Protein AF-A0A5S3N084-F1 (afdb_monomer)

Solvent-accessible surface area (backbone atoms only — not comparable to full-atom values): 26899 Å² total; per-residue (Å²): 137,87,82,81,82,81,85,57,80,75,61,81,76,74,64,83,55,68,45,71,65,98,74,73,58,49,73,82,74,13,58,49,31,60,80,38,70,62,13,49,53,48,50,75,57,49,60,71,77,64,44,56,86,71,76,65,62,89,98,52,56,66,43,29,40,36,32,34,33,33,88,82,68,43,72,25,82,67,44,56,78,62,89,66,60,66,66,52,50,53,44,54,48,50,44,56,72,74,44,70,68,79,77,56,73,68,74,78,86,49,27,46,29,42,37,37,35,38,41,32,34,52,49,94,87,71,44,58,41,56,34,11,32,70,42,65,43,39,34,39,66,58,40,37,82,95,36,66,89,51,64,35,35,72,47,34,53,52,41,53,52,49,53,54,50,52,50,48,62,71,60,36,64,46,66,59,50,43,55,54,31,72,76,58,78,68,64,60,49,48,34,32,32,34,64,80,12,42,54,41,77,50,90,56,82,74,44,72,78,47,45,63,46,36,70,71,48,76,65,27,81,36,36,18,24,50,73,86,42,70,34,72,40,40,38,61,48,66,78,59,74,57,97,65,75,91,63,85,80,77,82,67,55,78,66,63,42,71,30,65,76,42,72,68,23,46,55,46,61,76,70,53,60,66,68,53,54,75,54,50,77,58,39,98,77,51,33,66,32,39,43,35,29,34,33,43,96,87,67,51,77,40,81,69,45,58,70,53,63,33,64,67,56,38,52,50,54,53,52,53,49,55,54,49,49,75,74,75,64,74,77,93,75,85,50,33,51,29,43,35,31,34,44,48,35,36,44,53,95,94,39,69,42,60,26,18,36,80,43,74,38,40,31,31,65,55,37,35,83,91,29,85,81,40,77,29,52,70,46,26,53,52,44,28,53,51,49,54,48,52,52,44,70,75,61,49,69,80,60,50,53,64,76,66,65,53,73,66,43,80,44,63,33,42,38,32,32,28,35,32,55,87,10,42,73,42,81,71,46,61,48,49,93,44,70,70,57,25,53,51,51,47,56,43,57,63,65,56,76,72,27,49,42,16,28,49,73,80,37,62,34,45,42,67,49,75,51,79,48,73,50,77,38,123

Secondary structure (DSSP, 8-state):
-------------------S-TT--HHHHS-B-TTSHHHHHHHHHS-HHHHTT--PPTT--EEEEEEEE-TTS-EEEEEESS---HHHHHHHHHHHHTS-GGGG--SS--TTEEEEEEEEEE-TTS-EEE--BSS-EEEE--B-GGGTT--SHHHHHHHHHHHHHHHHHHHS-HHHHHHHHHHHS---EEEEE-TTS-EEEPP-TT-HHHHHHHHTSPPPSB--EETTEE--EEEEE---SS-----------GGG-EETTSHHHHHHHHHS-HHHHHTS---SSS-EEEEEEEE-TTS-EEEEEE--S-HHHHHHHHHHHHHHHHHH---SS--TTEEEEEEEEEEETTEEEE-EESS-EEEE--B-TT-TT-SSHHHHHHHHHHHHHHHHHHHS-TTHHHHTTPPSEEEEEEEEEEE-TTS-EEEEEEE-SSHHHHHHHHHHHHTPPP-BPEEETTEEE-EEEEEEEEEEE-

Structure (mmCIF, N/CA/C/O backbone):
data_AF-A0A5S3N084-F1
#
_entry.id   AF-A0A5S3N084-F1
#
loop_
_atom_site.group_PDB
_atom_site.id
_atom_site.type_symbol
_atom_site.label_atom_id
_atom_site.label_alt_id
_atom_site.label_comp_id
_atom_site.label_asym_id
_atom_site.label_entity_id
_atom_site.label_seq_id
_atom_site.pdbx_PDB_ins_code
_atom_site.Cartn_x
_atom_site.Cartn_y
_atom_site.Cartn_z
_atom_site.occupancy
_atom_site.B_iso_or_equiv
_atom_site.auth_seq_id
_atom_site.auth_comp_id
_atom_site.auth_asym_id
_atom_site.auth_atom_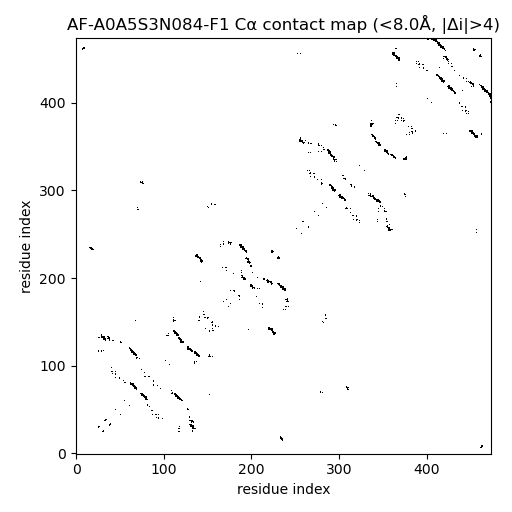id
_atom_site.pdbx_PDB_model_num
ATOM 1 N N . MET A 1 1 ? 7.892 -33.621 -16.762 1.00 26.55 1 MET A N 1
ATOM 2 C CA . MET A 1 1 ? 8.256 -32.997 -15.467 1.00 26.55 1 MET A CA 1
ATOM 3 C C . MET A 1 1 ? 7.622 -31.601 -15.382 1.00 26.55 1 MET A C 1
ATOM 5 O O . MET A 1 1 ? 8.052 -30.694 -16.082 1.00 26.55 1 MET A O 1
ATOM 9 N N . LYS A 1 2 ? 6.502 -31.441 -14.658 1.00 20.69 2 LYS A N 1
ATOM 10 C CA . LYS A 1 2 ? 5.675 -30.211 -14.664 1.00 20.69 2 LYS A CA 1
ATOM 11 C C . LYS A 1 2 ? 6.274 -29.135 -13.741 1.00 20.69 2 LYS A C 1
ATOM 13 O O . LYS A 1 2 ? 6.197 -29.252 -12.522 1.00 20.69 2 LYS A O 1
ATOM 18 N N . ILE A 1 3 ? 6.830 -28.070 -14.322 1.00 22.95 3 ILE A N 1
ATOM 19 C CA . ILE A 1 3 ? 7.352 -26.892 -13.609 1.00 22.95 3 ILE A CA 1
ATOM 20 C C . ILE A 1 3 ? 6.168 -26.046 -13.104 1.00 22.95 3 ILE A C 1
ATOM 22 O O . ILE A 1 3 ? 5.481 -25.378 -13.877 1.00 22.95 3 ILE A O 1
ATOM 26 N N . LYS A 1 4 ? 5.902 -26.077 -11.792 1.00 20.42 4 LYS A N 1
ATOM 27 C CA . LYS A 1 4 ? 4.916 -25.202 -11.132 1.00 20.42 4 LYS A CA 1
ATOM 28 C C . LYS A 1 4 ? 5.516 -23.804 -10.925 1.00 20.42 4 LYS A C 1
ATOM 30 O O . LYS A 1 4 ? 6.321 -23.575 -10.026 1.00 20.42 4 LYS A O 1
ATOM 35 N N . LEU A 1 5 ? 5.090 -22.855 -11.759 1.00 24.23 5 LEU A N 1
ATOM 36 C CA . LEU A 1 5 ? 5.462 -21.438 -11.717 1.00 24.23 5 LEU A CA 1
ATOM 37 C C . LEU A 1 5 ? 4.800 -20.721 -10.516 1.00 24.23 5 LEU A C 1
ATOM 39 O O . LEU A 1 5 ? 3.652 -20.260 -10.585 1.00 24.23 5 LEU A O 1
ATOM 43 N N . THR A 1 6 ? 5.522 -20.613 -9.398 1.00 23.45 6 THR A N 1
ATOM 44 C CA . THR A 1 6 ? 5.120 -19.785 -8.248 1.00 23.45 6 THR A CA 1
ATOM 45 C C . THR A 1 6 ? 5.476 -18.321 -8.527 1.00 23.45 6 THR A C 1
ATOM 47 O O . THR A 1 6 ? 6.638 -17.922 -8.490 1.00 23.45 6 THR A O 1
ATOM 50 N N . LEU A 1 7 ? 4.458 -17.527 -8.856 1.00 24.06 7 LEU A N 1
ATOM 51 C CA . LEU A 1 7 ? 4.530 -16.078 -9.024 1.00 24.06 7 LEU A CA 1
ATOM 52 C C . LEU A 1 7 ? 4.307 -15.454 -7.640 1.00 24.06 7 LEU A C 1
ATOM 54 O O . LEU A 1 7 ? 3.180 -15.461 -7.156 1.00 24.06 7 LEU A O 1
ATOM 58 N N . ILE A 1 8 ? 5.363 -14.969 -6.993 1.00 26.31 8 ILE A N 1
ATOM 59 C CA . ILE A 1 8 ? 5.258 -14.213 -5.740 1.00 26.31 8 ILE A CA 1
ATOM 60 C C . ILE A 1 8 ? 5.637 -12.780 -6.074 1.00 26.31 8 ILE A C 1
ATOM 62 O O . ILE A 1 8 ? 6.727 -12.498 -6.570 1.00 26.31 8 ILE A O 1
ATOM 66 N N . VAL A 1 9 ? 4.672 -11.886 -5.901 1.00 23.47 9 VAL A N 1
ATOM 67 C CA . VAL A 1 9 ? 4.812 -10.491 -6.273 1.00 23.47 9 VAL A CA 1
ATOM 68 C C . VAL A 1 9 ? 5.295 -9.721 -5.052 1.00 23.47 9 VAL A C 1
ATOM 70 O O . VAL A 1 9 ? 4.529 -9.489 -4.125 1.00 23.47 9 VAL A O 1
ATOM 73 N N . LEU A 1 10 ? 6.548 -9.266 -5.067 1.00 23.06 10 LEU A N 1
ATOM 74 C CA . LEU A 1 10 ? 6.981 -8.136 -4.241 1.00 23.06 10 LEU A CA 1
ATOM 75 C C . LEU A 1 10 ? 6.426 -6.860 -4.897 1.00 23.06 10 LEU A C 1
ATOM 77 O O . LEU A 1 10 ? 7.124 -6.099 -5.565 1.00 23.06 10 LEU A O 1
ATOM 81 N N . LEU A 1 11 ? 5.104 -6.703 -4.800 1.00 22.95 11 LEU A N 1
ATOM 82 C CA . LEU A 1 11 ? 4.388 -5.495 -5.180 1.00 22.95 11 LEU A CA 1
ATOM 83 C C . LEU A 1 11 ? 4.732 -4.469 -4.098 1.00 22.95 11 LEU A C 1
ATOM 85 O O . LEU A 1 11 ? 4.333 -4.607 -2.945 1.00 22.95 11 LEU A O 1
ATOM 89 N N . ILE A 1 12 ? 5.377 -3.370 -4.487 1.00 23.78 12 ILE A N 1
ATOM 90 C CA . ILE A 1 12 ? 4.838 -2.090 -4.026 1.00 23.78 12 ILE A CA 1
ATOM 91 C C . ILE A 1 12 ? 3.395 -2.139 -4.516 1.00 23.78 12 ILE A C 1
ATOM 93 O O . ILE A 1 12 ? 3.193 -2.058 -5.725 1.00 23.78 12 ILE A O 1
ATOM 97 N N . LEU A 1 13 ? 2.436 -2.415 -3.628 1.00 22.25 13 LEU A N 1
ATOM 98 C CA . LEU A 1 13 ? 1.012 -2.410 -3.944 1.00 22.25 13 LEU A CA 1
ATOM 99 C C . LEU A 1 13 ? 0.642 -1.008 -4.437 1.00 22.25 13 LEU A C 1
ATOM 101 O O . LEU A 1 13 ? 0.135 -0.174 -3.697 1.00 22.25 13 LEU A O 1
ATOM 105 N N . SER A 1 14 ? 0.873 -0.737 -5.719 1.00 24.27 14 SER A N 1
ATOM 106 C CA . SER A 1 14 ? -0.041 0.085 -6.482 1.00 24.27 14 SER A CA 1
ATOM 107 C C . SER A 1 14 ? -1.313 -0.745 -6.585 1.00 24.27 14 SER A C 1
ATOM 109 O O . SER A 1 14 ? -1.441 -1.607 -7.453 1.00 24.27 14 SER A O 1
ATOM 111 N N . ILE A 1 15 ? -2.156 -0.540 -5.576 1.00 28.38 15 ILE A N 1
ATOM 112 C CA . ILE A 1 15 ? -3.583 -0.828 -5.500 1.00 28.38 15 ILE A CA 1
ATOM 113 C C . ILE A 1 15 ? -4.147 -1.059 -6.906 1.00 28.38 15 ILE A C 1
ATOM 115 O O . ILE A 1 15 ? -4.083 -0.165 -7.754 1.00 28.38 15 ILE A O 1
ATOM 119 N N . GLU A 1 16 ? -4.697 -2.250 -7.153 1.00 28.50 16 GLU A N 1
ATOM 120 C CA . GLU A 1 16 ? -5.600 -2.456 -8.281 1.00 28.50 16 GLU A CA 1
ATOM 121 C C . GLU A 1 16 ? -6.688 -1.383 -8.204 1.00 28.50 16 GLU A C 1
ATOM 123 O O . GLU A 1 16 ? -7.376 -1.212 -7.192 1.00 28.50 16 GLU A O 1
ATOM 128 N N . GLY A 1 17 ? -6.701 -0.548 -9.241 1.00 31.70 17 GLY A N 1
ATOM 129 C CA . GLY A 1 17 ? -7.277 0.783 -9.200 1.00 31.70 17 GLY A CA 1
ATOM 130 C C . GLY A 1 17 ? -8.790 0.755 -9.274 1.00 31.70 17 GLY A C 1
ATOM 131 O O . GLY A 1 17 ? -9.370 0.999 -10.330 1.00 31.70 17 GLY A O 1
ATOM 132 N N . PHE A 1 18 ? -9.433 0.584 -8.127 1.00 38.19 18 PHE A N 1
ATOM 133 C CA . PHE A 1 18 ? -10.614 1.385 -7.864 1.00 38.19 18 PHE A CA 1
ATOM 134 C C . PHE A 1 18 ? -10.202 2.854 -7.930 1.00 38.19 18 PHE A C 1
ATOM 136 O O . PHE A 1 18 ? -9.455 3.346 -7.082 1.00 38.19 18 PHE A O 1
ATOM 143 N N . SER A 1 19 ? -10.653 3.535 -8.974 1.00 38.22 19 SER A N 1
ATOM 144 C CA . SER A 1 19 ? -10.520 4.978 -9.114 1.00 38.22 19 SER A CA 1
ATOM 145 C C . SER A 1 19 ? -11.930 5.545 -9.038 1.00 38.22 19 SER A C 1
ATOM 147 O O . SER A 1 19 ? -12.664 5.597 -10.028 1.00 38.22 19 SER A O 1
ATOM 149 N N . GLN A 1 20 ? -12.320 5.989 -7.840 1.00 45.34 20 GLN A N 1
ATOM 150 C CA . GLN A 1 20 ? -13.214 7.140 -7.802 1.00 45.34 20 GLN A CA 1
ATOM 151 C C . GLN A 1 20 ? -12.491 8.244 -8.585 1.00 45.34 20 GLN A C 1
ATOM 153 O O . GLN A 1 20 ? -11.280 8.396 -8.418 1.00 45.34 20 GLN A O 1
ATOM 158 N N . LYS A 1 21 ? -13.200 8.872 -9.534 1.00 44.12 21 LYS A N 1
ATOM 159 C CA . LYS A 1 21 ? -12.695 9.860 -10.507 1.00 44.12 21 LYS A CA 1
ATOM 160 C C . LYS A 1 21 ? -11.407 10.547 -10.024 1.00 44.12 21 LYS A C 1
ATOM 162 O O . LYS A 1 21 ? -11.428 11.202 -8.990 1.00 44.12 21 LYS A O 1
ATOM 167 N N . ASN A 1 22 ? -10.347 10.515 -10.834 1.00 48.12 22 ASN A N 1
ATOM 168 C CA . ASN A 1 22 ? -9.111 11.283 -10.600 1.00 48.12 22 ASN A CA 1
ATOM 169 C C . ASN A 1 22 ? -9.321 12.811 -10.438 1.00 48.12 22 ASN A C 1
ATOM 171 O O . ASN A 1 22 ? -8.363 13.509 -10.134 1.00 48.12 22 ASN A O 1
ATOM 175 N N . ASN A 1 23 ? -10.548 13.320 -10.604 1.00 59.06 23 ASN A N 1
ATOM 176 C CA . ASN A 1 23 ? -10.903 14.735 -10.542 1.00 59.06 23 ASN A CA 1
ATOM 177 C C . ASN A 1 23 ? -12.092 14.967 -9.583 1.00 59.06 23 ASN A C 1
ATOM 179 O O . ASN A 1 23 ? -13.120 15.502 -10.002 1.00 59.06 23 ASN A O 1
ATOM 183 N N . PHE A 1 24 ? -12.023 14.505 -8.328 1.00 78.81 24 PHE A N 1
ATOM 184 C CA . PHE A 1 24 ? -12.914 15.066 -7.304 1.00 78.81 24 PHE A CA 1
ATOM 185 C C . PHE A 1 24 ? -12.463 16.503 -7.028 1.00 78.81 24 PHE A C 1
ATOM 187 O O . PHE A 1 24 ? -11.322 16.733 -6.629 1.00 78.81 24 PHE A O 1
ATOM 194 N N . ASP A 1 25 ? -13.342 17.462 -7.296 1.00 86.56 25 ASP A N 1
ATOM 195 C CA . ASP A 1 25 ? -13.044 18.883 -7.153 1.00 86.56 25 ASP A CA 1
ATOM 196 C C . ASP A 1 25 ? -13.282 19.319 -5.703 1.00 86.56 25 ASP A C 1
ATOM 198 O O . ASP A 1 25 ? -14.412 19.605 -5.298 1.00 86.56 25 ASP A O 1
ATOM 202 N N . TYR A 1 26 ? -12.219 19.324 -4.900 1.00 89.44 26 TYR A N 1
ATOM 203 C CA . TYR A 1 26 ? -12.303 19.734 -3.500 1.00 89.44 26 TYR A CA 1
ATOM 204 C C . TYR A 1 26 ? -12.657 21.215 -3.352 1.00 89.44 26 TYR A C 1
ATOM 206 O O . TYR A 1 26 ? -13.395 21.556 -2.429 1.00 89.44 26 TYR A O 1
ATOM 214 N N . LEU A 1 27 ? -12.223 22.091 -4.257 1.00 86.75 27 LEU A N 1
ATOM 215 C CA . LEU A 1 27 ? -12.541 23.518 -4.169 1.00 86.75 27 LEU A CA 1
ATOM 216 C C . LEU A 1 27 ? -14.047 23.740 -4.262 1.00 86.75 27 LEU A C 1
ATOM 218 O O . LEU A 1 27 ? -14.619 24.454 -3.443 1.00 86.75 27 LEU A O 1
ATOM 222 N N . LYS A 1 28 ? -14.704 23.039 -5.189 1.00 88.38 28 LYS A N 1
ATOM 223 C CA . LYS A 1 28 ? -16.155 23.129 -5.361 1.00 88.38 28 LYS A CA 1
ATOM 224 C C . LYS A 1 28 ? -16.954 22.393 -4.282 1.00 88.38 28 LYS A C 1
ATOM 226 O O . LYS A 1 28 ? -18.038 22.838 -3.921 1.00 88.38 28 LYS A O 1
ATOM 231 N N . ASN A 1 29 ? -16.468 21.246 -3.802 1.00 89.19 29 ASN A N 1
ATOM 232 C CA . ASN A 1 29 ? -17.284 20.323 -2.998 1.00 89.19 29 ASN A CA 1
ATOM 233 C C . ASN A 1 29 ? -16.938 20.290 -1.503 1.00 89.19 29 ASN A C 1
ATOM 235 O O . ASN A 1 29 ? -17.617 19.592 -0.755 1.00 89.19 29 ASN A O 1
ATOM 239 N N . SER A 1 30 ? -15.892 20.999 -1.064 1.00 92.19 30 SER A N 1
ATOM 240 C CA . SER A 1 30 ? -15.414 20.939 0.327 1.00 92.19 30 SER A CA 1
ATOM 241 C C . SER A 1 30 ? -15.308 22.298 1.032 1.00 92.19 30 SER A C 1
ATOM 243 O O . SER A 1 30 ? -14.869 22.356 2.181 1.00 92.19 30 SER A O 1
ATOM 245 N N . ASN A 1 31 ? -15.718 23.380 0.355 1.00 94.50 31 ASN A N 1
ATOM 246 C CA . ASN A 1 31 ? -15.723 24.760 0.857 1.00 94.50 31 ASN A CA 1
ATOM 247 C C . ASN A 1 31 ? -14.435 25.145 1.622 1.00 94.50 31 ASN A C 1
ATOM 249 O O . ASN A 1 31 ? -14.492 25.416 2.825 1.00 94.50 31 ASN A O 1
ATOM 253 N N . PRO A 1 32 ? -13.247 25.074 0.998 1.00 95.12 32 PRO A N 1
ATOM 254 C CA . PRO A 1 32 ? -12.005 25.346 1.704 1.00 95.12 32 PRO A CA 1
ATOM 255 C C . PRO A 1 32 ? -11.899 26.805 2.149 1.00 95.12 32 PRO A C 1
ATOM 257 O O . PRO A 1 32 ? -12.333 27.726 1.458 1.00 95.12 32 PRO A O 1
ATOM 260 N N . ASN A 1 33 ? -11.321 27.018 3.329 1.00 95.44 33 ASN A N 1
ATOM 261 C CA . ASN A 1 33 ? -11.204 28.339 3.936 1.00 95.44 33 ASN A CA 1
ATOM 262 C C . ASN A 1 33 ? -9.914 28.444 4.756 1.00 95.44 33 ASN A C 1
ATOM 264 O O . ASN A 1 33 ? -9.674 27.629 5.639 1.00 95.44 33 ASN A O 1
ATOM 268 N N . GLN A 1 34 ? -9.107 29.484 4.522 1.00 96.00 34 GLN A N 1
ATOM 269 C CA . GLN A 1 34 ? -7.859 29.728 5.257 1.00 96.00 34 GLN A CA 1
ATOM 270 C C . GLN A 1 34 ? -8.068 30.011 6.757 1.00 96.00 34 GLN A C 1
ATOM 272 O O . GLN A 1 34 ? -7.119 29.929 7.537 1.00 96.00 34 GLN A O 1
ATOM 277 N N . LYS A 1 35 ? -9.280 30.381 7.169 1.00 96.88 35 LYS A N 1
ATOM 278 C CA . LYS A 1 35 ? -9.620 30.770 8.541 1.00 96.88 35 LYS A CA 1
ATOM 279 C C . LYS A 1 35 ? -10.368 29.686 9.318 1.00 96.88 35 LYS A C 1
ATOM 281 O O . LYS A 1 35 ? -10.628 29.888 10.497 1.00 96.88 35 LYS A O 1
ATOM 286 N N . ASN A 1 36 ? -10.729 28.562 8.688 1.00 95.94 36 ASN A N 1
ATOM 287 C CA . ASN A 1 36 ? -11.352 27.465 9.429 1.00 95.94 36 ASN A CA 1
ATOM 288 C C . ASN A 1 36 ? -10.347 26.812 10.393 1.00 95.94 36 ASN A C 1
ATOM 290 O O . ASN A 1 36 ? -9.132 26.927 10.219 1.00 95.94 36 ASN A O 1
ATOM 294 N N . GLU A 1 37 ? -10.862 26.121 11.408 1.00 95.94 37 GLU A N 1
ATOM 295 C CA . GLU A 1 37 ? -10.050 25.535 12.479 1.00 95.94 37 GLU A CA 1
ATOM 296 C C . GLU A 1 37 ? -8.963 24.590 11.944 1.00 95.94 37 GLU A C 1
ATOM 298 O O . GLU A 1 37 ? -7.817 24.636 12.391 1.00 95.94 37 GLU A O 1
ATOM 303 N N . LEU A 1 38 ? -9.287 23.804 10.913 1.00 96.44 38 LEU A N 1
ATOM 304 C CA . LEU A 1 38 ? -8.345 22.891 10.273 1.00 96.44 38 LEU A CA 1
ATOM 305 C C . LEU A 1 38 ? -7.194 23.650 9.594 1.00 96.44 38 LEU A C 1
ATOM 307 O O . LEU A 1 38 ? -6.033 23.280 9.738 1.00 96.44 38 LEU A O 1
ATOM 311 N N . SER A 1 39 ? -7.478 24.745 8.888 1.00 97.62 39 SER A N 1
ATOM 312 C CA . SER A 1 39 ? -6.450 25.601 8.290 1.00 97.62 39 SER A CA 1
ATOM 313 C C . SER A 1 39 ? -5.576 26.267 9.343 1.00 97.62 39 SER A C 1
ATOM 315 O O . SER A 1 39 ? -4.365 26.338 9.151 1.00 97.62 39 SER A O 1
ATOM 317 N N . LEU A 1 40 ? -6.158 26.740 10.449 1.00 97.88 40 LEU A N 1
ATOM 318 C CA . LEU A 1 40 ? -5.397 27.333 11.552 1.00 97.88 40 LEU A CA 1
ATOM 319 C C . LEU A 1 40 ? -4.440 26.306 12.169 1.00 97.88 40 LEU A C 1
ATOM 321 O O . LEU A 1 40 ? -3.247 26.576 12.304 1.00 97.88 40 LEU A O 1
ATOM 325 N N . HIS A 1 41 ? -4.938 25.101 12.451 1.00 97.94 41 HIS A N 1
ATOM 326 C CA . HIS A 1 41 ? -4.142 24.001 12.991 1.00 97.94 41 HIS A CA 1
ATOM 327 C C . HIS A 1 41 ? -2.980 23.611 12.071 1.00 97.94 41 HIS A C 1
ATOM 329 O O . HIS A 1 41 ? -1.819 23.604 12.482 1.00 97.94 41 HIS A O 1
ATOM 335 N N . PHE A 1 42 ? -3.267 23.347 10.792 1.00 97.94 42 PHE A N 1
ATOM 336 C CA . PHE A 1 42 ? -2.240 22.950 9.828 1.00 97.94 42 PHE A CA 1
ATOM 337 C C . PHE A 1 42 ? -1.250 24.080 9.513 1.00 97.94 42 PHE A C 1
ATOM 339 O O . PHE A 1 42 ? -0.084 23.793 9.247 1.00 97.94 42 PHE A O 1
ATOM 346 N N . ARG A 1 43 ? -1.666 25.351 9.582 1.00 97.88 43 ARG A N 1
ATOM 347 C CA . ARG A 1 43 ? -0.761 26.504 9.446 1.00 97.88 43 ARG A CA 1
ATOM 348 C C . ARG A 1 43 ? 0.241 26.578 10.590 1.00 97.88 43 ARG A C 1
ATOM 350 O O . ARG A 1 43 ? 1.410 26.842 10.335 1.00 97.88 43 ARG A O 1
ATOM 357 N N . ASN A 1 44 ? -0.196 26.304 11.814 1.00 97.56 44 ASN A N 1
ATOM 358 C CA . ASN A 1 44 ? 0.698 26.267 12.968 1.00 97.56 44 ASN A CA 1
ATOM 359 C C . ASN A 1 44 ? 1.655 25.066 12.903 1.00 97.56 44 ASN A C 1
ATOM 361 O O . ASN A 1 44 ? 2.809 25.169 13.311 1.00 97.56 44 ASN A O 1
ATOM 365 N N . ALA A 1 45 ? 1.194 23.934 12.362 1.00 97.69 45 ALA A N 1
ATOM 366 C CA . ALA A 1 45 ? 1.976 22.704 12.308 1.00 97.69 45 ALA A CA 1
ATOM 367 C C . ALA A 1 45 ? 2.960 22.619 11.125 1.00 97.69 45 ALA A C 1
ATOM 369 O O . ALA A 1 45 ? 3.983 21.946 11.248 1.00 97.69 45 ALA A O 1
ATOM 370 N N . ILE A 1 46 ? 2.666 23.248 9.978 1.00 97.38 46 ILE A N 1
ATOM 371 C CA . ILE A 1 46 ? 3.481 23.158 8.754 1.00 97.38 46 ILE A CA 1
ATOM 372 C C . ILE A 1 46 ? 4.309 24.438 8.564 1.00 97.38 46 ILE A C 1
ATOM 374 O O . ILE A 1 46 ? 3.769 25.467 8.159 1.00 97.38 46 ILE A O 1
ATOM 378 N N . PRO A 1 47 ? 5.644 24.380 8.742 1.00 96.38 47 PRO A N 1
ATOM 379 C CA . PRO A 1 47 ? 6.516 25.516 8.474 1.00 96.38 47 PRO A CA 1
ATOM 380 C C . PRO A 1 47 ? 6.451 25.978 7.014 1.00 96.38 47 PRO A C 1
ATOM 382 O O . PRO A 1 47 ? 6.497 25.158 6.094 1.00 96.38 47 PRO A O 1
ATOM 385 N N . PHE A 1 48 ? 6.497 27.296 6.790 1.00 94.94 48 PHE A N 1
ATOM 386 C CA . PHE A 1 48 ? 6.455 27.901 5.449 1.00 94.94 48 PHE A CA 1
ATOM 387 C C . PHE A 1 48 ? 7.501 27.323 4.478 1.00 94.94 48 PHE A C 1
ATOM 389 O O . PHE A 1 48 ? 7.224 27.119 3.298 1.00 94.94 48 PHE A O 1
ATOM 396 N N . ARG A 1 49 ? 8.699 26.967 4.966 1.00 95.88 49 ARG A N 1
ATOM 397 C CA . ARG A 1 49 ? 9.745 26.337 4.137 1.00 95.88 49 ARG A CA 1
ATOM 398 C C . ARG A 1 49 ? 9.301 25.027 3.475 1.00 95.88 49 ARG A C 1
ATOM 400 O O . ARG A 1 49 ? 9.796 24.718 2.397 1.00 95.88 49 ARG A O 1
ATOM 407 N N . LEU A 1 50 ? 8.386 24.273 4.094 1.00 96.00 50 LEU A N 1
ATOM 408 C CA . LEU A 1 50 ? 7.869 23.013 3.548 1.00 96.00 50 LEU A CA 1
ATOM 409 C C . LEU A 1 50 ? 6.815 23.232 2.459 1.00 96.00 50 LEU A C 1
ATOM 411 O O . LEU A 1 50 ? 6.535 22.312 1.695 1.00 96.00 50 LEU A O 1
ATOM 415 N N . LEU A 1 51 ? 6.265 24.444 2.361 1.00 95.00 51 LEU A N 1
ATOM 416 C CA . LEU A 1 51 ? 5.343 24.843 1.298 1.00 95.00 51 LEU A CA 1
ATOM 417 C C . LEU A 1 51 ? 6.085 25.254 0.017 1.00 95.00 51 LEU A C 1
ATOM 419 O O . LEU A 1 51 ? 5.491 25.325 -1.058 1.00 95.00 51 LEU A O 1
ATOM 423 N N . LYS A 1 52 ? 7.401 25.486 0.088 1.00 92.31 52 LYS A N 1
ATOM 424 C CA . LYS A 1 52 ? 8.208 25.826 -1.087 1.00 92.31 52 LYS A CA 1
ATOM 425 C C . LYS A 1 52 ? 8.393 24.605 -1.992 1.00 92.31 52 LYS A C 1
ATOM 427 O O . LYS A 1 52 ? 8.682 23.503 -1.530 1.00 92.31 52 LYS A O 1
ATOM 432 N N . ASN A 1 53 ? 8.317 24.819 -3.307 1.00 86.12 53 ASN A N 1
ATOM 433 C CA . ASN A 1 53 ? 8.679 23.832 -4.335 1.00 86.12 53 ASN A CA 1
ATOM 434 C C . ASN A 1 53 ? 7.878 22.513 -4.310 1.00 86.12 53 ASN A C 1
ATOM 436 O O . ASN A 1 53 ? 8.407 21.456 -4.681 1.00 86.12 53 ASN A O 1
ATOM 440 N N . ILE A 1 54 ? 6.602 22.547 -3.907 1.00 92.06 54 ILE A N 1
ATOM 441 C CA . ILE A 1 54 ? 5.713 21.387 -4.046 1.00 92.06 54 ILE A CA 1
ATOM 442 C C . ILE A 1 54 ? 5.545 21.071 -5.538 1.00 92.06 54 ILE A C 1
ATOM 444 O O . ILE A 1 54 ? 5.075 21.887 -6.326 1.00 92.06 54 ILE A O 1
ATOM 448 N N . LYS A 1 55 ? 5.951 19.862 -5.940 1.00 89.44 55 LYS A N 1
ATOM 449 C CA . LYS A 1 55 ? 5.854 19.403 -7.331 1.00 89.44 55 LYS A CA 1
ATOM 450 C C . LYS A 1 55 ? 4.508 18.737 -7.572 1.00 89.44 55 LYS A C 1
ATOM 452 O O . LYS A 1 55 ? 4.345 17.552 -7.282 1.00 89.44 55 LYS A O 1
ATOM 457 N N . TYR A 1 56 ? 3.577 19.489 -8.139 1.00 88.69 56 TYR A N 1
ATOM 458 C CA . TYR A 1 56 ? 2.271 18.963 -8.506 1.00 88.69 56 TYR A CA 1
ATOM 459 C C . TYR A 1 56 ? 2.347 18.042 -9.736 1.00 88.69 56 TYR A C 1
ATOM 461 O O . TYR A 1 56 ? 3.063 18.331 -10.703 1.00 88.69 56 TYR A O 1
ATOM 469 N N . PRO A 1 57 ? 1.613 16.915 -9.735 1.00 86.44 57 PRO A N 1
ATOM 470 C CA . PRO A 1 57 ? 1.314 16.181 -10.959 1.00 86.44 57 PRO A CA 1
ATOM 471 C C . PRO A 1 57 ? 0.606 17.072 -11.997 1.00 86.44 57 PRO A C 1
ATOM 473 O O . PRO A 1 57 ? 0.015 18.095 -11.664 1.00 86.44 57 PRO A O 1
ATOM 476 N N . ARG A 1 58 ? 0.633 16.677 -13.277 1.00 78.31 58 ARG A N 1
ATOM 477 C CA . ARG A 1 58 ? -0.056 17.433 -14.341 1.00 78.31 58 ARG A CA 1
ATOM 478 C C . ARG A 1 58 ? -1.550 17.573 -14.026 1.00 78.31 58 ARG A C 1
ATOM 480 O O . ARG A 1 58 ? -2.176 16.580 -13.663 1.00 78.31 58 ARG A O 1
ATOM 487 N N . ALA A 1 59 ? -2.098 18.767 -14.258 1.00 78.69 59 ALA A N 1
ATOM 488 C CA . ALA A 1 59 ? -3.519 19.090 -14.094 1.00 78.69 59 ALA A CA 1
ATOM 489 C C . ALA A 1 59 ? -4.065 18.952 -12.656 1.00 78.69 59 ALA A C 1
ATOM 491 O O . ALA A 1 59 ? -5.258 18.732 -12.467 1.00 78.69 59 ALA A O 1
ATOM 492 N N . THR A 1 60 ? -3.211 19.099 -11.642 1.00 83.69 60 THR A N 1
ATOM 493 C CA . THR A 1 60 ? -3.639 19.334 -10.259 1.00 83.69 60 THR A CA 1
ATOM 494 C C . THR A 1 60 ? -2.831 20.476 -9.661 1.00 83.69 60 THR A C 1
ATOM 496 O O . THR A 1 60 ? -1.686 20.703 -10.040 1.00 83.69 60 THR A O 1
ATOM 499 N N . TYR A 1 61 ? -3.454 21.196 -8.743 1.00 88.88 61 TYR A N 1
ATOM 500 C CA . TYR A 1 61 ? -2.895 22.337 -8.025 1.00 88.88 61 TYR A CA 1
ATOM 501 C C . TYR A 1 61 ? -3.297 22.292 -6.545 1.00 88.88 61 TYR A C 1
ATOM 503 O O . TYR A 1 61 ? -3.153 23.274 -5.826 1.00 88.88 61 TYR A O 1
ATOM 511 N N . THR A 1 62 ? -3.808 21.146 -6.083 1.00 92.38 62 THR A N 1
ATOM 512 C CA . THR A 1 62 ? -4.243 20.938 -4.703 1.00 92.38 62 THR A CA 1
ATOM 513 C C .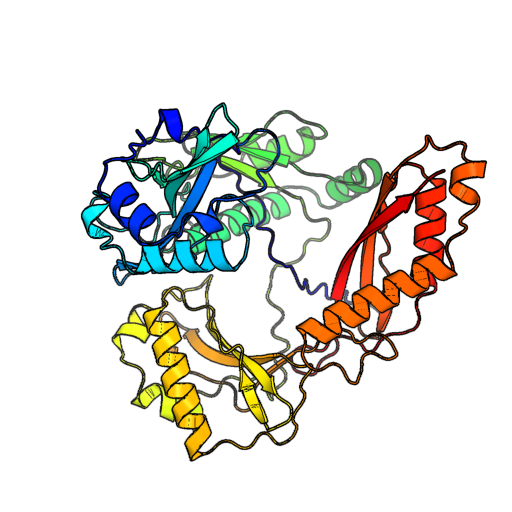 THR A 1 62 ? -3.643 19.657 -4.136 1.00 92.38 62 THR A C 1
ATOM 515 O O . THR A 1 62 ? -3.514 18.632 -4.817 1.00 92.38 62 THR A O 1
ATOM 518 N N . LEU A 1 63 ? -3.237 19.717 -2.870 1.00 94.62 63 LEU A N 1
ATOM 519 C CA . LEU A 1 63 ? -2.801 18.569 -2.088 1.00 94.62 63 LEU A CA 1
ATOM 520 C C . LEU A 1 63 ? -3.929 18.184 -1.138 1.00 94.62 63 LEU A C 1
ATOM 522 O O . LEU A 1 63 ? -4.397 19.012 -0.356 1.00 94.62 63 LEU A O 1
ATOM 526 N N . ASN A 1 64 ? -4.324 16.916 -1.187 1.00 95.19 64 ASN A N 1
ATOM 527 C CA . ASN A 1 64 ? -5.398 16.377 -0.360 1.00 95.19 64 ASN A CA 1
ATOM 528 C C . ASN A 1 64 ? -4.834 15.296 0.555 1.00 95.19 64 ASN A C 1
ATOM 530 O O . ASN A 1 64 ? -3.915 14.575 0.156 1.00 95.19 64 ASN A O 1
ATOM 534 N N . VAL A 1 65 ? -5.404 15.169 1.745 1.00 96.81 65 VAL A N 1
ATOM 535 C CA . VAL A 1 65 ? -5.117 14.110 2.712 1.00 96.81 65 VAL A CA 1
ATOM 536 C C . VAL A 1 65 ? -6.234 13.080 2.659 1.00 96.81 65 VAL A C 1
ATOM 538 O O . VAL A 1 65 ? -7.402 13.435 2.523 1.00 96.81 65 VAL A O 1
ATOM 541 N N . PHE A 1 66 ? -5.866 11.808 2.763 1.00 97.44 66 PHE A N 1
ATOM 542 C CA . PHE A 1 66 ? -6.766 10.670 2.888 1.00 97.44 66 PHE A CA 1
ATOM 543 C C . PHE A 1 66 ? -6.397 9.895 4.144 1.00 97.44 66 PHE A C 1
ATOM 545 O O . PHE A 1 66 ? -5.211 9.695 4.411 1.00 97.44 66 PHE A O 1
ATOM 552 N N . PHE A 1 67 ? -7.395 9.430 4.883 1.00 97.19 67 PHE A N 1
ATOM 553 C CA . PHE A 1 67 ? -7.200 8.604 6.067 1.00 97.19 67 PHE A CA 1
ATOM 554 C C . PHE A 1 67 ? -8.415 7.706 6.308 1.00 97.19 67 PHE A C 1
ATOM 556 O O . PHE A 1 67 ? -9.460 7.835 5.663 1.00 97.19 67 PHE A O 1
ATOM 563 N N . TYR A 1 68 ? -8.259 6.779 7.240 1.00 97.19 68 TYR A N 1
ATOM 564 C CA . TYR A 1 68 ? -9.308 5.886 7.717 1.00 97.19 68 TYR A CA 1
ATOM 565 C C . TYR A 1 68 ? -9.374 5.978 9.230 1.00 97.19 68 TYR A C 1
ATOM 567 O O . TYR A 1 68 ? -8.421 6.441 9.852 1.00 97.19 68 TYR A O 1
ATOM 575 N N . VAL A 1 69 ? -10.468 5.505 9.811 1.00 95.88 69 VAL A N 1
ATOM 576 C CA . VAL A 1 69 ? -10.636 5.457 11.262 1.00 95.88 69 VAL A CA 1
ATOM 577 C C . VAL A 1 69 ? -10.847 4.015 11.701 1.00 95.88 69 VAL A C 1
ATOM 579 O O . VAL A 1 69 ? -11.489 3.238 10.997 1.00 95.88 69 VAL A O 1
ATOM 582 N N . ASN A 1 70 ? -10.240 3.610 12.812 1.00 94.69 70 ASN A N 1
ATOM 583 C CA . ASN A 1 70 ? -10.440 2.276 13.378 1.00 94.69 70 ASN A CA 1
ATOM 584 C C . ASN A 1 70 ? -11.589 2.264 14.404 1.00 94.69 70 ASN A C 1
ATOM 586 O O . ASN A 1 70 ? -12.202 3.288 14.686 1.00 94.69 70 ASN A O 1
ATOM 590 N N . LYS A 1 71 ? -11.884 1.100 14.992 1.00 92.06 71 LYS A N 1
ATOM 591 C CA . LYS A 1 71 ? -12.952 0.949 15.997 1.00 92.06 71 LYS A CA 1
ATOM 592 C C . LYS A 1 71 ? -12.700 1.696 17.315 1.00 92.06 71 LYS A C 1
ATOM 594 O O . LYS A 1 71 ? -13.626 1.848 18.097 1.00 92.06 71 LYS A O 1
ATOM 599 N N . LEU A 1 72 ? -11.475 2.170 17.550 1.00 91.81 72 LEU A N 1
ATOM 600 C CA . LEU A 1 72 ? -11.124 3.027 18.686 1.00 91.81 72 LEU A CA 1
ATOM 601 C C . LEU A 1 72 ? -11.254 4.524 18.357 1.00 91.81 72 LEU A C 1
ATOM 603 O O . LEU A 1 72 ? -10.885 5.352 19.181 1.00 91.81 72 LEU A O 1
ATOM 607 N N . GLY A 1 73 ? -11.732 4.886 17.162 1.00 91.81 73 GLY A N 1
ATOM 608 C CA . GLY A 1 73 ? -11.827 6.282 16.735 1.00 91.81 73 GLY A CA 1
ATOM 609 C C . GLY A 1 73 ? -10.501 6.883 16.260 1.00 91.81 73 GLY A C 1
ATOM 610 O O . GLY A 1 73 ? -10.437 8.073 15.982 1.00 91.81 73 GLY A O 1
ATOM 611 N N . GLU A 1 74 ? -9.437 6.090 16.107 1.00 94.00 74 GLU A N 1
ATOM 612 C CA . GLU A 1 74 ? -8.116 6.614 15.745 1.00 94.00 74 GLU A CA 1
ATOM 613 C C . GLU A 1 74 ? -7.919 6.675 14.228 1.00 94.00 74 GLU A C 1
ATOM 615 O O . GLU A 1 74 ? -8.198 5.704 13.511 1.00 94.00 74 GLU A O 1
ATOM 620 N N . ALA A 1 75 ? -7.342 7.777 13.739 1.00 96.19 75 ALA A N 1
ATOM 621 C CA . ALA A 1 75 ? -6.926 7.891 12.347 1.00 96.19 75 ALA A CA 1
ATOM 622 C C . ALA A 1 75 ? -5.727 6.977 12.029 1.00 96.19 75 ALA A C 1
ATOM 624 O O . ALA A 1 75 ? -4.726 6.951 12.748 1.00 96.19 75 ALA A O 1
ATOM 625 N N . TYR A 1 76 ? -5.784 6.274 10.898 1.00 96.19 76 TYR A N 1
ATOM 626 C CA . TYR A 1 76 ? -4.687 5.453 10.384 1.00 96.19 76 TYR A CA 1
ATOM 627 C C . TYR A 1 76 ? -4.592 5.498 8.853 1.00 96.19 76 TYR A C 1
ATOM 629 O O . TYR A 1 76 ? -5.484 6.000 8.166 1.00 96.19 76 TYR A O 1
ATOM 637 N N . ASP A 1 77 ? -3.476 4.972 8.325 1.00 95.56 77 ASP A N 1
ATOM 638 C CA . ASP A 1 77 ? -3.174 4.924 6.882 1.00 95.56 77 ASP A CA 1
ATOM 639 C C . ASP A 1 77 ? -3.322 6.310 6.216 1.00 95.56 77 ASP A C 1
ATOM 641 O O . ASP A 1 77 ? -3.937 6.491 5.163 1.00 95.56 77 ASP A O 1
ATOM 645 N N . ILE A 1 78 ? -2.755 7.314 6.900 1.00 96.81 78 ILE A N 1
ATOM 646 C CA . ILE A 1 78 ? -2.753 8.712 6.472 1.00 96.81 78 ILE A CA 1
ATOM 647 C C . ILE A 1 78 ? -1.824 8.857 5.270 1.00 96.81 78 ILE A C 1
ATOM 649 O O . ILE A 1 78 ? -0.632 8.542 5.333 1.00 96.81 78 ILE A O 1
ATOM 653 N N . SER A 1 79 ? -2.371 9.360 4.173 1.00 95.56 79 SER A N 1
ATOM 654 C CA . SER A 1 79 ? -1.666 9.516 2.906 1.00 95.56 79 SER A CA 1
ATOM 655 C C . SER A 1 79 ? -2.074 10.802 2.198 1.00 95.56 79 SER A C 1
ATOM 657 O O . SER A 1 79 ? -3.095 11.411 2.506 1.00 95.56 79 SER A O 1
ATOM 659 N N . THR A 1 80 ? -1.262 11.228 1.234 1.00 95.50 80 THR A N 1
ATOM 660 C CA . THR A 1 80 ? -1.540 12.398 0.401 1.00 95.50 80 THR A CA 1
ATOM 661 C C . THR A 1 80 ? -1.935 12.000 -1.020 1.00 95.50 80 THR A C 1
ATOM 663 O O . THR A 1 80 ? -1.566 10.927 -1.502 1.00 95.50 80 THR A O 1
ATOM 666 N N . SER A 1 81 ? -2.645 12.886 -1.731 1.00 92.75 81 SER A N 1
ATOM 667 C CA . SER A 1 81 ? -3.074 12.682 -3.129 1.00 92.75 81 SER A CA 1
ATOM 668 C C . SER A 1 81 ? -1.923 12.381 -4.093 1.00 92.75 81 SER A C 1
ATOM 670 O O . SER A 1 81 ? -2.124 11.738 -5.123 1.00 92.75 81 SER A O 1
ATOM 672 N N . PHE A 1 82 ? -0.710 12.817 -3.761 1.00 91.50 82 PHE A N 1
ATOM 673 C CA . PHE A 1 82 ? 0.519 12.463 -4.457 1.00 91.50 82 PHE A CA 1
ATOM 674 C C . PHE A 1 82 ? 1.713 12.494 -3.505 1.00 91.50 82 PHE A C 1
ATOM 676 O O . PHE A 1 82 ? 1.672 13.103 -2.436 1.00 91.50 82 PHE A O 1
ATOM 683 N N . LYS A 1 83 ? 2.803 11.830 -3.904 1.00 90.81 83 LYS A N 1
ATOM 684 C CA . LYS A 1 83 ? 4.028 11.767 -3.107 1.00 90.81 83 LYS A CA 1
ATOM 685 C C . LYS A 1 83 ? 4.650 13.156 -2.959 1.00 90.81 83 LYS A C 1
ATOM 687 O O . LYS A 1 83 ? 5.094 13.743 -3.944 1.00 90.81 83 LYS A O 1
ATOM 692 N N . VAL A 1 84 ? 4.753 13.611 -1.718 1.00 93.00 84 VAL A N 1
ATOM 693 C CA . VAL A 1 84 ? 5.448 14.841 -1.329 1.00 93.00 84 VAL A CA 1
ATOM 694 C C . VAL A 1 84 ? 6.849 14.540 -0.786 1.00 93.00 84 VAL A C 1
ATOM 696 O O . VAL A 1 84 ? 7.264 13.378 -0.692 1.00 93.00 84 VAL A O 1
ATOM 699 N N . ASN A 1 85 ? 7.607 15.591 -0.461 1.00 94.12 85 ASN A N 1
ATOM 700 C CA . ASN A 1 85 ? 8.824 15.447 0.336 1.00 94.12 85 ASN A CA 1
ATOM 701 C C . ASN A 1 85 ? 8.494 14.696 1.643 1.00 94.12 85 ASN A C 1
ATOM 703 O O . ASN A 1 85 ? 7.436 14.922 2.225 1.00 94.12 85 ASN A O 1
ATOM 707 N N . LYS A 1 86 ? 9.393 13.805 2.085 1.00 94.44 86 LYS A N 1
ATOM 708 C CA . LYS A 1 86 ? 9.188 12.992 3.291 1.00 94.44 86 LYS A CA 1
ATOM 709 C C . LYS A 1 86 ? 8.879 13.858 4.517 1.00 94.44 86 LYS A C 1
ATOM 711 O O . LYS A 1 86 ? 7.935 13.550 5.222 1.00 94.44 86 LYS A O 1
ATOM 716 N N . GLU A 1 87 ? 9.624 14.940 4.718 1.00 96.88 87 GLU A N 1
ATOM 717 C CA . GLU A 1 87 ? 9.442 15.845 5.853 1.00 96.88 87 GLU A CA 1
ATOM 718 C C . GLU A 1 87 ? 8.042 16.470 5.853 1.00 96.88 87 GLU A C 1
ATOM 720 O O . GLU A 1 87 ? 7.330 16.348 6.840 1.00 96.88 87 GLU A O 1
ATOM 725 N N . LEU A 1 88 ? 7.593 17.028 4.721 1.00 96.94 88 LEU A N 1
ATOM 726 C CA . LEU A 1 88 ? 6.230 17.560 4.590 1.00 96.94 88 LEU A CA 1
ATOM 727 C C . LEU A 1 88 ? 5.167 16.479 4.847 1.00 96.94 88 LEU A C 1
ATOM 729 O O . LEU A 1 88 ? 4.193 16.732 5.548 1.00 96.94 88 LEU A O 1
ATOM 733 N N . GLY A 1 89 ? 5.352 15.276 4.296 1.00 96.88 89 GLY A N 1
ATOM 734 C CA . GLY A 1 89 ? 4.432 14.157 4.509 1.00 96.88 89 GLY A CA 1
ATOM 735 C C . GLY A 1 89 ? 4.340 13.731 5.977 1.00 96.88 89 GLY A C 1
ATOM 736 O O . GLY A 1 89 ? 3.237 13.542 6.489 1.00 96.88 89 GLY A O 1
ATOM 737 N N . ASP A 1 90 ? 5.481 13.630 6.661 1.00 96.94 90 ASP A N 1
ATOM 738 C CA . ASP A 1 90 ? 5.560 13.280 8.080 1.00 96.94 90 ASP A CA 1
ATOM 739 C C . ASP A 1 90 ? 4.933 14.384 8.956 1.00 96.94 90 ASP A C 1
ATOM 741 O O . ASP A 1 90 ? 4.181 14.074 9.882 1.00 96.94 90 ASP A O 1
ATOM 745 N N . THR A 1 91 ? 5.152 15.665 8.627 1.00 98.12 91 THR A N 1
ATOM 746 C CA . THR A 1 91 ? 4.521 16.806 9.314 1.00 98.12 91 THR A CA 1
ATOM 747 C C . THR A 1 91 ? 3.003 16.819 9.136 1.00 98.12 91 THR A C 1
ATOM 749 O O . THR A 1 91 ? 2.291 16.961 10.124 1.00 98.12 91 THR A O 1
ATOM 752 N N . ILE A 1 92 ? 2.489 16.620 7.914 1.00 98.06 92 ILE A N 1
ATOM 753 C CA . ILE A 1 92 ? 1.039 16.530 7.645 1.00 98.06 92 ILE A CA 1
ATOM 754 C C . ILE A 1 92 ? 0.412 15.399 8.459 1.00 98.06 92 ILE A C 1
ATOM 756 O O . ILE A 1 92 ? -0.636 15.575 9.076 1.00 98.06 92 ILE A O 1
ATOM 760 N N . LYS A 1 93 ? 1.060 14.229 8.459 1.00 97.44 93 LYS A N 1
ATOM 761 C CA . LYS A 1 93 ? 0.594 13.068 9.210 1.00 97.44 93 LYS A CA 1
ATOM 762 C C . LYS A 1 93 ? 0.530 13.369 10.705 1.00 97.44 93 LYS A C 1
ATOM 764 O O . LYS A 1 93 ? -0.491 13.089 11.321 1.00 97.44 93 LYS A O 1
ATOM 769 N N . LYS A 1 94 ? 1.600 13.930 11.274 1.00 97.25 94 LYS A N 1
ATOM 770 C CA . LYS A 1 94 ? 1.642 14.301 12.691 1.00 97.25 94 LYS A CA 1
ATOM 771 C C . LYS A 1 94 ? 0.555 15.326 13.024 1.00 97.25 94 LYS A C 1
ATOM 773 O O . LYS A 1 94 ? -0.202 15.105 13.955 1.00 97.25 94 LYS A O 1
ATOM 778 N N . ALA A 1 95 ? 0.417 16.373 12.210 1.00 97.94 95 ALA A N 1
ATOM 779 C CA . ALA A 1 95 ? -0.609 17.393 12.395 1.00 97.94 95 ALA A CA 1
ATOM 780 C C . ALA A 1 95 ? -2.023 16.793 12.424 1.00 97.94 95 ALA A C 1
ATOM 782 O O . ALA A 1 95 ? -2.809 17.159 13.287 1.00 97.94 95 ALA A O 1
ATOM 783 N N . LEU A 1 96 ? -2.349 15.842 11.540 1.00 97.19 96 LEU A N 1
ATOM 784 C CA . LEU A 1 96 ? -3.653 15.172 11.589 1.00 97.19 96 LEU A CA 1
ATOM 785 C C . LEU A 1 96 ? -3.830 14.318 12.854 1.00 97.19 96 LEU A C 1
ATOM 787 O O . LEU A 1 96 ? -4.915 14.309 13.418 1.00 97.19 96 LEU A O 1
ATOM 791 N N . LEU A 1 97 ? -2.790 13.606 13.296 1.00 95.75 97 LEU A N 1
ATOM 792 C CA . LEU A 1 97 ? -2.854 12.797 14.522 1.00 95.75 97 LEU A CA 1
ATOM 793 C C . LEU A 1 97 ? -3.009 13.647 15.788 1.00 95.75 97 LEU A C 1
ATOM 795 O O . LEU A 1 97 ? -3.627 13.190 16.743 1.00 95.75 97 LEU A O 1
ATOM 799 N N . ASP A 1 98 ? -2.479 14.868 15.774 1.00 96.38 98 ASP A N 1
ATOM 800 C CA . ASP A 1 98 ? -2.599 15.832 16.868 1.00 96.38 98 ASP A CA 1
ATOM 801 C C . ASP A 1 98 ? -3.930 16.624 16.809 1.00 96.38 98 ASP A C 1
ATOM 803 O O . ASP A 1 98 ? -4.202 17.435 17.694 1.00 96.38 98 ASP A O 1
ATOM 807 N N . PHE A 1 99 ? -4.762 16.429 15.773 1.00 95.62 99 PHE A N 1
ATOM 808 C CA . PHE A 1 99 ? -6.051 17.110 15.623 1.00 95.62 99 PHE A CA 1
ATOM 809 C C . PHE A 1 99 ? -7.206 16.263 16.197 1.00 95.62 99 PHE A C 1
ATOM 811 O O . PHE A 1 99 ? -7.349 15.102 15.807 1.00 95.62 99 PHE A O 1
ATOM 818 N N . PRO A 1 100 ? -8.080 16.823 17.055 1.00 93.00 100 PRO A N 1
ATOM 819 C CA . PRO A 1 100 ? -9.245 16.108 17.583 1.00 93.00 100 PRO A CA 1
ATOM 820 C C . PRO A 1 100 ? -10.266 15.827 16.469 1.00 93.00 100 PRO A C 1
ATOM 822 O O . PRO A 1 100 ? -10.887 16.745 15.927 1.00 93.00 100 PRO A O 1
ATOM 825 N N . LEU A 1 101 ? -10.438 14.553 16.101 1.00 92.06 101 LEU A N 1
ATOM 826 C CA . LEU A 1 101 ? -11.259 14.157 14.949 1.00 92.06 101 LEU A CA 1
ATOM 827 C C . LEU A 1 101 ? -12.748 14.473 15.133 1.00 92.06 101 LEU A C 1
ATOM 829 O O . LEU A 1 101 ? -13.454 14.650 14.141 1.00 92.06 101 LEU A O 1
ATOM 833 N N . GLU A 1 102 ? -13.221 14.604 16.371 1.00 87.69 102 GLU A N 1
ATOM 834 C CA . GLU A 1 102 ? -14.596 14.991 16.700 1.00 87.69 102 GLU A CA 1
ATOM 835 C C . GLU A 1 102 ? -14.931 16.378 16.131 1.00 87.69 102 GLU A C 1
ATOM 837 O O . GLU A 1 102 ? -16.058 16.625 15.701 1.00 87.69 102 GLU A O 1
ATOM 842 N N . LYS A 1 103 ? -13.931 17.265 16.025 1.00 89.88 103 LYS A N 1
ATOM 843 C CA . LYS A 1 103 ? -14.084 18.610 15.450 1.00 89.88 103 LYS A CA 1
ATOM 844 C C . LYS A 1 103 ? -14.196 18.630 13.926 1.00 89.88 103 LYS A C 1
ATOM 846 O O . LYS A 1 103 ? -14.457 19.676 13.338 1.00 89.88 103 LYS A O 1
ATOM 851 N N . LEU A 1 104 ? -14.022 17.489 13.257 1.00 87.88 104 LEU A N 1
ATOM 852 C CA . LEU A 1 104 ? -14.219 17.388 11.809 1.00 87.88 104 LEU A CA 1
ATOM 853 C C . LEU A 1 104 ? -15.704 17.351 11.406 1.00 87.88 104 LEU A C 1
ATOM 855 O O . LEU A 1 104 ? -15.993 17.294 10.210 1.00 87.88 104 LEU A O 1
ATOM 859 N N . ASN A 1 105 ? -16.638 17.384 12.369 1.00 82.56 105 ASN A N 1
ATOM 860 C CA . ASN A 1 105 ? -18.089 17.373 12.142 1.00 82.56 105 ASN A CA 1
ATOM 861 C C . ASN A 1 105 ? -18.548 16.209 11.241 1.00 82.56 105 ASN A C 1
ATOM 863 O O . ASN A 1 105 ? -19.430 16.351 10.396 1.00 82.56 105 ASN A O 1
ATOM 867 N N . LEU A 1 106 ? -17.925 15.039 11.408 1.00 81.12 106 LEU A N 1
ATOM 868 C CA . LEU A 1 106 ? -18.151 13.847 10.583 1.00 81.12 106 LEU A CA 1
ATOM 869 C C . LEU A 1 106 ? -19.372 13.012 11.010 1.00 81.12 106 LEU A C 1
ATOM 871 O O . LEU A 1 106 ? -19.651 11.982 10.388 1.00 81.12 106 LEU A O 1
ATOM 875 N N . GLY A 1 107 ? -20.093 13.445 12.050 1.00 82.00 107 GLY A N 1
ATOM 876 C CA . GLY A 1 107 ? -21.014 12.588 12.793 1.00 82.00 107 GLY A CA 1
ATOM 877 C C . GLY A 1 107 ? -20.243 11.465 13.489 1.00 82.00 107 GLY A C 1
ATOM 878 O O . GLY A 1 107 ? -19.114 11.667 13.935 1.00 82.00 107 GLY A O 1
ATOM 879 N N . GLU A 1 108 ? -20.828 10.272 13.543 1.00 86.88 108 GLU A N 1
ATOM 880 C CA . GLU A 1 108 ? -20.142 9.091 14.065 1.00 86.88 108 GLU A CA 1
ATOM 881 C C . GLU A 1 108 ? -19.036 8.621 13.101 1.00 86.88 108 GLU A C 1
ATOM 883 O O . GLU A 1 108 ? -19.258 8.412 11.895 1.00 86.88 108 GLU A O 1
ATOM 888 N N . LEU A 1 109 ? -17.822 8.468 13.640 1.00 91.81 109 LEU A N 1
ATOM 889 C CA . LEU A 1 109 ? -16.691 7.905 12.909 1.00 91.81 109 LEU A CA 1
ATOM 890 C C . LEU A 1 109 ? -16.959 6.428 12.602 1.00 91.81 109 LEU A C 1
ATOM 892 O O . LEU A 1 109 ? -17.376 5.663 13.463 1.00 91.81 109 LEU A O 1
ATOM 896 N N . ASP A 1 110 ? -16.695 6.017 11.366 1.00 94.25 110 ASP A N 1
ATOM 897 C CA . ASP A 1 110 ? -17.059 4.696 10.862 1.00 94.25 110 ASP A CA 1
ATOM 898 C C . ASP A 1 110 ? -15.881 4.085 10.101 1.00 94.25 110 ASP A C 1
ATOM 900 O O . ASP A 1 110 ? -15.406 4.624 9.096 1.00 94.25 110 ASP A O 1
ATOM 904 N N . SER A 1 111 ? -15.424 2.920 10.560 1.00 95.94 111 SER A N 1
ATOM 905 C CA . SER A 1 111 ? -14.307 2.190 9.960 1.00 95.94 111 SER A CA 1
ATOM 906 C C . SER A 1 111 ? -14.595 1.665 8.551 1.00 95.94 111 SER A C 1
ATOM 908 O O . SER A 1 111 ? -13.665 1.353 7.799 1.00 95.94 111 SER A O 1
ATOM 910 N N . LYS A 1 112 ? -15.868 1.621 8.140 1.00 96.06 112 LYS A N 1
ATOM 911 C CA . LYS A 1 112 ? -16.290 1.295 6.771 1.00 96.06 112 LYS A CA 1
ATOM 912 C C . LYS A 1 112 ? -16.120 2.470 5.801 1.00 96.06 112 LYS A C 1
ATOM 914 O O . LYS A 1 112 ? -16.342 2.283 4.601 1.00 96.06 112 LYS A O 1
ATOM 919 N N . LYS A 1 113 ? -15.714 3.658 6.271 1.00 96.06 113 LYS A N 1
ATOM 920 C CA . LYS A 1 113 ? -15.516 4.867 5.454 1.00 96.06 113 LYS A CA 1
ATOM 921 C C . LYS A 1 113 ? -14.039 5.175 5.200 1.00 96.06 113 LYS A C 1
ATOM 923 O O . LYS A 1 113 ? -13.156 4.861 5.995 1.00 96.06 113 LYS A O 1
ATOM 928 N N . ARG A 1 114 ? -13.783 5.841 4.073 1.00 96.75 114 ARG A N 1
ATOM 929 C CA . ARG A 1 114 ? -12.543 6.581 3.811 1.00 96.75 114 ARG A CA 1
ATOM 930 C C . ARG A 1 114 ? -12.837 8.066 3.938 1.00 96.75 114 ARG A C 1
ATOM 932 O O . ARG A 1 114 ? -13.829 8.532 3.380 1.00 96.75 114 ARG A O 1
ATOM 939 N N . TYR A 1 115 ? -11.969 8.794 4.622 1.00 96.56 115 TYR A N 1
ATOM 940 C CA . TYR A 1 115 ? -12.107 10.228 4.825 1.00 96.56 115 TYR A CA 1
ATOM 941 C C . TYR A 1 115 ? -11.046 10.988 4.045 1.00 96.56 115 TYR A C 1
ATOM 943 O O . TYR A 1 115 ? -9.920 10.505 3.881 1.00 96.56 115 TYR A O 1
ATOM 951 N N . SER A 1 116 ? -11.393 12.176 3.561 1.00 96.12 116 SER A N 1
ATOM 952 C CA . SER A 1 116 ? -10.443 13.034 2.867 1.00 96.12 116 SER A CA 1
ATOM 953 C C . SER A 1 116 ? -10.801 14.511 2.899 1.00 96.12 116 SER A C 1
ATOM 955 O O . SER A 1 116 ? -11.963 14.902 2.975 1.00 96.12 116 SER A O 1
ATOM 957 N N . PHE A 1 117 ? -9.776 15.352 2.808 1.00 95.94 117 PHE A N 1
ATOM 958 C CA . PHE A 1 117 ? -9.919 16.802 2.724 1.00 95.94 117 PHE A CA 1
ATOM 959 C C . PHE A 1 117 ? -8.722 17.423 2.001 1.00 95.94 117 PHE A C 1
ATOM 961 O O . PHE A 1 117 ? -7.630 16.854 1.966 1.00 95.94 117 PHE A O 1
ATOM 968 N N . GLN A 1 118 ? -8.928 18.591 1.402 1.00 96.06 118 GLN A N 1
ATOM 969 C CA . GLN A 1 118 ? -7.853 19.415 0.858 1.00 96.06 118 GLN A CA 1
ATOM 970 C C . GLN A 1 118 ? -7.075 20.057 2.005 1.00 96.06 118 GLN A C 1
ATOM 972 O O . GLN A 1 118 ? -7.689 20.425 3.000 1.00 96.06 118 GLN A O 1
ATOM 977 N N . ILE A 1 119 ? -5.759 20.221 1.852 1.00 97.19 119 ILE A N 1
ATOM 978 C CA . ILE A 1 119 ? -4.898 20.917 2.825 1.00 97.19 119 ILE A CA 1
ATOM 979 C C . ILE A 1 119 ? -4.124 22.092 2.235 1.00 97.19 119 ILE A C 1
ATOM 981 O O . ILE A 1 119 ? -3.968 23.117 2.891 1.00 97.19 119 ILE A O 1
ATOM 985 N N . ILE A 1 120 ? -3.621 21.952 1.009 1.00 96.25 120 ILE A N 1
ATOM 986 C CA . ILE A 1 120 ? -2.782 22.958 0.353 1.00 96.25 120 ILE A CA 1
ATOM 987 C C . ILE A 1 120 ? -3.338 23.206 -1.039 1.00 96.25 120 ILE A C 1
ATOM 989 O O . ILE A 1 120 ? -3.743 22.262 -1.723 1.00 96.25 120 ILE A O 1
ATOM 993 N N . ALA A 1 121 ? -3.321 24.465 -1.458 1.00 94.19 121 ALA A N 1
ATOM 994 C CA . ALA A 1 121 ? -3.597 24.870 -2.827 1.00 94.19 121 ALA A CA 1
ATOM 995 C C . ALA A 1 121 ? -2.469 25.766 -3.348 1.00 94.19 121 ALA A C 1
ATOM 997 O O . ALA A 1 121 ? -1.906 26.560 -2.591 1.00 94.19 121 ALA A O 1
ATOM 998 N N . SER A 1 122 ? -2.160 25.632 -4.636 1.00 92.00 122 SER A N 1
ATOM 999 C CA . SER A 1 122 ? -1.333 26.586 -5.371 1.00 92.00 122 SER A CA 1
ATOM 1000 C C . SER A 1 122 ? -2.192 27.765 -5.823 1.00 92.00 122 SER A C 1
ATOM 1002 O O . SER A 1 122 ? -3.260 27.560 -6.404 1.00 92.00 122 SER A O 1
ATOM 1004 N N . THR A 1 123 ? -1.716 28.983 -5.587 1.00 87.56 123 THR A N 1
ATOM 1005 C CA . THR A 1 123 ? -2.305 30.228 -6.092 1.00 87.56 123 THR A CA 1
ATOM 1006 C C . THR A 1 123 ? -1.959 30.439 -7.569 1.00 87.56 123 THR A C 1
ATOM 1008 O O . THR A 1 123 ? -1.185 29.674 -8.158 1.00 87.56 123 THR A O 1
ATOM 1011 N N . VAL A 1 124 ? -2.545 31.484 -8.167 1.00 83.06 124 VAL A N 1
ATOM 1012 C CA . VAL A 1 124 ? -2.257 31.921 -9.545 1.00 83.06 124 VAL A CA 1
ATOM 1013 C C . VAL A 1 124 ? -0.783 32.312 -9.703 1.00 83.06 124 VAL A C 1
ATOM 1015 O O . VAL A 1 124 ? -0.178 31.989 -10.719 1.00 83.06 124 VAL A O 1
ATOM 1018 N N . ASP A 1 125 ? -0.185 32.881 -8.656 1.00 84.19 125 ASP A N 1
ATOM 1019 C CA . ASP A 1 125 ? 1.230 33.274 -8.602 1.00 84.19 125 ASP A CA 1
ATOM 1020 C C . ASP A 1 125 ? 2.171 32.108 -8.243 1.00 84.19 125 ASP A C 1
ATOM 1022 O O . ASP A 1 125 ? 3.333 32.304 -7.893 1.00 84.19 125 ASP A O 1
ATOM 1026 N N . PHE A 1 126 ? 1.677 30.866 -8.327 1.00 82.06 126 PHE A N 1
ATOM 1027 C CA . PHE A 1 126 ? 2.400 29.632 -7.996 1.00 82.06 126 PHE A CA 1
ATOM 1028 C C . PHE A 1 126 ? 2.882 29.533 -6.538 1.00 82.06 126 PHE A C 1
ATOM 1030 O O . PHE A 1 126 ? 3.767 28.730 -6.217 1.00 82.06 126 PHE A O 1
ATOM 1037 N N . GLU A 1 127 ? 2.273 30.297 -5.631 1.00 90.69 127 GLU A N 1
ATOM 1038 C CA . GLU A 1 127 ? 2.524 30.190 -4.197 1.00 90.69 127 GLU A CA 1
ATOM 1039 C C . GLU A 1 127 ? 1.670 29.088 -3.573 1.00 90.69 127 GLU A C 1
ATOM 1041 O O . GLU A 1 127 ? 0.532 28.861 -3.970 1.00 90.69 127 GLU A O 1
ATOM 1046 N N . ASN A 1 128 ? 2.194 28.396 -2.563 1.00 95.25 128 ASN A N 1
ATOM 1047 C CA . ASN A 1 128 ? 1.443 27.362 -1.855 1.00 95.25 128 ASN A CA 1
ATOM 1048 C C . ASN A 1 128 ? 0.919 27.901 -0.531 1.00 95.25 128 ASN A C 1
ATOM 1050 O O . ASN A 1 128 ? 1.700 28.324 0.321 1.00 95.25 128 ASN A O 1
ATOM 1054 N N . ILE A 1 129 ? -0.392 27.799 -0.335 1.00 95.31 129 ILE A N 1
ATOM 1055 C CA . ILE A 1 129 ? -1.070 28.249 0.880 1.00 95.31 129 ILE A CA 1
ATOM 1056 C C . ILE A 1 129 ? -1.751 27.085 1.598 1.00 95.31 129 ILE A C 1
ATOM 1058 O O . ILE A 1 129 ? -2.249 26.152 0.964 1.00 95.31 129 ILE A O 1
ATOM 1062 N N . ILE A 1 130 ? -1.811 27.159 2.931 1.00 97.81 130 ILE A N 1
ATOM 1063 C CA . ILE A 1 130 ? -2.676 26.283 3.729 1.00 97.81 130 ILE A CA 1
ATOM 1064 C C . ILE A 1 130 ? -4.122 26.718 3.501 1.00 97.81 130 ILE A C 1
ATOM 1066 O O . ILE A 1 130 ? -4.512 27.827 3.874 1.00 97.81 130 ILE A O 1
ATOM 1070 N N . TYR A 1 131 ? -4.898 25.845 2.868 1.00 96.62 131 TYR A N 1
ATOM 1071 C CA . TYR A 1 131 ? -6.262 26.118 2.435 1.00 96.62 131 TYR A CA 1
ATOM 1072 C C . TYR A 1 131 ? -7.122 24.868 2.601 1.00 96.62 131 TYR A C 1
ATOM 1074 O O . TYR A 1 131 ? -7.500 24.198 1.632 1.00 96.62 131 TYR A O 1
ATOM 1082 N N . CYS A 1 132 ? -7.365 24.527 3.866 1.00 97.44 132 CYS A N 1
ATOM 1083 C CA . CYS A 1 132 ? -8.041 23.302 4.246 1.00 97.44 132 CYS A CA 1
ATOM 1084 C C . CYS A 1 132 ? -9.538 23.353 3.936 1.00 97.44 132 CYS A C 1
ATOM 1086 O O . CYS A 1 132 ? -10.177 24.395 4.102 1.00 97.44 132 CYS A O 1
ATOM 1088 N N . SER A 1 133 ? -10.111 22.215 3.536 1.00 96.56 133 SER A N 1
ATOM 1089 C CA . SER A 1 133 ? -11.565 22.034 3.422 1.00 96.56 133 SER A CA 1
ATOM 1090 C C . SER A 1 133 ? -12.282 22.394 4.724 1.00 96.56 133 SER A C 1
ATOM 1092 O O . SER A 1 133 ? -11.814 22.021 5.796 1.00 96.56 133 SER A O 1
ATOM 1094 N N . SER A 1 134 ? -13.439 23.055 4.638 1.00 94.94 134 SER A N 1
ATOM 1095 C CA . SER A 1 134 ? -14.339 23.214 5.796 1.00 94.94 134 SER A CA 1
ATOM 1096 C C . SER A 1 134 ? -15.305 22.035 5.940 1.00 94.94 134 SER A C 1
ATOM 1098 O O . SER A 1 134 ? -15.894 21.848 6.996 1.00 94.94 134 SER A O 1
ATOM 1100 N N . ILE A 1 135 ? -15.478 21.242 4.877 1.00 93.25 135 ILE A N 1
ATOM 1101 C CA . ILE A 1 135 ? -16.294 20.027 4.867 1.00 93.25 135 ILE A CA 1
ATOM 1102 C C . ILE A 1 135 ? -15.378 18.851 4.548 1.00 93.25 135 ILE A C 1
ATOM 1104 O O . ILE A 1 135 ? -14.819 18.774 3.451 1.00 93.25 135 ILE A O 1
ATOM 1108 N N . VAL A 1 136 ? -15.239 17.919 5.489 1.00 94.94 136 VAL A N 1
ATOM 1109 C CA . VAL A 1 136 ? -14.510 16.673 5.243 1.00 94.94 136 VAL A CA 1
ATOM 1110 C C . VAL A 1 136 ? -15.368 15.741 4.394 1.00 94.94 136 VAL A C 1
ATOM 1112 O O . VAL A 1 136 ? -16.572 15.588 4.600 1.00 94.94 136 VAL A O 1
ATOM 1115 N N . ILE A 1 137 ? -14.737 15.123 3.404 1.00 94.19 137 ILE A N 1
ATOM 1116 C CA . ILE A 1 137 ? -15.377 14.177 2.503 1.00 94.19 137 ILE A CA 1
ATOM 1117 C C . ILE A 1 137 ? -15.318 12.789 3.129 1.00 94.19 137 ILE A C 1
ATOM 1119 O O . ILE A 1 137 ? -14.264 12.342 3.573 1.00 94.19 137 ILE A O 1
ATOM 1123 N N . SER A 1 138 ? -16.453 12.100 3.148 1.00 94.62 138 SER A N 1
ATOM 1124 C CA . SER A 1 138 ? -16.586 10.717 3.594 1.00 94.62 138 SER A CA 1
ATOM 1125 C C . SER A 1 138 ? -17.071 9.846 2.442 1.00 94.62 138 SER A C 1
ATOM 1127 O O . SER A 1 138 ? -18.041 10.168 1.757 1.00 94.62 138 SER A O 1
ATOM 1129 N N . GLU A 1 139 ? -16.393 8.730 2.213 1.00 94.75 139 GLU A N 1
ATOM 1130 C CA . GLU A 1 139 ? -16.677 7.824 1.108 1.00 94.75 139 GLU A CA 1
ATOM 1131 C C . GLU A 1 139 ? -16.978 6.418 1.628 1.00 94.75 139 GLU A C 1
ATOM 1133 O O . GLU A 1 139 ? -16.203 5.866 2.410 1.00 94.75 139 GLU A O 1
ATOM 1138 N N . THR A 1 140 ? -18.045 5.796 1.125 1.00 94.94 140 THR A N 1
ATOM 1139 C CA . THR A 1 140 ? -18.311 4.361 1.307 1.00 94.94 140 THR A CA 1
ATOM 1140 C C . THR A 1 140 ? -18.217 3.624 -0.020 1.00 94.94 140 THR A C 1
ATOM 1142 O O . THR A 1 140 ? -18.451 4.178 -1.099 1.00 94.94 140 THR A O 1
ATOM 1145 N N . LEU A 1 141 ? -17.872 2.345 0.064 1.00 95.19 141 LEU A N 1
ATOM 1146 C CA . LEU A 1 141 ? -17.842 1.433 -1.072 1.00 95.19 141 LEU A CA 1
ATOM 1147 C C . LEU A 1 141 ? -19.235 0.872 -1.368 1.00 95.19 141 LEU A C 1
ATOM 1149 O O . LEU A 1 141 ? -20.092 0.906 -0.485 1.00 95.19 141 LEU A O 1
ATOM 1153 N N . PRO A 1 142 ? -19.477 0.375 -2.595 1.00 94.25 142 PRO A N 1
ATOM 1154 C CA . PRO A 1 142 ? -20.653 -0.448 -2.821 1.00 94.25 142 PRO A CA 1
ATOM 1155 C C . PRO A 1 142 ? -20.482 -1.753 -2.043 1.00 94.25 142 PRO A C 1
ATOM 1157 O O . PRO A 1 142 ? -19.377 -2.281 -1.995 1.00 94.25 142 PRO A O 1
ATOM 1160 N N . VAL A 1 143 ? -21.541 -2.276 -1.438 1.00 89.38 143 VAL A N 1
ATOM 1161 C CA . VAL A 1 143 ? -21.469 -3.523 -0.660 1.00 89.38 143 VAL A CA 1
ATOM 1162 C C . VAL A 1 143 ? -22.283 -4.589 -1.374 1.00 89.38 143 VAL A C 1
ATOM 1164 O O . VAL A 1 143 ? -23.381 -4.303 -1.844 1.00 89.38 143 VAL A O 1
ATOM 1167 N N . CYS A 1 144 ? -21.714 -5.785 -1.495 1.00 91.62 144 CYS A N 1
ATOM 1168 C CA . CYS A 1 144 ? -22.428 -6.994 -1.884 1.00 91.62 144 CYS A CA 1
ATOM 1169 C C . CYS A 1 144 ? -22.517 -7.940 -0.683 1.00 91.62 144 CYS A C 1
ATOM 1171 O O . CYS A 1 144 ? -21.657 -7.900 0.201 1.00 91.62 144 CYS A O 1
ATOM 1173 N N . LYS A 1 145 ? -23.509 -8.829 -0.705 1.00 91.44 145 LYS A N 1
ATOM 1174 C CA . LYS A 1 145 ? -23.855 -9.772 0.362 1.00 91.44 145 LYS A CA 1
ATOM 1175 C C . LYS A 1 145 ? -22.661 -10.518 0.955 1.00 91.44 145 LYS A C 1
ATOM 1177 O O . LYS A 1 145 ? -22.531 -10.645 2.166 1.00 91.44 145 LYS A O 1
ATOM 1182 N N . ALA A 1 146 ? -21.734 -10.962 0.107 1.00 93.25 146 ALA A N 1
ATOM 1183 C CA . ALA A 1 146 ? -20.539 -11.694 0.526 1.00 93.25 146 ALA A CA 1
ATOM 1184 C C . ALA A 1 146 ? -19.523 -10.855 1.326 1.00 93.25 146 ALA A C 1
ATOM 1186 O O . ALA A 1 146 ? -18.549 -11.415 1.823 1.00 93.25 146 ALA A O 1
ATOM 1187 N N . CYS A 1 147 ? -19.701 -9.536 1.420 1.00 94.81 147 CYS A N 1
ATOM 1188 C CA . CYS A 1 147 ? -18.794 -8.605 2.091 1.00 94.81 147 CYS A CA 1
ATOM 1189 C C . CYS A 1 147 ? -19.464 -7.820 3.234 1.00 94.81 147 CYS A C 1
ATOM 1191 O O . CYS A 1 147 ? -18.824 -6.934 3.801 1.00 94.81 147 CYS A O 1
ATOM 1193 N N . GLU A 1 148 ? -20.729 -8.105 3.562 1.00 93.69 148 GLU A N 1
ATOM 1194 C CA . GLU A 1 148 ? -21.495 -7.387 4.596 1.00 93.69 148 GLU A CA 1
ATOM 1195 C C . GLU A 1 148 ? -20.922 -7.568 6.007 1.00 93.69 148 GLU A C 1
ATOM 1197 O O . GLU A 1 148 ? -21.011 -6.657 6.834 1.00 93.69 148 GLU A O 1
ATOM 1202 N N . ASP A 1 149 ? -20.279 -8.712 6.255 1.00 93.44 149 ASP A N 1
ATOM 1203 C CA . ASP A 1 149 ? -19.612 -9.057 7.513 1.00 93.44 149 ASP A CA 1
ATOM 1204 C C . ASP A 1 149 ? -18.380 -8.186 7.806 1.00 93.44 149 ASP A C 1
ATOM 1206 O O . ASP A 1 149 ? -17.896 -8.140 8.937 1.00 93.44 149 ASP A O 1
ATOM 1210 N N . LEU A 1 150 ? -17.837 -7.505 6.795 1.00 95.25 150 LEU A N 1
ATOM 1211 C CA . LEU A 1 150 ? -16.587 -6.768 6.918 1.00 95.25 150 LEU A CA 1
ATOM 1212 C C . LEU A 1 150 ? -16.819 -5.351 7.441 1.00 95.25 150 LEU A C 1
ATOM 1214 O O . LEU A 1 150 ? -17.660 -4.594 6.959 1.00 95.25 150 LEU A O 1
ATOM 1218 N N . GLU A 1 151 ? -15.995 -4.962 8.411 1.00 94.25 151 GLU A N 1
ATOM 1219 C CA . GLU A 1 151 ? -16.154 -3.699 9.137 1.00 94.25 151 GLU A CA 1
ATOM 1220 C C . GLU A 1 151 ? -15.172 -2.598 8.741 1.00 94.25 151 GLU A C 1
ATOM 1222 O O . GLU A 1 151 ? -15.260 -1.485 9.251 1.00 94.25 151 GLU A O 1
ATOM 1227 N N . TYR A 1 152 ? -14.243 -2.882 7.833 1.00 95.94 152 TYR A N 1
ATOM 1228 C CA . TYR A 1 152 ? -13.200 -1.942 7.436 1.00 95.94 152 TYR A CA 1
ATOM 1229 C C . TYR A 1 152 ? -13.251 -1.673 5.940 1.00 95.94 152 TYR A C 1
ATOM 1231 O O . TYR A 1 152 ? -13.308 -2.609 5.138 1.00 95.94 152 TYR A O 1
ATOM 1239 N N . TYR A 1 153 ? -13.139 -0.400 5.553 1.00 95.88 153 TYR A N 1
ATOM 1240 C CA . TYR A 1 153 ? -13.165 0.026 4.152 1.00 95.88 153 TYR A CA 1
ATOM 1241 C C . TYR A 1 153 ? -12.187 -0.781 3.286 1.00 95.88 153 TYR A C 1
ATOM 1243 O O . TYR A 1 153 ? -12.551 -1.247 2.207 1.00 95.88 153 TYR A O 1
ATOM 1251 N N . GLN A 1 154 ? -10.941 -0.974 3.739 1.00 94.12 154 GLN A N 1
ATOM 1252 C CA . GLN A 1 154 ? -9.932 -1.710 2.967 1.00 94.12 154 GLN A CA 1
ATOM 1253 C C . GLN A 1 154 ? -10.271 -3.198 2.797 1.00 94.12 154 GLN A C 1
ATOM 1255 O O . GLN A 1 154 ? -9.924 -3.784 1.766 1.00 94.12 154 GLN A O 1
ATOM 1260 N N . ASP A 1 155 ? -10.950 -3.808 3.769 1.00 95.38 155 ASP A N 1
ATOM 1261 C CA . ASP A 1 155 ? -11.345 -5.216 3.685 1.00 95.38 155 ASP A CA 1
ATOM 1262 C C . ASP A 1 155 ? -12.540 -5.385 2.763 1.00 95.38 155 ASP A C 1
ATOM 1264 O O . ASP A 1 155 ? -12.499 -6.243 1.886 1.00 95.38 155 ASP A O 1
ATOM 1268 N N . ILE A 1 156 ? -13.539 -4.506 2.880 1.00 95.44 156 ILE A N 1
ATOM 1269 C CA . ILE A 1 156 ? -14.675 -4.433 1.956 1.00 95.44 156 ILE A CA 1
ATOM 1270 C C . ILE A 1 156 ? -14.156 -4.265 0.522 1.00 95.44 156 ILE A C 1
ATOM 1272 O O . ILE A 1 156 ? -14.522 -5.028 -0.368 1.00 95.44 156 ILE A O 1
ATOM 1276 N N . LYS A 1 157 ? -13.215 -3.338 0.301 1.00 93.75 157 LYS A N 1
ATOM 1277 C CA . LYS A 1 157 ? -12.550 -3.129 -0.996 1.00 93.75 157 LYS A CA 1
ATOM 1278 C C . LYS A 1 157 ? -11.918 -4.407 -1.539 1.00 93.75 157 LYS A C 1
ATOM 1280 O O . LYS A 1 157 ? -12.075 -4.734 -2.713 1.00 93.75 157 LYS A O 1
ATOM 1285 N N . SER A 1 158 ? -11.173 -5.108 -0.689 1.00 92.44 158 SER A N 1
ATOM 1286 C CA . SER A 1 158 ? -10.475 -6.338 -1.063 1.00 92.44 158 SER A CA 1
ATOM 1287 C C . SER A 1 158 ? -11.457 -7.473 -1.348 1.00 92.44 158 SER A C 1
ATOM 1289 O O . SER A 1 158 ? -11.267 -8.206 -2.312 1.00 92.44 158 SER A O 1
ATOM 1291 N N . CYS A 1 159 ? -12.530 -7.575 -0.568 1.00 93.50 159 CYS A N 1
ATOM 1292 C CA . CYS A 1 159 ? -13.602 -8.537 -0.771 1.00 93.50 159 CYS A CA 1
ATOM 1293 C C . CYS A 1 159 ? -14.333 -8.294 -2.096 1.00 93.50 159 CYS A C 1
ATOM 1295 O O . CYS A 1 159 ? -14.377 -9.200 -2.915 1.00 93.50 159 CYS A O 1
ATOM 1297 N N . ILE A 1 160 ? -14.762 -7.062 -2.397 1.00 92.00 160 ILE A N 1
ATOM 1298 C CA . ILE A 1 160 ? -15.393 -6.725 -3.689 1.00 92.00 160 ILE A CA 1
ATOM 1299 C C . ILE A 1 160 ? -14.479 -7.095 -4.862 1.00 92.00 160 ILE A C 1
ATOM 1301 O O . ILE A 1 160 ? -14.935 -7.667 -5.849 1.00 92.00 160 ILE A O 1
ATOM 1305 N N . ASN A 1 161 ? -13.181 -6.787 -4.756 1.00 89.75 161 ASN A N 1
ATOM 1306 C CA . ASN A 1 161 ? -12.200 -7.190 -5.762 1.00 89.75 161 ASN A CA 1
ATOM 1307 C C . ASN A 1 161 ? -12.176 -8.704 -5.962 1.00 89.75 161 ASN A C 1
ATOM 1309 O O . ASN A 1 161 ? -12.154 -9.162 -7.101 1.00 89.75 161 ASN A O 1
ATOM 1313 N N . LEU A 1 162 ? -12.145 -9.475 -4.874 1.00 89.12 162 LEU A N 1
ATOM 1314 C CA . LEU A 1 162 ? -12.142 -10.933 -4.930 1.00 89.12 162 LEU A CA 1
ATOM 1315 C C . LEU A 1 162 ? -13.437 -11.471 -5.538 1.00 89.12 162 LEU A C 1
ATOM 1317 O O . LEU A 1 162 ? -13.353 -12.303 -6.432 1.00 89.12 162 LEU A O 1
ATOM 1321 N N . GLU A 1 163 ? -14.597 -10.961 -5.130 1.00 90.69 163 GLU A N 1
ATOM 1322 C CA . GLU A 1 163 ? -15.900 -11.395 -5.642 1.00 90.69 163 GLU A CA 1
ATOM 1323 C C . GLU A 1 163 ? -16.041 -11.128 -7.143 1.00 90.69 163 GLU A C 1
ATOM 1325 O O . GLU A 1 163 ? -16.346 -12.044 -7.909 1.00 90.69 163 GLU A O 1
ATOM 1330 N N . ILE A 1 164 ? -15.727 -9.909 -7.601 1.00 89.81 164 ILE A N 1
ATOM 1331 C CA . ILE A 1 164 ? -15.772 -9.591 -9.035 1.00 89.81 164 ILE A CA 1
ATOM 1332 C C . ILE A 1 164 ? -14.758 -10.449 -9.801 1.00 89.81 164 ILE A C 1
ATOM 1334 O O . ILE A 1 164 ? -15.098 -11.037 -10.827 1.00 89.81 164 ILE A O 1
ATOM 1338 N N . ASN A 1 165 ? -13.520 -10.562 -9.309 1.00 87.31 165 ASN A N 1
ATOM 1339 C CA . ASN A 1 165 ? -12.495 -11.360 -9.977 1.00 87.31 165 ASN A CA 1
ATOM 1340 C C . ASN A 1 165 ? -12.889 -12.841 -10.069 1.00 87.31 165 ASN A C 1
ATOM 1342 O O . ASN A 1 165 ? -12.727 -13.446 -11.127 1.00 87.31 165 ASN A O 1
ATOM 1346 N N . ASN A 1 166 ? -13.388 -13.432 -8.984 1.00 87.69 166 ASN A N 1
ATOM 1347 C CA . ASN A 1 166 ? -13.802 -14.832 -8.942 1.00 87.69 166 ASN A CA 1
ATOM 1348 C C . ASN A 1 166 ? -14.960 -15.081 -9.903 1.00 87.69 166 ASN A C 1
ATOM 1350 O O . ASN A 1 166 ? -14.864 -15.986 -10.730 1.00 87.69 166 ASN A O 1
ATOM 1354 N N . TYR A 1 167 ? -15.985 -14.227 -9.864 1.00 90.62 167 TYR A N 1
ATOM 1355 C CA . TYR A 1 167 ? -17.127 -14.329 -10.760 1.00 90.62 167 TYR A CA 1
ATOM 1356 C C . TYR A 1 167 ? -16.695 -14.260 -12.229 1.00 90.62 167 TYR A C 1
ATOM 1358 O O . TYR A 1 167 ? -17.014 -15.148 -13.015 1.00 90.62 167 TYR A O 1
ATOM 1366 N N . PHE A 1 168 ? -15.918 -13.247 -12.618 1.00 88.81 168 PHE A N 1
ATOM 1367 C CA . PHE A 1 168 ? -15.497 -13.096 -14.014 1.00 88.81 168 PHE A CA 1
ATOM 1368 C C . PHE A 1 168 ? -14.569 -14.232 -14.461 1.00 88.81 168 PHE A C 1
ATOM 1370 O O . PHE A 1 168 ? -14.658 -14.682 -15.595 1.00 88.81 168 PHE A O 1
ATOM 1377 N N . ASN A 1 169 ? -13.692 -14.734 -13.587 1.00 84.12 169 ASN A N 1
ATOM 1378 C CA . ASN A 1 169 ? -12.822 -15.866 -13.923 1.00 84.12 169 ASN A CA 1
ATOM 1379 C C . ASN A 1 169 ? -13.584 -17.201 -14.046 1.00 84.12 169 ASN A C 1
ATOM 1381 O O . ASN A 1 169 ? -13.072 -18.123 -14.682 1.00 84.12 169 ASN A O 1
ATOM 1385 N N . GLN A 1 170 ? -14.756 -17.325 -13.419 1.00 87.62 170 GLN A N 1
ATOM 1386 C CA . GLN A 1 170 ? -15.638 -18.489 -13.549 1.00 87.62 170 GLN A CA 1
ATOM 1387 C C . GLN A 1 170 ? -16.523 -18.408 -14.798 1.00 87.62 170 GLN A C 1
ATOM 1389 O O . GLN A 1 170 ? -16.764 -19.437 -15.420 1.00 87.62 170 GLN A O 1
ATOM 1394 N N . ASN A 1 171 ? -16.954 -17.200 -15.176 1.00 89.19 171 ASN A N 1
ATOM 1395 C CA . ASN A 1 171 ? -17.952 -16.965 -16.226 1.00 89.19 171 ASN A CA 1
ATOM 1396 C C . ASN A 1 171 ? -17.368 -16.469 -17.564 1.00 89.19 171 ASN A C 1
ATOM 1398 O O . ASN A 1 171 ? -18.122 -16.080 -18.447 1.00 89.19 171 ASN A O 1
ATOM 1402 N N . ILE A 1 172 ? -16.041 -16.437 -17.728 1.00 87.44 172 ILE A N 1
ATOM 1403 C CA . ILE A 1 172 ? -15.380 -16.073 -18.994 1.00 87.44 172 ILE A CA 1
ATOM 1404 C C . ILE A 1 172 ? -14.416 -17.186 -19.393 1.00 87.44 172 ILE A C 1
ATOM 1406 O O . ILE A 1 172 ? -13.594 -17.621 -18.576 1.00 87.44 172 ILE A O 1
ATOM 1410 N N . ASP A 1 173 ? -14.462 -17.621 -20.656 1.00 85.06 173 ASP A N 1
ATOM 1411 C CA . ASP A 1 173 ? -13.557 -18.662 -21.133 1.00 85.06 173 ASP A CA 1
ATOM 1412 C C . ASP A 1 173 ? -12.094 -18.183 -21.134 1.00 85.06 173 ASP A C 1
ATOM 1414 O O . ASP A 1 173 ? -11.663 -17.254 -21.823 1.00 85.06 173 ASP A O 1
ATOM 1418 N N . SER A 1 174 ? -11.279 -18.891 -20.354 1.00 82.69 174 SER A N 1
ATOM 1419 C CA . SER A 1 174 ? -9.838 -18.687 -20.281 1.00 82.69 174 SER A CA 1
ATOM 1420 C C . SER A 1 174 ? -9.115 -18.874 -21.624 1.00 82.69 174 SER A C 1
ATOM 1422 O O . SER A 1 174 ? -8.013 -18.344 -21.788 1.00 82.69 174 SER A O 1
ATOM 1424 N N . SER A 1 175 ? -9.685 -19.634 -22.563 1.00 83.94 175 SER A N 1
ATOM 1425 C CA . SER A 1 175 ? -9.128 -19.872 -23.899 1.00 83.94 175 SER A CA 1
ATOM 1426 C C . SER A 1 175 ? -9.271 -18.627 -24.769 1.00 83.94 175 SER A C 1
ATOM 1428 O O . SER A 1 175 ? -8.269 -18.140 -25.299 1.00 83.94 175 SER A O 1
ATOM 1430 N N . GLU A 1 176 ? -10.459 -18.028 -24.794 1.00 83.62 176 GLU A N 1
ATOM 1431 C CA . GLU A 1 176 ? -10.720 -16.743 -25.451 1.00 83.62 176 GLU A CA 1
ATOM 1432 C C . GLU A 1 176 ? -9.853 -15.629 -24.858 1.00 83.62 176 GLU A C 1
ATOM 1434 O O . GLU A 1 176 ? -9.167 -14.902 -25.580 1.00 83.62 176 GLU A O 1
ATOM 1439 N N . VAL A 1 177 ? -9.753 -15.562 -23.524 1.00 84.31 177 VAL A N 1
ATOM 1440 C CA . VAL A 1 177 ? -8.868 -14.607 -22.836 1.00 84.31 177 VAL A CA 1
ATOM 1441 C C . VAL A 1 177 ? -7.414 -14.748 -23.296 1.00 84.31 177 VAL A C 1
ATOM 1443 O O . VAL A 1 177 ? -6.709 -13.741 -23.425 1.00 84.31 177 VAL A O 1
ATOM 1446 N N . LYS A 1 178 ? -6.927 -15.975 -23.530 1.00 83.56 178 LYS A N 1
ATOM 1447 C CA . LYS A 1 178 ? -5.561 -16.213 -24.028 1.00 83.56 178 LYS A CA 1
ATOM 1448 C C . LYS A 1 178 ? -5.399 -15.758 -25.473 1.00 83.56 178 LYS A C 1
ATOM 1450 O O . LYS A 1 178 ? -4.371 -15.147 -25.764 1.00 83.56 178 LYS A O 1
ATOM 1455 N N . ILE A 1 179 ? -6.368 -16.043 -26.342 1.00 83.56 179 ILE A N 1
ATOM 1456 C CA . ILE A 1 179 ? -6.358 -15.628 -27.754 1.00 83.56 179 ILE A CA 1
ATOM 1457 C C . ILE A 1 179 ? -6.283 -14.099 -27.826 1.00 83.56 179 ILE A C 1
ATOM 1459 O O . ILE A 1 179 ? -5.287 -13.541 -28.288 1.00 83.56 179 ILE A O 1
ATOM 1463 N N . VAL A 1 180 ? -7.235 -13.417 -27.189 1.00 82.00 180 VAL A N 1
ATOM 1464 C CA . VAL A 1 180 ? -7.330 -11.952 -27.202 1.00 82.00 180 VAL A CA 1
ATOM 1465 C C . VAL A 1 180 ? -6.098 -11.288 -26.571 1.00 82.00 180 VAL A C 1
ATOM 1467 O O . VAL A 1 180 ? -5.644 -10.224 -27.007 1.00 82.00 180 VAL A O 1
ATOM 1470 N N . LYS A 1 181 ? -5.501 -11.891 -25.534 1.00 78.56 181 LYS A N 1
ATOM 1471 C CA . LYS A 1 181 ? -4.264 -11.363 -24.932 1.00 78.56 181 LYS A CA 1
ATOM 1472 C C . LYS A 1 181 ? -3.036 -11.517 -25.821 1.00 78.56 181 LYS A C 1
ATOM 1474 O O . LYS A 1 181 ? -2.161 -10.650 -25.733 1.00 78.56 181 LYS A O 1
ATOM 1479 N N . LYS A 1 182 ? -2.945 -12.577 -26.634 1.00 78.38 182 LYS A N 1
ATOM 1480 C CA . LYS A 1 182 ? -1.856 -12.733 -27.614 1.00 78.38 182 LYS A CA 1
ATOM 1481 C C . LYS A 1 182 ? -1.903 -11.609 -28.648 1.00 78.38 182 LYS A C 1
ATOM 1483 O O . LYS A 1 182 ? -0.861 -11.038 -28.953 1.00 78.38 182 LYS A O 1
ATOM 1488 N N . GLU A 1 183 ? -3.099 -11.234 -29.087 1.00 76.38 183 GLU A N 1
ATOM 1489 C CA . GLU A 1 183 ? -3.309 -10.170 -30.076 1.00 76.38 183 GLU A CA 1
ATOM 1490 C C . GLU A 1 183 ? -3.072 -8.766 -29.500 1.00 76.38 183 GLU A C 1
ATOM 1492 O O . GLU A 1 183 ? -2.405 -7.929 -30.105 1.00 76.38 183 GLU A O 1
ATOM 1497 N N . THR A 1 184 ? -3.587 -8.485 -28.298 1.00 68.69 184 THR A N 1
ATOM 1498 C CA . THR A 1 184 ? -3.672 -7.103 -27.788 1.00 68.69 184 THR A CA 1
ATOM 1499 C C . THR A 1 184 ? -2.571 -6.690 -26.813 1.00 68.69 184 THR A C 1
ATOM 1501 O O . THR A 1 184 ? -2.500 -5.516 -2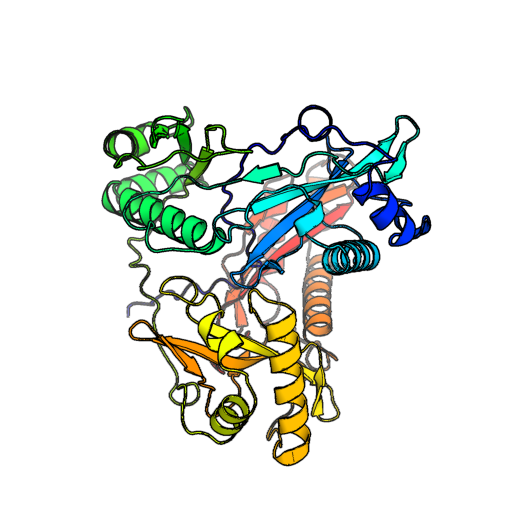6.440 1.00 68.69 184 THR A O 1
ATOM 1504 N N . LYS A 1 185 ? -1.711 -7.618 -26.362 1.00 64.94 185 LYS A N 1
ATOM 1505 C CA . LYS A 1 185 ? -0.674 -7.445 -25.312 1.00 64.94 185 LYS A CA 1
ATOM 1506 C C . LYS A 1 185 ? -1.194 -6.995 -23.927 1.00 64.94 185 LYS A C 1
ATOM 1508 O O . LYS A 1 185 ? -0.522 -7.246 -22.926 1.00 64.94 185 LYS A O 1
ATOM 1513 N N . SER A 1 186 ? -2.374 -6.372 -23.821 1.00 67.62 186 SER A N 1
ATOM 1514 C CA . SER A 1 186 ? -3.050 -6.016 -22.568 1.00 67.62 186 SER A CA 1
ATOM 1515 C C . SER A 1 186 ? -4.576 -6.058 -22.717 1.00 67.62 186 SER A C 1
ATOM 1517 O O . SER A 1 186 ? -5.162 -5.187 -23.359 1.00 67.62 186 SER A O 1
ATOM 1519 N N . LEU A 1 187 ? -5.217 -7.024 -22.057 1.00 80.31 187 LEU A N 1
ATOM 1520 C CA . LEU A 1 187 ? -6.673 -7.136 -21.961 1.00 80.31 187 LEU A CA 1
ATOM 1521 C C . LEU A 1 187 ? -7.146 -6.613 -20.599 1.00 80.31 187 LEU A C 1
ATOM 1523 O O . LEU A 1 187 ? -6.608 -7.018 -19.566 1.00 80.31 187 LEU A O 1
ATOM 1527 N N . LYS A 1 188 ? -8.132 -5.712 -20.606 1.00 84.56 188 LYS A N 1
ATOM 1528 C CA . LYS A 1 188 ? -8.775 -5.154 -19.409 1.00 84.56 188 LYS A CA 1
ATOM 1529 C C . LYS A 1 188 ? -10.219 -4.771 -19.714 1.00 84.56 188 LYS A C 1
ATOM 1531 O O . LYS A 1 188 ? -10.478 -4.248 -20.796 1.00 84.56 188 LYS A O 1
ATOM 1536 N N . ALA A 1 189 ? -11.113 -4.944 -18.748 1.00 85.62 189 ALA A N 1
ATOM 1537 C CA . ALA A 1 189 ? -12.480 -4.445 -18.820 1.00 85.62 189 ALA A CA 1
ATOM 1538 C C . ALA A 1 189 ? -12.632 -3.221 -17.915 1.00 85.62 189 ALA A C 1
ATOM 1540 O O . ALA A 1 189 ? -12.196 -3.218 -16.762 1.00 85.62 189 ALA A O 1
ATOM 1541 N N . LYS A 1 190 ? -13.238 -2.158 -18.445 1.00 89.00 190 LYS A N 1
ATOM 1542 C CA . LYS A 1 190 ? -13.619 -0.989 -17.651 1.00 89.00 190 LYS A CA 1
ATOM 1543 C C . LYS A 1 190 ? -15.081 -1.141 -17.261 1.00 89.00 190 LYS A C 1
ATOM 1545 O O . LYS A 1 190 ? -15.942 -1.181 -18.132 1.00 89.00 190 LYS A O 1
ATOM 1550 N N . LEU A 1 191 ? -15.346 -1.211 -15.969 1.00 90.94 191 LEU A N 1
ATOM 1551 C CA . LEU A 1 191 ? -16.664 -1.446 -15.399 1.00 90.94 191 LEU A CA 1
ATOM 1552 C C . LEU A 1 191 ? -17.072 -0.245 -14.539 1.00 90.94 191 LEU A C 1
ATOM 1554 O O . LEU A 1 191 ? -16.229 0.511 -14.046 1.00 90.94 191 LEU A O 1
ATOM 1558 N N . LYS A 1 192 ? -18.373 -0.070 -14.337 1.00 92.56 192 LYS A N 1
ATOM 1559 C CA . LYS A 1 192 ? -18.919 0.830 -13.321 1.00 92.56 192 LYS A CA 1
ATOM 1560 C C . LYS A 1 192 ? -20.058 0.154 -12.572 1.00 92.56 192 LYS A C 1
ATOM 1562 O O . LYS A 1 192 ? -20.852 -0.550 -13.180 1.00 92.56 192 LYS A O 1
ATOM 1567 N N . ILE A 1 193 ? -20.174 0.420 -11.281 1.00 93.62 193 ILE A N 1
ATOM 1568 C CA . ILE A 1 193 ? -21.348 0.085 -10.478 1.00 93.62 193 ILE A CA 1
ATOM 1569 C C . ILE A 1 193 ? -22.198 1.350 -10.416 1.00 93.62 193 ILE A C 1
ATOM 1571 O O . ILE A 1 193 ? -21.713 2.419 -10.029 1.00 93.62 193 ILE A O 1
ATOM 1575 N N . ASN A 1 194 ? -23.435 1.269 -10.898 1.00 93.12 194 ASN A N 1
ATOM 1576 C CA . ASN A 1 194 ? -24.340 2.413 -10.899 1.00 93.12 194 ASN A CA 1
ATOM 1577 C C . ASN A 1 194 ? -24.984 2.630 -9.514 1.00 93.12 194 ASN A C 1
ATOM 1579 O O . ASN A 1 194 ? -24.800 1.850 -8.584 1.00 93.12 194 ASN A O 1
ATOM 1583 N N . LYS A 1 195 ? -25.791 3.688 -9.387 1.00 93.94 195 LYS A N 1
ATOM 1584 C CA . LYS A 1 195 ? -26.478 4.031 -8.129 1.00 93.94 195 LYS A CA 1
ATOM 1585 C C . LYS A 1 195 ? -27.538 3.008 -7.686 1.00 93.94 195 LYS A C 1
ATOM 1587 O O . LYS A 1 195 ? -27.982 3.082 -6.551 1.00 93.94 195 LYS A O 1
ATOM 1592 N N . LYS A 1 196 ? -27.939 2.086 -8.569 1.00 92.88 196 LYS A N 1
ATOM 1593 C CA . LYS A 1 196 ? -28.867 0.976 -8.294 1.00 92.88 196 LYS A CA 1
ATOM 1594 C C . LYS A 1 196 ? -28.128 -0.344 -8.010 1.00 92.88 196 LYS A C 1
ATOM 1596 O O . LYS A 1 196 ? -28.742 -1.397 -8.072 1.00 92.88 196 LYS A O 1
ATOM 1601 N N . GLY A 1 197 ? -26.806 -0.307 -7.822 1.00 91.38 197 GLY A N 1
ATOM 1602 C CA . GLY A 1 197 ? -26.004 -1.504 -7.565 1.00 91.38 197 GLY A CA 1
ATOM 1603 C C . GLY A 1 197 ? -25.757 -2.397 -8.786 1.00 91.38 197 GLY A C 1
ATOM 1604 O O . GLY A 1 197 ? -25.161 -3.457 -8.646 1.00 91.38 197 GLY A O 1
ATOM 1605 N N . LYS A 1 198 ? -26.155 -1.996 -10.002 1.00 94.00 198 LYS A N 1
ATOM 1606 C CA . LYS A 1 198 ? -25.912 -2.789 -11.219 1.00 94.00 198 LYS A CA 1
ATOM 1607 C C . LYS A 1 198 ? -24.498 -2.565 -11.749 1.00 94.00 198 LYS A C 1
ATOM 1609 O O . LYS A 1 198 ? -24.086 -1.414 -11.943 1.00 94.00 198 LYS A O 1
ATOM 1614 N N . LEU A 1 199 ? -23.794 -3.659 -12.041 1.00 93.62 199 LEU A N 1
ATOM 1615 C CA . LEU A 1 199 ? -22.517 -3.647 -12.750 1.00 93.62 199 LEU A CA 1
ATOM 1616 C C . LEU A 1 199 ? -22.753 -3.386 -14.246 1.00 93.62 199 LEU A C 1
ATOM 1618 O O . LEU A 1 199 ? -23.621 -3.982 -14.876 1.00 93.62 199 LEU A O 1
ATOM 1622 N N . ILE A 1 200 ? -22.014 -2.438 -14.813 1.00 92.81 200 ILE A N 1
ATOM 1623 C CA . ILE A 1 200 ? -22.167 -1.989 -16.197 1.00 92.81 200 ILE A CA 1
ATOM 1624 C C . ILE A 1 200 ? -20.801 -1.955 -16.862 1.00 92.81 200 ILE A C 1
ATOM 1626 O O . ILE A 1 200 ? -19.872 -1.303 -16.377 1.00 92.81 200 ILE A O 1
ATOM 1630 N N . LEU A 1 201 ? -20.713 -2.589 -18.026 1.00 91.81 201 LEU A N 1
ATOM 1631 C CA . LEU A 1 201 ? -19.543 -2.535 -18.884 1.00 91.81 201 LEU A CA 1
ATOM 1632 C C . LEU A 1 201 ? -19.472 -1.188 -19.609 1.00 91.81 201 LEU A C 1
ATOM 1634 O O . LEU A 1 201 ? -20.438 -0.730 -20.219 1.00 91.81 201 LEU A O 1
ATOM 1638 N N . LEU A 1 202 ? -18.316 -0.533 -19.544 1.00 88.50 202 LEU A N 1
ATOM 1639 C CA . LEU A 1 202 ? -18.033 0.651 -20.348 1.00 88.50 202 LEU A CA 1
ATOM 1640 C C . LEU A 1 202 ? -17.533 0.207 -21.725 1.00 88.50 202 LEU A C 1
ATOM 1642 O O . LEU A 1 202 ? -16.633 -0.630 -21.812 1.00 88.50 202 LEU A O 1
ATOM 1646 N N . LYS A 1 203 ? -18.090 0.798 -22.793 1.00 81.75 203 LYS A N 1
ATOM 1647 C CA . LYS A 1 203 ? -17.684 0.509 -24.177 1.00 81.75 203 LYS A CA 1
ATOM 1648 C C . LYS A 1 203 ? -16.166 0.661 -24.342 1.00 81.75 203 LYS A C 1
ATOM 1650 O O . LYS A 1 203 ? -15.563 1.626 -23.863 1.00 81.75 203 LYS A O 1
ATOM 1655 N N . GLY A 1 204 ? -15.555 -0.298 -25.027 1.00 73.81 204 GLY A N 1
ATOM 1656 C CA . GLY A 1 204 ? -14.117 -0.357 -25.258 1.00 73.81 204 GLY A CA 1
ATOM 1657 C C . GLY A 1 204 ? -13.743 -1.570 -26.106 1.00 73.81 204 GLY A C 1
ATOM 1658 O O . GLY A 1 204 ? -14.597 -2.383 -26.436 1.00 73.81 204 GLY A O 1
ATOM 1659 N N . LYS A 1 205 ? -12.460 -1.698 -26.461 1.00 71.69 205 LYS A N 1
ATOM 1660 C CA . LYS A 1 205 ? -11.970 -2.852 -27.233 1.00 71.69 205 LYS A CA 1
ATOM 1661 C C . LYS A 1 205 ? -12.279 -4.164 -26.502 1.00 71.69 205 LYS A C 1
ATOM 1663 O O . LYS A 1 205 ? -12.002 -4.258 -25.306 1.00 71.69 205 LYS A O 1
ATOM 1668 N N . ASN A 1 206 ? -12.781 -5.157 -27.237 1.00 76.25 206 ASN A N 1
ATOM 1669 C CA . ASN A 1 206 ? -13.102 -6.504 -26.747 1.00 76.25 206 ASN A CA 1
ATOM 1670 C C . ASN A 1 206 ? -14.156 -6.517 -25.630 1.00 76.25 206 ASN A C 1
ATOM 1672 O O . ASN A 1 206 ? -14.118 -7.376 -24.754 1.00 76.25 206 ASN A O 1
ATOM 1676 N N . SER A 1 207 ? -15.072 -5.542 -25.623 1.00 77.81 207 SER A N 1
ATOM 1677 C CA . SER A 1 207 ? -16.166 -5.499 -24.650 1.00 77.81 207 SER A CA 1
ATOM 1678 C C . SER A 1 207 ? -17.099 -6.707 -24.755 1.00 77.81 207 SER A C 1
ATOM 1680 O O . SER A 1 207 ? -17.643 -7.127 -23.742 1.00 77.81 207 SER A O 1
ATOM 1682 N N . GLU A 1 208 ? -17.251 -7.286 -25.946 1.00 84.69 208 GLU A N 1
ATOM 1683 C CA . GLU A 1 208 ? -18.107 -8.458 -26.187 1.00 84.69 208 GLU A CA 1
ATOM 1684 C C . GLU A 1 208 ? -17.751 -9.636 -25.271 1.00 84.69 208 GLU A C 1
ATOM 1686 O O . GLU A 1 208 ? -18.639 -10.180 -24.625 1.00 84.69 208 GLU A O 1
ATOM 1691 N N . LEU A 1 209 ? -16.453 -9.901 -25.070 1.00 86.50 209 LEU A N 1
ATOM 1692 C CA . LEU A 1 209 ? -15.938 -10.942 -24.165 1.00 86.50 209 LEU A CA 1
ATOM 1693 C C . LEU A 1 209 ? -16.449 -10.820 -22.717 1.00 86.50 209 LEU A C 1
ATOM 1695 O O . LEU A 1 209 ? -16.466 -11.790 -21.968 1.00 86.50 209 LEU A O 1
ATOM 1699 N N . PHE A 1 210 ? -16.813 -9.612 -22.285 1.00 88.56 210 PHE A N 1
ATOM 1700 C CA . PHE A 1 210 ? -17.250 -9.343 -20.914 1.00 88.56 210 PHE A CA 1
ATOM 1701 C C . PHE A 1 210 ? -18.759 -9.108 -20.809 1.00 88.56 210 PHE A C 1
ATOM 1703 O O . PHE A 1 210 ? -19.243 -8.874 -19.700 1.00 88.56 210 PHE A O 1
ATOM 1710 N N . LEU A 1 211 ? -19.494 -9.092 -21.925 1.00 88.38 211 LEU A N 1
ATOM 1711 C CA . LEU A 1 211 ? -20.874 -8.607 -21.973 1.00 88.38 211 LEU A CA 1
ATOM 1712 C C . LEU A 1 211 ? -21.822 -9.505 -21.173 1.00 88.38 211 LEU A C 1
ATOM 1714 O O . LEU A 1 211 ? -22.568 -9.003 -20.329 1.00 88.38 211 LEU A O 1
ATOM 1718 N N . GLU A 1 212 ? -21.756 -10.814 -21.411 1.00 89.94 212 GLU A N 1
ATOM 1719 C CA . GLU A 1 212 ? -22.607 -11.812 -20.759 1.00 89.94 212 GLU A CA 1
ATOM 1720 C C . GLU A 1 212 ? -22.333 -11.859 -19.254 1.00 89.94 212 GLU A C 1
ATOM 1722 O O . GLU A 1 212 ? -23.220 -11.564 -18.453 1.00 89.94 212 GLU A O 1
ATOM 1727 N N . ALA A 1 213 ? -21.071 -12.080 -18.868 1.00 90.94 213 ALA A N 1
ATOM 1728 C CA . ALA A 1 213 ? -20.660 -12.101 -17.466 1.00 90.94 213 ALA A CA 1
ATOM 1729 C C . ALA A 1 213 ? -21.027 -10.798 -16.729 1.00 90.94 213 ALA A C 1
ATOM 1731 O O . ALA A 1 213 ? -21.463 -10.826 -15.583 1.00 90.94 213 ALA A O 1
ATOM 1732 N N . THR A 1 214 ? -20.903 -9.633 -17.374 1.00 92.00 214 THR A N 1
ATOM 1733 C CA . THR A 1 214 ? -21.302 -8.370 -16.731 1.00 92.00 214 THR A CA 1
ATOM 1734 C C . THR A 1 214 ? -22.817 -8.262 -16.560 1.00 92.00 214 THR A C 1
ATOM 1736 O O . THR A 1 214 ? -23.275 -7.732 -15.549 1.00 92.00 214 THR A O 1
ATOM 1739 N N . SER A 1 215 ? -23.595 -8.732 -17.537 1.00 90.62 215 SER A N 1
ATOM 1740 C CA . SER A 1 215 ? -25.061 -8.644 -17.517 1.00 90.62 215 SER A CA 1
ATOM 1741 C C . SER A 1 215 ? -25.687 -9.560 -16.468 1.00 90.62 215 SER A C 1
ATOM 1743 O O . SER A 1 215 ? -26.699 -9.184 -15.878 1.00 90.62 215 SER A O 1
ATOM 1745 N N . SER A 1 216 ? -25.048 -10.700 -16.206 1.00 93.12 216 SER A N 1
ATOM 1746 C CA . SER A 1 216 ? -25.485 -11.708 -15.235 1.00 93.12 216 SER A CA 1
ATOM 1747 C C . SER A 1 216 ? -24.902 -11.511 -13.827 1.00 93.12 216 SER A C 1
ATOM 1749 O O . SER A 1 216 ? -25.228 -12.276 -12.917 1.00 93.12 216 SER A O 1
ATOM 1751 N N . PHE A 1 217 ? -24.035 -10.511 -13.619 1.00 92.56 217 PHE A N 1
ATOM 1752 C CA . PHE A 1 217 ? -23.414 -10.260 -12.316 1.00 92.56 217 PHE A CA 1
ATOM 1753 C C . PHE A 1 217 ? -24.473 -9.855 -11.266 1.00 92.56 217 PHE A C 1
ATOM 1755 O O . PHE A 1 217 ? -25.280 -8.960 -11.547 1.00 92.56 217 PHE A O 1
ATOM 1762 N N . PRO A 1 218 ? -24.463 -10.445 -10.051 1.00 92.12 218 PRO A N 1
ATOM 1763 C CA . PRO A 1 218 ? -25.413 -10.103 -8.993 1.00 92.12 218 PRO A CA 1
ATOM 1764 C C . PRO A 1 218 ? -25.424 -8.610 -8.652 1.00 92.12 218 PRO A C 1
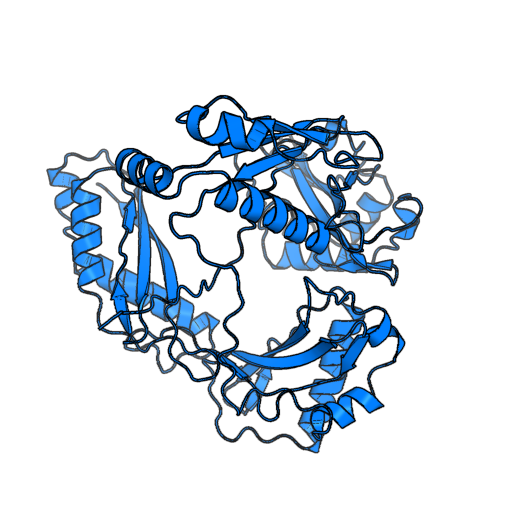ATOM 1766 O O . PRO A 1 218 ? -24.391 -7.940 -8.666 1.00 92.12 218 PRO A O 1
ATOM 1769 N N . LEU A 1 219 ? -26.594 -8.071 -8.310 1.00 92.38 219 LEU A N 1
ATOM 1770 C CA . LEU A 1 219 ? -26.681 -6.683 -7.862 1.00 92.38 219 LEU A CA 1
ATOM 1771 C C . LEU A 1 219 ? -25.911 -6.490 -6.549 1.00 92.38 219 LEU A C 1
ATOM 1773 O O . LEU A 1 219 ? -25.917 -7.349 -5.673 1.00 92.38 219 LEU A O 1
ATOM 1777 N N . PHE A 1 220 ? -25.265 -5.334 -6.419 1.00 93.50 220 PHE A N 1
ATOM 1778 C CA . PHE A 1 220 ? -24.757 -4.859 -5.138 1.00 93.50 220 PHE A CA 1
ATOM 1779 C C . PHE A 1 220 ? -25.930 -4.356 -4.291 1.00 93.50 220 PHE A C 1
ATOM 1781 O O . PHE A 1 220 ? -26.734 -3.558 -4.776 1.00 93.50 220 PHE A O 1
ATOM 1788 N N . ASP A 1 221 ? -25.985 -4.767 -3.027 1.00 91.69 221 ASP A N 1
ATOM 1789 C CA . ASP A 1 221 ? -27.049 -4.417 -2.079 1.00 91.69 221 ASP A CA 1
ATOM 1790 C C . ASP A 1 221 ? -27.069 -2.918 -1.763 1.00 91.69 221 ASP A C 1
ATOM 1792 O O . ASP A 1 221 ? -28.116 -2.330 -1.488 1.00 91.69 221 ASP A O 1
ATOM 1796 N N . SER A 1 222 ? -25.910 -2.256 -1.849 1.00 90.81 222 SER A N 1
ATOM 1797 C CA . SER A 1 222 ? -25.828 -0.803 -1.715 1.00 90.81 222 SER A CA 1
ATOM 1798 C C . SER A 1 222 ? -24.825 -0.165 -2.680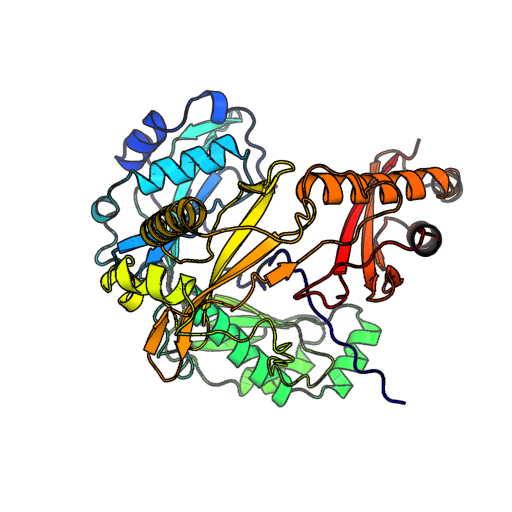 1.00 90.81 222 SER A C 1
ATOM 1800 O O . SER A 1 222 ? -23.785 -0.753 -2.994 1.00 90.81 222 SER A O 1
ATOM 1802 N N . PRO A 1 223 ? -25.100 1.062 -3.167 1.00 93.62 223 PRO A N 1
ATOM 1803 C CA . PRO A 1 223 ? -24.161 1.795 -4.001 1.00 93.62 223 PRO A CA 1
ATOM 1804 C C . PRO A 1 223 ? -23.045 2.422 -3.160 1.00 93.62 223 PRO A C 1
ATOM 1806 O O . PRO A 1 223 ? -23.207 2.696 -1.970 1.00 93.62 223 PRO A O 1
ATOM 1809 N N . ALA A 1 224 ? -21.939 2.763 -3.820 1.00 94.62 224 ALA A N 1
ATOM 1810 C CA . ALA A 1 224 ? -20.942 3.657 -3.242 1.00 94.62 224 ALA A CA 1
ATOM 1811 C C . ALA A 1 224 ? -21.566 5.024 -2.933 1.00 94.62 224 ALA A C 1
ATOM 1813 O O . ALA A 1 224 ? -22.420 5.504 -3.688 1.00 94.62 224 ALA A O 1
ATOM 1814 N N . LYS A 1 225 ? -21.114 5.680 -1.864 1.00 93.94 225 LYS A N 1
ATOM 1815 C CA . LYS A 1 225 ? -21.611 7.003 -1.465 1.00 93.94 225 LYS A CA 1
ATOM 1816 C C . LYS A 1 225 ? -20.460 7.970 -1.221 1.00 93.94 225 LYS A C 1
ATOM 1818 O O . LYS A 1 225 ? -19.389 7.558 -0.786 1.00 93.94 225 LYS A O 1
ATOM 1823 N N . ILE A 1 226 ? -20.713 9.252 -1.474 1.00 92.81 226 ILE A N 1
ATOM 1824 C CA . ILE A 1 226 ? -19.887 10.373 -1.010 1.00 92.81 226 ILE A CA 1
ATOM 1825 C C . ILE A 1 226 ? -20.780 11.285 -0.178 1.00 92.81 226 ILE A C 1
ATOM 1827 O O . ILE A 1 226 ? -21.817 11.729 -0.672 1.00 92.81 226 ILE A O 1
ATOM 1831 N N . ASN A 1 227 ? -20.402 11.545 1.074 1.00 91.50 227 ASN A N 1
ATOM 1832 C CA . ASN A 1 227 ? -21.189 12.321 2.038 1.00 91.50 227 ASN A CA 1
ATOM 1833 C C . ASN A 1 227 ? -22.652 11.847 2.087 1.00 91.50 227 ASN A C 1
ATOM 1835 O O . ASN A 1 227 ? -23.589 12.627 1.940 1.00 91.50 227 ASN A O 1
ATOM 1839 N N . GLY A 1 228 ? -22.839 10.525 2.165 1.00 91.25 228 GLY A N 1
ATOM 1840 C CA . GLY A 1 228 ? -24.152 9.870 2.173 1.00 91.25 228 GLY A CA 1
ATOM 1841 C C . GLY A 1 228 ? -24.876 9.811 0.819 1.00 91.25 228 GLY A C 1
ATOM 1842 O O . GLY A 1 228 ? -25.803 9.017 0.664 1.00 91.25 228 GLY A O 1
ATOM 1843 N N . LYS A 1 229 ? -24.443 10.568 -0.197 1.00 92.50 229 LYS A N 1
ATOM 1844 C CA . LYS A 1 229 ? -25.099 10.618 -1.512 1.00 92.50 229 LYS A CA 1
ATOM 1845 C C . LYS A 1 229 ? -24.596 9.499 -2.434 1.00 92.50 229 LYS A C 1
ATOM 1847 O O . LYS A 1 229 ? -23.385 9.404 -2.642 1.00 92.50 229 LYS A O 1
ATOM 1852 N N . PRO A 1 230 ? -25.481 8.687 -3.048 1.00 94.06 230 PRO A N 1
ATOM 1853 C CA . PRO A 1 230 ? -25.079 7.635 -3.980 1.00 94.06 230 PRO A CA 1
ATOM 1854 C C . PRO A 1 230 ? -24.322 8.159 -5.206 1.00 94.06 230 PRO A C 1
ATOM 1856 O O . PRO A 1 230 ? -24.772 9.086 -5.893 1.00 94.06 230 PRO A O 1
ATOM 1859 N N . ILE A 1 231 ? -23.210 7.504 -5.536 1.00 92.56 231 ILE A N 1
ATOM 1860 C CA . ILE A 1 231 ? -22.353 7.809 -6.685 1.00 92.56 231 ILE A CA 1
ATOM 1861 C C . ILE A 1 231 ? -22.167 6.591 -7.596 1.00 92.56 231 ILE A C 1
ATOM 1863 O O . ILE A 1 231 ? -22.448 5.453 -7.234 1.00 92.56 231 ILE A O 1
ATOM 1867 N N . VAL A 1 232 ? -21.679 6.848 -8.810 1.00 92.00 232 VAL A N 1
ATOM 1868 C CA . VAL A 1 232 ? -21.181 5.796 -9.703 1.00 92.00 232 VAL A CA 1
ATOM 1869 C C . VAL A 1 232 ? -19.767 5.425 -9.278 1.00 92.00 232 VAL A C 1
ATOM 1871 O O . VAL A 1 232 ? -18.924 6.306 -9.099 1.00 92.00 232 VAL A O 1
ATOM 1874 N N . TYR A 1 233 ? -19.492 4.130 -9.178 1.00 90.81 233 TYR A N 1
ATOM 1875 C CA . TYR A 1 233 ? -18.199 3.619 -8.746 1.00 90.81 233 TYR A CA 1
ATOM 1876 C C . TYR A 1 233 ? -17.482 2.904 -9.889 1.00 90.81 233 TYR A C 1
ATOM 1878 O O . TYR A 1 233 ? -17.997 1.927 -10.422 1.00 90.81 233 TYR A O 1
ATOM 1886 N N . ASN A 1 234 ? -16.309 3.393 -10.300 1.00 90.12 234 ASN A N 1
ATOM 1887 C CA . ASN A 1 234 ? -15.573 2.798 -11.417 1.00 90.12 234 ASN A CA 1
ATOM 1888 C C . ASN A 1 234 ? -14.634 1.692 -10.938 1.00 90.12 234 ASN A C 1
ATOM 1890 O O . ASN A 1 234 ? -13.932 1.837 -9.934 1.00 90.12 234 ASN A O 1
ATOM 1894 N N . TYR A 1 235 ? -14.554 0.634 -11.733 1.00 87.12 235 TYR A N 1
ATOM 1895 C CA . TYR A 1 235 ? -13.702 -0.516 -11.494 1.00 87.12 235 TYR A CA 1
ATOM 1896 C C . TYR A 1 235 ? -12.988 -0.924 -12.786 1.00 87.12 235 TYR A C 1
ATOM 1898 O O . TYR A 1 235 ? -13.529 -0.792 -13.882 1.00 87.12 235 TYR A O 1
ATOM 1906 N N . THR A 1 236 ? -11.744 -1.388 -12.680 1.00 86.19 236 THR A N 1
ATOM 1907 C CA . THR A 1 236 ? -11.016 -1.948 -13.826 1.00 86.19 236 THR A CA 1
ATOM 1908 C C . THR A 1 236 ? -10.654 -3.388 -13.520 1.00 86.19 236 THR A C 1
ATOM 1910 O O . THR A 1 236 ? -9.840 -3.641 -12.637 1.00 86.19 236 THR A O 1
ATOM 1913 N N . PHE A 1 237 ? -11.230 -4.302 -14.290 1.00 84.31 237 PHE A N 1
ATOM 1914 C CA . PHE A 1 237 ? -10.966 -5.729 -14.207 1.00 84.31 237 PHE A CA 1
ATOM 1915 C C . PHE A 1 237 ? -9.842 -6.125 -15.168 1.00 84.31 237 PHE A C 1
ATOM 1917 O O . PHE A 1 237 ? -9.809 -5.691 -16.326 1.00 84.31 237 PHE A O 1
ATOM 1924 N N . TYR A 1 238 ? -8.937 -6.981 -14.702 1.00 82.38 238 TYR A N 1
ATOM 1925 C CA . TYR A 1 238 ? -7.877 -7.570 -15.512 1.00 82.38 238 TYR A CA 1
ATOM 1926 C C . TYR A 1 238 ? -8.063 -9.090 -15.531 1.00 82.38 238 TYR A C 1
ATOM 1928 O O . TYR A 1 238 ? -7.687 -9.750 -14.563 1.00 82.38 238 TYR A O 1
ATOM 1936 N N . PRO A 1 239 ? -8.609 -9.673 -16.613 1.00 77.19 239 PRO A N 1
ATOM 1937 C CA . PRO A 1 239 ? -8.878 -11.107 -16.661 1.00 77.19 239 PRO A CA 1
ATOM 1938 C C . PRO A 1 239 ? -7.606 -11.923 -16.474 1.00 77.19 239 PRO A C 1
ATOM 1940 O O . PRO A 1 239 ? -6.542 -11.554 -16.979 1.00 77.19 239 PRO A O 1
ATOM 1943 N N . SER A 1 240 ? -7.699 -13.055 -15.783 1.00 71.06 240 SER A N 1
ATOM 1944 C CA . SER A 1 240 ? -6.571 -13.969 -15.609 1.00 71.06 240 SER A CA 1
ATOM 1945 C C . SER A 1 2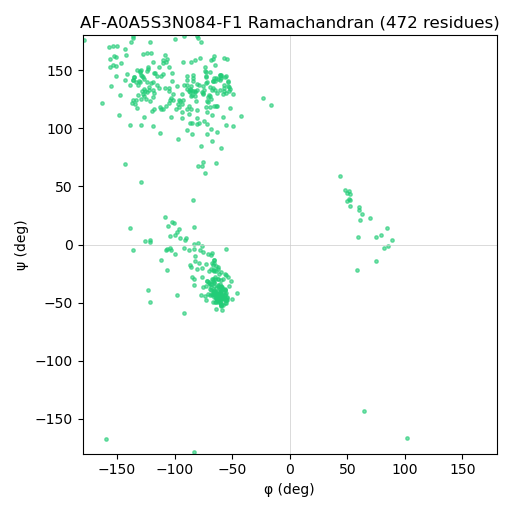40 ? -6.430 -14.914 -16.809 1.00 71.06 240 SER A C 1
ATOM 1947 O O . SER A 1 240 ? -7.412 -15.415 -17.337 1.00 71.06 240 SER A O 1
ATOM 1949 N N . THR A 1 241 ? -5.197 -15.202 -17.248 1.00 66.44 241 THR A N 1
ATOM 1950 C CA . THR A 1 241 ? -4.924 -16.247 -18.271 1.00 66.44 241 THR A CA 1
ATOM 1951 C C . THR A 1 241 ? -4.870 -17.658 -17.697 1.00 66.44 241 THR A C 1
ATOM 1953 O O . THR A 1 241 ? -4.757 -18.632 -18.439 1.00 66.44 241 THR A O 1
ATOM 1956 N N . SER A 1 242 ? -4.865 -17.778 -16.373 1.00 59.72 242 SER A N 1
ATOM 1957 C CA . SER A 1 242 ? -4.843 -19.051 -15.666 1.00 59.72 242 SER A CA 1
ATOM 1958 C C . SER A 1 242 ? -6.033 -19.102 -14.725 1.00 59.72 242 SER A C 1
ATOM 1960 O O . SER A 1 242 ? -6.194 -18.174 -13.929 1.00 59.72 242 SER A O 1
ATOM 1962 N N . LYS A 1 243 ? -6.793 -20.203 -14.743 1.00 50.16 243 LYS A N 1
ATOM 1963 C CA . LYS A 1 243 ? -7.672 -20.597 -13.633 1.00 50.16 243 LYS A CA 1
ATOM 1964 C C . LYS A 1 243 ? -6.791 -20.897 -12.412 1.00 50.16 243 LYS A C 1
ATOM 1966 O O . LYS A 1 243 ? -6.523 -22.045 -12.078 1.00 50.16 243 LYS A O 1
ATOM 1971 N N . LYS A 1 244 ? -6.188 -19.866 -11.820 1.00 43.59 244 LYS A N 1
ATOM 1972 C CA . LYS A 1 244 ? -5.497 -19.984 -10.544 1.00 43.59 244 LYS A CA 1
ATOM 1973 C C . LYS A 1 244 ? -6.571 -19.817 -9.493 1.00 43.59 244 LYS A C 1
ATOM 1975 O O . LYS A 1 244 ? -7.017 -18.707 -9.236 1.00 43.59 244 LYS A O 1
ATOM 1980 N N . ASN A 1 245 ? -6.939 -20.939 -8.897 1.00 33.47 245 ASN A N 1
ATOM 1981 C CA . ASN A 1 245 ? -7.418 -20.985 -7.531 1.00 33.47 245 ASN A CA 1
ATOM 1982 C C . ASN A 1 245 ? -6.520 -20.058 -6.696 1.00 33.47 245 ASN A C 1
ATOM 1984 O O . ASN A 1 245 ? -5.329 -20.337 -6.531 1.00 33.47 245 ASN A O 1
ATOM 1988 N N . ILE A 1 246 ? -7.061 -18.926 -6.235 1.00 32.88 246 ILE A N 1
ATOM 1989 C CA . ILE A 1 246 ? -6.414 -18.031 -5.265 1.00 32.88 246 ILE A CA 1
ATOM 1990 C C . ILE A 1 246 ? -6.490 -18.740 -3.907 1.00 32.88 246 ILE A C 1
ATOM 1992 O O . ILE A 1 246 ? -7.138 -18.296 -2.971 1.00 32.88 246 ILE A O 1
ATOM 1996 N N . PHE A 1 247 ? -5.870 -19.910 -3.818 1.00 28.55 247 PHE A N 1
ATOM 1997 C CA . PHE A 1 247 ? -5.601 -20.563 -2.556 1.00 28.55 247 PHE A CA 1
ATOM 1998 C C . PHE A 1 247 ? -4.154 -20.241 -2.211 1.00 28.55 247 PHE A C 1
ATOM 2000 O O . PHE A 1 247 ? -3.215 -20.552 -2.948 1.00 28.55 247 PHE A O 1
ATOM 2007 N N . LEU A 1 248 ? -4.016 -19.518 -1.102 1.00 30.09 248 LEU A N 1
ATOM 2008 C CA . LEU A 1 248 ? -2.775 -19.275 -0.387 1.00 30.09 248 LEU A CA 1
ATOM 2009 C C . LEU A 1 248 ? -2.072 -20.618 -0.179 1.00 30.09 248 LEU A C 1
ATOM 2011 O O . LEU A 1 248 ? -2.460 -21.388 0.693 1.00 30.09 248 LEU A O 1
ATOM 2015 N N . ASN A 1 249 ? -1.049 -20.906 -0.982 1.00 27.14 249 ASN A N 1
ATOM 2016 C CA . ASN A 1 249 ? -0.202 -22.065 -0.743 1.00 27.14 249 ASN A CA 1
ATOM 2017 C C . ASN A 1 249 ? 0.600 -21.808 0.537 1.00 27.14 249 ASN A C 1
ATOM 2019 O O . ASN A 1 249 ? 1.602 -21.089 0.546 1.00 27.14 249 ASN A O 1
ATOM 2023 N N . THR A 1 250 ? 0.116 -22.385 1.629 1.00 32.59 250 THR A N 1
ATOM 2024 C CA . THR A 1 250 ? 0.780 -22.494 2.922 1.00 32.59 250 THR A CA 1
ATOM 2025 C C . THR A 1 250 ? 1.852 -23.577 2.859 1.00 32.59 250 THR A C 1
ATOM 2027 O O . THR A 1 250 ? 1.748 -24.590 3.536 1.00 32.59 250 THR A O 1
ATOM 2030 N N . ASP A 1 251 ? 2.923 -23.355 2.096 1.00 34.22 251 ASP A N 1
ATOM 2031 C CA . ASP A 1 251 ? 4.171 -24.093 2.335 1.00 34.22 251 ASP A CA 1
ATOM 2032 C C . ASP A 1 251 ? 4.892 -23.434 3.517 1.00 34.22 251 ASP A C 1
ATOM 2034 O O . ASP A 1 251 ? 5.923 -22.763 3.375 1.00 34.22 251 ASP A O 1
ATOM 2038 N N . VAL A 1 252 ? 4.292 -23.562 4.703 1.00 41.75 252 VAL A N 1
ATOM 2039 C CA . VAL A 1 252 ? 4.898 -23.115 5.956 1.00 41.75 252 VAL A CA 1
ATOM 2040 C C . VAL A 1 252 ? 6.027 -24.089 6.257 1.00 41.75 252 VAL A C 1
ATOM 2042 O O . VAL A 1 252 ? 5.798 -25.224 6.655 1.00 41.75 252 VAL A O 1
ATOM 2045 N N . ASN A 1 253 ? 7.260 -23.644 6.018 1.00 50.06 253 ASN A N 1
ATOM 2046 C CA . ASN A 1 253 ? 8.429 -24.280 6.612 1.00 50.06 253 ASN A CA 1
ATOM 2047 C C . ASN A 1 253 ? 8.200 -24.378 8.134 1.00 50.06 253 ASN A C 1
ATOM 2049 O O . ASN A 1 253 ? 7.746 -23.389 8.720 1.00 50.06 253 ASN A O 1
ATOM 2053 N N . SER A 1 254 ? 8.475 -25.532 8.747 1.00 53.84 254 SER A N 1
ATOM 2054 C CA . SER A 1 254 ? 8.172 -25.838 10.159 1.00 53.84 254 SER A CA 1
ATOM 2055 C C . SER A 1 254 ? 8.681 -24.771 11.133 1.00 53.84 254 SER A C 1
ATOM 2057 O O . SER A 1 254 ? 8.022 -24.483 12.131 1.00 53.84 254 SER A O 1
ATOM 2059 N N . ASP A 1 255 ? 9.789 -24.114 10.791 1.00 55.47 255 ASP A N 1
ATOM 2060 C CA . ASP A 1 255 ? 10.449 -23.085 11.605 1.00 55.47 255 ASP A CA 1
ATOM 2061 C C . ASP A 1 255 ? 9.644 -21.782 11.748 1.00 55.47 255 ASP A C 1
ATOM 2063 O O . ASP A 1 255 ? 9.846 -21.025 12.696 1.00 55.47 255 ASP A O 1
ATOM 2067 N N . PHE A 1 256 ? 8.704 -21.518 10.832 1.00 63.50 256 PHE A N 1
ATOM 2068 C CA . PHE A 1 256 ? 7.831 -20.334 10.860 1.00 63.50 256 PHE A CA 1
ATOM 2069 C C . PHE A 1 256 ? 6.386 -20.687 11.221 1.00 63.50 256 PHE A C 1
ATOM 2071 O O . PHE A 1 256 ? 5.454 -19.962 10.853 1.00 63.50 256 PHE A O 1
ATOM 2078 N N . LYS A 1 257 ? 6.186 -21.814 11.917 1.00 73.88 257 LYS A N 1
ATOM 2079 C CA . LYS A 1 257 ? 4.915 -22.125 12.570 1.00 73.88 257 LYS A CA 1
ATOM 2080 C C . LYS A 1 257 ? 4.714 -21.138 13.720 1.00 73.88 257 LYS A C 1
ATOM 2082 O O . LYS A 1 257 ? 5.636 -20.872 14.495 1.00 73.88 257 LYS A O 1
ATOM 2087 N N . THR A 1 258 ? 3.521 -20.557 13.803 1.00 76.81 258 THR A N 1
ATOM 2088 C CA . THR A 1 258 ? 3.162 -19.735 14.957 1.00 76.81 258 THR A CA 1
ATOM 2089 C C . THR A 1 258 ? 3.078 -20.623 16.192 1.00 76.81 258 THR A C 1
ATOM 2091 O O . THR A 1 258 ? 2.624 -21.767 16.118 1.00 76.81 258 THR A O 1
ATOM 2094 N N . ASN A 1 259 ? 3.557 -20.112 17.318 1.00 80.69 259 ASN A N 1
ATOM 2095 C CA . ASN A 1 259 ? 3.530 -20.800 18.591 1.00 80.69 259 ASN A CA 1
ATOM 2096 C C . ASN A 1 259 ? 2.861 -19.892 19.634 1.00 80.69 259 ASN A C 1
ATOM 2098 O O . ASN A 1 259 ? 3.443 -18.877 20.032 1.00 80.69 259 ASN A O 1
ATOM 2102 N N . PRO A 1 260 ? 1.646 -20.244 20.086 1.00 80.75 260 PRO A N 1
ATOM 2103 C CA . PRO A 1 260 ? 0.921 -19.446 21.062 1.00 80.75 260 PRO A CA 1
ATOM 2104 C C . PRO A 1 260 ? 1.534 -19.508 22.475 1.00 80.75 260 PRO A C 1
ATOM 2106 O O . PRO A 1 260 ? 1.108 -18.767 23.349 1.00 80.75 260 PRO A O 1
ATOM 2109 N N . THR A 1 261 ? 2.527 -20.371 22.725 1.00 86.75 261 THR A N 1
ATOM 2110 C CA . THR A 1 261 ? 3.083 -20.614 24.068 1.00 86.75 261 THR A CA 1
ATOM 2111 C C . THR A 1 261 ? 4.579 -20.331 24.194 1.00 86.75 261 THR A C 1
ATOM 2113 O O . THR A 1 261 ? 5.142 -20.528 25.273 1.00 86.75 261 THR A O 1
ATOM 2116 N N . ASN A 1 262 ? 5.246 -19.859 23.134 1.00 90.19 262 ASN A N 1
ATOM 2117 C CA . ASN A 1 262 ? 6.655 -19.478 23.240 1.00 90.19 262 ASN A CA 1
ATOM 2118 C C . ASN A 1 262 ? 6.842 -18.256 24.163 1.00 90.19 262 ASN A C 1
ATOM 2120 O O . ASN A 1 262 ? 5.890 -17.524 24.448 1.00 90.19 262 ASN A O 1
ATOM 2124 N N . LYS A 1 263 ? 8.081 -18.037 24.623 1.00 91.38 263 LYS A N 1
ATOM 2125 C CA . LYS A 1 263 ? 8.411 -16.972 25.580 1.00 91.38 263 LYS A CA 1
ATOM 2126 C C . LYS A 1 263 ? 7.958 -15.588 25.114 1.00 91.38 263 LYS A C 1
ATOM 2128 O O . LYS A 1 263 ? 7.308 -14.879 25.874 1.00 91.38 263 LYS A O 1
ATOM 2133 N N . PHE A 1 264 ? 8.224 -15.235 23.856 1.00 92.19 264 PHE A N 1
ATOM 2134 C CA . PHE A 1 264 ? 7.831 -13.933 23.324 1.00 92.19 264 PHE A CA 1
ATOM 2135 C C . PHE A 1 264 ? 6.308 -13.779 23.240 1.00 92.19 264 PHE A C 1
ATOM 2137 O O . PHE A 1 264 ? 5.772 -12.730 23.586 1.00 92.19 264 PHE A O 1
ATOM 2144 N N . THR A 1 265 ? 5.586 -14.834 22.851 1.00 94.88 265 THR A N 1
ATOM 2145 C CA . THR A 1 265 ? 4.120 -14.828 22.866 1.00 94.88 265 THR A CA 1
ATOM 2146 C C . THR A 1 265 ? 3.575 -14.608 24.278 1.00 94.88 265 THR A C 1
ATOM 2148 O O . THR A 1 265 ? 2.677 -13.783 24.447 1.00 94.88 265 THR A O 1
ATOM 2151 N N . LYS A 1 266 ? 4.118 -15.297 25.292 1.00 94.69 266 LYS A N 1
ATOM 2152 C CA . LYS A 1 266 ? 3.721 -15.097 26.697 1.00 94.69 266 LYS A CA 1
ATOM 2153 C C . LYS A 1 266 ? 3.978 -13.657 27.144 1.00 94.69 266 LYS A C 1
ATOM 2155 O O . LYS A 1 266 ? 3.060 -13.000 27.619 1.00 94.69 266 LYS A O 1
ATOM 2160 N N . PHE A 1 267 ? 5.167 -13.134 26.848 1.00 94.94 267 PHE A N 1
ATOM 2161 C CA . PHE A 1 267 ? 5.560 -11.763 27.176 1.00 94.94 267 PHE A CA 1
ATOM 2162 C C . PHE A 1 267 ? 4.616 -10.709 26.574 1.00 94.94 267 PHE A C 1
ATOM 2164 O O . PHE A 1 267 ? 4.218 -9.758 27.246 1.00 94.94 267 PHE A O 1
ATOM 2171 N N . ILE A 1 268 ? 4.207 -10.880 25.310 1.00 96.31 268 ILE A N 1
ATOM 2172 C CA . ILE A 1 268 ? 3.211 -9.997 24.686 1.00 96.31 268 ILE A CA 1
ATOM 2173 C C . ILE A 1 268 ? 1.841 -10.182 25.337 1.00 96.31 268 ILE A C 1
ATOM 2175 O O . ILE A 1 268 ? 1.165 -9.192 25.591 1.00 96.31 268 ILE A O 1
ATOM 2179 N N . THR A 1 269 ? 1.428 -11.422 25.603 1.00 96.38 269 THR A N 1
ATOM 2180 C CA . THR A 1 269 ? 0.113 -11.730 26.187 1.00 96.38 269 THR A CA 1
ATOM 2181 C C . THR A 1 269 ? -0.063 -11.082 27.561 1.00 96.38 269 THR A C 1
ATOM 2183 O O . THR A 1 269 ? -1.138 -10.574 27.856 1.00 96.38 269 THR A O 1
ATOM 2186 N N . GLU A 1 270 ? 0.994 -11.042 28.371 1.00 95.62 270 GLU A N 1
ATOM 2187 C CA . GLU A 1 270 ? 0.986 -10.420 29.701 1.00 95.62 270 GLU A CA 1
ATOM 2188 C C . GLU A 1 270 ? 0.936 -8.884 29.649 1.00 95.62 270 GLU A C 1
ATOM 2190 O O . GLU A 1 270 ? 0.362 -8.252 30.532 1.00 95.62 270 GLU A O 1
ATOM 2195 N N . LYS A 1 271 ? 1.528 -8.262 28.619 1.00 96.81 271 LYS A N 1
ATOM 2196 C CA . LYS A 1 271 ? 1.729 -6.800 28.557 1.00 96.81 271 LYS A CA 1
ATOM 2197 C C . LYS A 1 271 ? 0.810 -6.059 27.590 1.00 96.81 271 LYS A C 1
ATOM 2199 O O . LYS A 1 271 ? 0.659 -4.837 27.702 1.00 96.81 271 LYS A O 1
ATOM 2204 N N . LEU A 1 272 ? 0.247 -6.745 26.600 1.00 97.62 272 LEU A N 1
ATOM 2205 C CA . LEU A 1 272 ? -0.626 -6.136 25.604 1.00 97.62 272 LEU A CA 1
ATOM 2206 C C . LEU A 1 272 ? -2.069 -6.131 26.108 1.00 97.62 272 LEU A C 1
ATOM 2208 O O . LEU A 1 272 ? -2.717 -7.168 26.202 1.00 97.62 272 LEU A O 1
ATOM 2212 N N . ASP A 1 273 ? -2.583 -4.933 26.377 1.00 96.50 273 ASP A N 1
ATOM 2213 C CA . ASP A 1 273 ? -3.958 -4.721 26.829 1.00 96.50 273 ASP A CA 1
ATOM 2214 C C . ASP A 1 273 ? -4.981 -5.396 25.892 1.00 96.50 273 ASP A C 1
ATOM 2216 O O . ASP A 1 273 ? -4.958 -5.222 24.666 1.00 96.50 273 ASP A O 1
ATOM 2220 N N . SER A 1 274 ? -5.922 -6.133 26.490 1.00 95.44 274 SER A N 1
ATOM 2221 C CA . SER A 1 274 ? -7.000 -6.837 25.792 1.00 95.44 274 SER A CA 1
ATOM 2222 C C . SER A 1 274 ? -7.822 -5.941 24.858 1.00 95.44 274 SER A C 1
ATOM 2224 O O . SER A 1 274 ? -8.334 -6.429 23.845 1.00 95.44 274 SER A O 1
ATOM 2226 N N . LYS A 1 275 ? -7.918 -4.630 25.135 1.00 95.69 275 LYS A N 1
ATOM 2227 C CA . LYS A 1 275 ? -8.611 -3.670 24.264 1.00 95.69 275 LYS A CA 1
ATOM 2228 C C . LYS A 1 275 ? -8.004 -3.629 22.864 1.00 95.69 275 LYS A C 1
ATOM 2230 O O . LYS A 1 275 ? -8.744 -3.527 21.890 1.00 95.69 275 LYS A O 1
ATOM 2235 N N . TYR A 1 276 ? -6.682 -3.759 22.746 1.00 96.12 276 TYR A N 1
ATOM 2236 C CA . TYR A 1 276 ? -5.996 -3.755 21.459 1.00 96.12 276 TYR A CA 1
ATOM 2237 C C . TYR A 1 276 ? -6.225 -5.047 20.683 1.00 96.12 276 TYR A C 1
ATOM 2239 O O . TYR A 1 276 ? -6.363 -5.022 19.464 1.00 96.12 276 TYR A O 1
ATOM 2247 N N . ILE A 1 277 ? -6.297 -6.178 21.386 1.00 95.44 277 ILE A N 1
ATOM 2248 C CA . ILE A 1 277 ? -6.576 -7.483 20.781 1.00 95.44 277 ILE A CA 1
ATOM 2249 C C . ILE A 1 277 ? -7.995 -7.477 20.198 1.00 95.44 277 ILE A C 1
ATOM 2251 O O . ILE A 1 277 ? -8.181 -7.790 19.017 1.00 95.44 277 ILE A O 1
ATOM 2255 N N . LYS A 1 278 ? -8.975 -7.032 21.000 1.00 94.19 278 LYS A N 1
ATOM 2256 C CA . LYS A 1 278 ? -10.391 -6.909 20.613 1.00 94.19 278 LYS A CA 1
ATOM 2257 C C . LYS A 1 278 ? -10.595 -5.939 19.443 1.00 94.19 278 LYS A C 1
ATOM 2259 O O . LYS A 1 278 ? -11.337 -6.257 18.524 1.00 94.19 278 LYS A O 1
ATOM 2264 N N . ASN A 1 279 ? -9.889 -4.805 19.436 1.00 94.31 279 ASN A N 1
ATOM 2265 C CA . ASN A 1 279 ? -10.031 -3.753 18.419 1.00 94.31 279 ASN A CA 1
ATOM 2266 C C . ASN A 1 279 ? -8.936 -3.770 17.335 1.00 94.31 279 ASN A C 1
ATOM 2268 O O . ASN A 1 279 ? -8.735 -2.786 16.625 1.00 94.31 279 ASN A O 1
ATOM 2272 N N . SER A 1 280 ? -8.228 -4.892 17.178 1.00 93.69 280 SER A N 1
ATOM 2273 C CA . SER A 1 280 ? -7.137 -5.053 16.201 1.00 93.69 280 SER A CA 1
ATOM 2274 C C . SER A 1 280 ? -7.582 -4.916 14.740 1.00 93.69 280 SER A C 1
ATOM 2276 O O . SER A 1 280 ? -6.755 -4.685 13.854 1.00 93.69 280 SER A O 1
ATOM 2278 N N . GLY A 1 281 ? -8.883 -5.070 14.479 1.00 93.75 281 GLY A N 1
ATOM 2279 C CA . GLY A 1 281 ? -9.462 -5.003 13.141 1.00 93.75 281 GLY A CA 1
ATOM 2280 C C . GLY A 1 281 ? -9.085 -6.177 12.241 1.00 93.75 281 GLY A C 1
ATOM 2281 O O . GLY A 1 281 ? -9.088 -6.034 11.016 1.00 93.75 281 GLY A O 1
ATOM 2282 N N . LEU A 1 282 ? -8.707 -7.312 12.837 1.00 95.75 282 LEU A N 1
ATOM 2283 C CA . LEU A 1 282 ? -8.406 -8.540 12.111 1.00 95.75 282 LEU A CA 1
ATOM 2284 C C . LEU A 1 282 ? -9.678 -9.340 11.806 1.00 95.75 282 LEU A C 1
ATOM 2286 O O . LEU A 1 282 ? -10.612 -9.380 12.601 1.00 95.75 282 LEU A O 1
ATOM 2290 N N . ASN A 1 283 ? -9.705 -9.974 10.635 1.00 94.88 283 ASN A N 1
ATOM 2291 C CA . ASN A 1 283 ? -10.822 -10.777 10.136 1.00 94.88 283 ASN A CA 1
ATOM 2292 C C . ASN A 1 283 ? -10.343 -11.747 9.039 1.00 94.88 283 ASN A C 1
ATOM 2294 O O . ASN A 1 283 ? -9.144 -11.949 8.833 1.00 94.88 283 ASN A O 1
ATOM 2298 N N . ARG A 1 284 ? -11.275 -12.360 8.297 1.00 93.88 284 ARG A N 1
ATOM 2299 C CA . ARG A 1 284 ? -10.961 -13.321 7.225 1.00 93.88 284 ARG A CA 1
ATOM 2300 C C . ARG A 1 284 ? -10.151 -12.743 6.053 1.00 93.88 284 ARG A C 1
ATOM 2302 O O . ARG A 1 284 ? -9.521 -13.528 5.344 1.00 93.88 284 ARG A O 1
ATOM 2309 N N . ILE A 1 285 ? -10.156 -11.424 5.847 1.00 91.50 285 ILE A N 1
ATOM 2310 C CA . ILE A 1 285 ? -9.391 -10.728 4.802 1.00 91.50 285 ILE A CA 1
ATOM 2311 C C . ILE A 1 285 ? -8.027 -10.294 5.342 1.00 91.50 285 ILE A C 1
ATOM 2313 O O . ILE A 1 285 ? -6.990 -10.725 4.837 1.00 91.50 285 ILE A O 1
ATOM 2317 N N . ASN A 1 286 ? -8.020 -9.479 6.397 1.00 92.69 286 ASN A N 1
ATOM 2318 C CA . ASN A 1 286 ? -6.804 -9.045 7.075 1.00 92.69 286 ASN A CA 1
ATOM 2319 C C . ASN A 1 286 ? -6.568 -9.930 8.300 1.00 92.69 286 ASN A C 1
ATOM 2321 O O . ASN A 1 286 ? -7.090 -9.651 9.374 1.00 92.69 286 ASN A O 1
ATOM 2325 N N . LYS A 1 287 ? -5.824 -11.027 8.127 1.00 94.25 287 LYS A N 1
ATOM 2326 C CA . LYS A 1 287 ? -5.732 -12.079 9.152 1.00 94.25 287 LYS A CA 1
ATOM 2327 C C . LYS A 1 287 ? -4.690 -11.836 10.234 1.00 94.25 287 LYS A C 1
ATOM 2329 O O . LYS A 1 287 ? -4.869 -12.353 11.325 1.00 94.25 287 LYS A O 1
ATOM 2334 N N . ASN A 1 288 ? -3.610 -11.110 9.949 1.00 94.81 288 ASN A N 1
ATOM 2335 C CA . ASN A 1 288 ? -2.450 -11.064 10.841 1.00 94.81 288 ASN A CA 1
ATOM 2336 C C . ASN A 1 288 ? -1.904 -9.642 11.011 1.00 94.81 288 ASN A C 1
ATOM 2338 O O . ASN A 1 288 ? -1.789 -8.896 10.032 1.00 94.81 288 ASN A O 1
ATOM 2342 N N . ILE A 1 289 ? -1.471 -9.314 12.230 1.00 96.00 289 ILE A N 1
ATOM 2343 C CA . ILE A 1 289 ? -0.548 -8.207 12.493 1.00 96.00 289 ILE A CA 1
ATOM 2344 C C . ILE A 1 289 ? 0.869 -8.765 12.578 1.00 96.00 289 ILE A C 1
ATOM 2346 O O . ILE A 1 289 ? 1.148 -9.654 13.380 1.00 96.00 289 ILE A O 1
ATOM 2350 N N . TYR A 1 290 ? 1.764 -8.221 11.761 1.00 95.94 290 TYR A N 1
ATOM 2351 C CA . TYR A 1 290 ? 3.181 -8.545 11.727 1.00 95.94 290 TYR A CA 1
ATOM 2352 C C . TYR A 1 290 ? 4.007 -7.401 12.293 1.00 95.94 290 TYR A C 1
ATOM 2354 O O . TYR A 1 290 ? 3.843 -6.254 11.882 1.00 95.94 290 TYR A O 1
ATOM 2362 N N . LEU A 1 291 ? 4.964 -7.736 13.148 1.00 96.56 291 LEU A N 1
ATOM 2363 C CA . LEU A 1 291 ? 6.082 -6.872 13.501 1.00 96.56 291 LEU A CA 1
ATOM 2364 C C . LEU A 1 291 ? 7.206 -7.093 12.489 1.00 96.56 291 LEU A C 1
ATOM 2366 O O . LEU A 1 291 ? 7.555 -8.236 12.208 1.00 96.56 291 LEU A O 1
ATOM 2370 N N . ASN A 1 292 ? 7.769 -6.014 11.954 1.00 95.75 292 ASN A N 1
ATOM 2371 C CA . ASN A 1 292 ? 8.894 -6.028 11.022 1.00 95.75 292 ASN A CA 1
ATOM 2372 C C . ASN A 1 292 ? 10.002 -5.110 11.532 1.00 95.75 292 ASN A C 1
ATOM 2374 O O . ASN A 1 292 ? 9.697 -4.045 12.064 1.00 95.75 292 ASN A O 1
ATOM 2378 N N . PHE A 1 293 ? 11.262 -5.483 11.327 1.00 94.44 293 PHE A N 1
ATOM 2379 C CA . PHE A 1 293 ? 12.417 -4.675 11.711 1.00 94.44 293 PHE A CA 1
ATOM 2380 C C . PHE A 1 293 ? 13.661 -5.025 10.884 1.00 94.44 293 PHE A C 1
ATOM 2382 O O . PHE A 1 293 ? 13.766 -6.101 10.297 1.00 94.44 293 PHE A O 1
ATOM 2389 N N . GLU A 1 294 ? 14.616 -4.104 10.840 1.00 93.50 294 GLU A N 1
ATOM 2390 C CA . GLU A 1 294 ? 15.974 -4.325 10.334 1.00 93.50 294 GLU A CA 1
ATOM 2391 C C . GLU A 1 294 ? 16.951 -4.340 11.510 1.00 93.50 294 GLU A C 1
ATOM 2393 O O . GLU A 1 294 ? 16.617 -3.871 12.594 1.00 93.50 294 GLU A O 1
ATOM 2398 N N . ILE A 1 295 ? 18.158 -4.867 11.306 1.00 90.81 295 ILE A N 1
ATOM 2399 C CA . ILE A 1 295 ? 19.171 -5.002 12.362 1.00 90.81 295 ILE A CA 1
ATOM 2400 C C . ILE A 1 295 ? 20.464 -4.374 11.885 1.00 90.81 295 ILE A C 1
ATOM 2402 O O . ILE A 1 295 ? 20.897 -4.617 10.755 1.00 90.81 295 ILE A O 1
ATOM 2406 N N . ASN A 1 296 ? 21.046 -3.508 12.709 1.00 89.56 296 ASN A N 1
ATOM 2407 C CA . ASN A 1 296 ? 22.295 -2.841 12.374 1.00 89.56 296 ASN A CA 1
ATOM 2408 C C . ASN A 1 296 ? 23.500 -3.772 12.636 1.00 89.56 296 ASN A C 1
ATOM 2410 O O . ASN A 1 296 ? 23.358 -4.918 13.058 1.00 89.56 296 ASN A O 1
ATOM 2414 N N . LYS A 1 297 ? 24.716 -3.289 12.358 1.00 86.88 297 LYS A N 1
ATOM 2415 C CA . LYS A 1 297 ? 25.941 -4.094 12.517 1.00 86.88 297 LYS A CA 1
ATOM 2416 C C . LYS A 1 297 ? 26.253 -4.479 13.968 1.00 86.88 297 LYS A C 1
ATOM 2418 O O . LYS A 1 297 ? 26.979 -5.444 14.163 1.00 86.88 297 LYS A O 1
ATOM 2423 N N . ILE A 1 298 ? 25.731 -3.736 14.943 1.00 86.81 298 ILE A N 1
ATOM 2424 C CA . ILE A 1 298 ? 25.938 -3.985 16.377 1.00 86.81 298 ILE A CA 1
ATOM 2425 C C . ILE A 1 298 ? 24.802 -4.813 16.999 1.00 86.81 298 ILE A C 1
ATOM 2427 O O . ILE A 1 298 ? 24.801 -5.044 18.199 1.00 86.81 298 ILE A O 1
ATOM 2431 N N . GLY A 1 299 ? 23.857 -5.300 16.186 1.00 85.56 299 GLY A N 1
ATOM 2432 C CA . GLY A 1 299 ? 22.778 -6.183 16.635 1.00 85.56 299 GLY A CA 1
ATOM 2433 C C . GLY A 1 299 ? 21.519 -5.465 17.119 1.00 85.56 299 GLY A C 1
ATOM 2434 O O . GLY A 1 299 ? 20.568 -6.129 17.523 1.00 85.56 299 GLY A O 1
ATOM 2435 N N . GLU A 1 300 ? 21.458 -4.136 17.032 1.00 88.88 300 GLU A N 1
ATOM 2436 C CA . GLU A 1 300 ? 20.285 -3.383 17.470 1.00 88.88 300 GLU A CA 1
ATOM 2437 C C . GLU A 1 300 ? 19.225 -3.299 16.363 1.00 88.88 300 GLU A C 1
ATOM 2439 O O . GLU A 1 300 ? 19.543 -3.003 15.198 1.00 88.88 300 GLU A O 1
ATOM 2444 N N . PRO A 1 301 ? 17.945 -3.505 16.710 1.00 92.00 301 PRO A N 1
ATOM 2445 C CA . PRO A 1 301 ? 16.861 -3.381 15.760 1.00 92.00 301 PRO A CA 1
ATOM 2446 C C . PRO A 1 301 ? 16.488 -1.920 15.501 1.00 92.00 301 PRO A C 1
ATOM 2448 O O . PRO A 1 301 ? 16.332 -1.106 16.409 1.00 92.00 301 PRO A O 1
ATOM 2451 N N . PHE A 1 302 ? 16.258 -1.603 14.233 1.00 93.69 302 PHE A N 1
ATOM 2452 C CA . PHE A 1 302 ? 15.790 -0.306 13.758 1.00 93.69 302 PHE A CA 1
ATOM 2453 C C . PHE A 1 302 ? 14.717 -0.496 12.678 1.00 93.69 302 PHE A C 1
ATOM 2455 O O . PHE A 1 302 ? 14.409 -1.618 12.278 1.00 93.69 302 PHE A O 1
ATOM 2462 N N . ASN A 1 303 ? 14.098 0.598 12.216 1.00 94.31 303 ASN A N 1
ATOM 2463 C CA . ASN A 1 303 ? 12.970 0.545 11.269 1.00 94.31 303 ASN A CA 1
ATOM 2464 C C . ASN A 1 303 ? 11.833 -0.392 11.730 1.00 94.31 303 ASN A C 1
ATOM 2466 O O . ASN A 1 303 ? 11.165 -1.025 10.908 1.00 94.31 303 ASN A O 1
ATOM 2470 N N . ILE A 1 304 ? 11.627 -0.472 13.047 1.00 96.31 304 ILE A N 1
ATOM 2471 C CA . ILE A 1 304 ? 10.611 -1.317 13.667 1.00 96.31 304 ILE A CA 1
ATOM 2472 C C . ILE A 1 304 ? 9.232 -0.754 13.320 1.00 96.31 304 ILE A C 1
ATOM 2474 O O . ILE A 1 304 ? 8.971 0.427 13.544 1.00 96.31 304 ILE A O 1
ATOM 2478 N N . LYS A 1 305 ? 8.364 -1.586 12.752 1.00 96.12 305 LYS A N 1
ATOM 2479 C CA . LYS A 1 305 ? 7.024 -1.193 12.306 1.00 96.12 305 LYS A CA 1
ATOM 2480 C C . LYS A 1 305 ? 6.063 -2.367 12.329 1.00 96.12 305 LYS A C 1
ATOM 2482 O O . LYS A 1 305 ? 6.478 -3.527 12.275 1.00 96.12 305 LYS A O 1
ATOM 2487 N N . THR A 1 306 ? 4.777 -2.060 12.299 1.00 96.25 306 THR A N 1
ATOM 2488 C CA . THR A 1 306 ? 3.710 -3.042 12.149 1.00 96.25 306 THR A CA 1
ATOM 2489 C C . THR A 1 306 ? 2.855 -2.738 10.919 1.00 96.25 306 THR A C 1
ATOM 2491 O O . THR A 1 306 ? 3.039 -1.736 10.231 1.00 96.25 306 THR A O 1
ATOM 2494 N N . ASN A 1 307 ? 1.924 -3.631 10.602 1.00 93.75 307 ASN A N 1
ATOM 2495 C CA . ASN A 1 307 ? 0.802 -3.355 9.699 1.00 93.75 307 ASN A CA 1
ATOM 2496 C C . ASN A 1 307 ? -0.508 -3.112 10.477 1.00 93.75 307 ASN A C 1
ATOM 2498 O O . ASN A 1 307 ? -1.589 -3.278 9.908 1.00 93.75 307 ASN A O 1
ATOM 2502 N N . ALA A 1 308 ? -0.429 -2.777 11.770 1.00 95.50 308 ALA A N 1
ATOM 2503 C CA . ALA A 1 308 ? -1.606 -2.497 12.578 1.00 95.50 308 ALA A CA 1
ATOM 2504 C C . ALA A 1 308 ? -2.364 -1.280 12.027 1.00 95.50 308 ALA A C 1
ATOM 2506 O O . ALA A 1 308 ? -1.775 -0.283 11.610 1.00 95.50 308 ALA A O 1
ATOM 2507 N N . ARG A 1 309 ? -3.697 -1.334 12.073 1.00 94.94 309 ARG A N 1
ATOM 2508 C CA . ARG A 1 309 ? -4.582 -0.212 11.713 1.00 94.94 309 ARG A CA 1
ATOM 2509 C C . ARG A 1 309 ? -4.776 0.752 12.888 1.00 94.94 309 ARG A C 1
ATOM 2511 O O . ARG A 1 309 ? -5.880 1.205 13.157 1.00 94.94 309 ARG A O 1
ATOM 2518 N N . SER A 1 310 ? -3.714 0.984 13.650 1.00 95.62 310 SER A N 1
ATOM 2519 C CA . SER A 1 310 ? -3.725 1.771 14.882 1.00 95.62 310 SER A CA 1
ATOM 2520 C C . SER A 1 310 ? -2.290 2.159 15.234 1.00 95.62 310 SER A C 1
ATOM 2522 O O . SER A 1 310 ? -1.432 1.288 15.400 1.00 95.62 310 SER A O 1
ATOM 2524 N N . TYR A 1 311 ? -2.021 3.464 15.335 1.00 93.88 311 TYR A N 1
ATOM 2525 C CA . TYR A 1 311 ? -0.700 3.959 15.734 1.00 93.88 311 TYR A CA 1
ATOM 2526 C C . TYR A 1 311 ? -0.418 3.726 17.220 1.00 93.88 311 TYR A C 1
ATOM 2528 O O . TYR A 1 311 ? 0.733 3.489 17.584 1.00 93.88 311 TYR A O 1
ATOM 2536 N N . SER A 1 312 ? -1.444 3.750 18.074 1.00 94.88 312 SER A N 1
ATOM 2537 C CA . SER A 1 312 ? -1.305 3.445 19.501 1.00 94.88 312 SER A CA 1
ATOM 2538 C C . SER A 1 312 ? -0.961 1.968 19.722 1.00 94.88 312 SER A C 1
ATOM 2540 O O . SER A 1 312 ? -0.031 1.665 20.471 1.00 94.88 312 SER A O 1
ATOM 2542 N N . LEU A 1 313 ? -1.616 1.054 18.994 1.00 97.00 313 LEU A N 1
ATOM 2543 C CA . LEU A 1 313 ? -1.289 -0.372 18.999 1.00 97.00 313 LEU A CA 1
ATOM 2544 C C . LEU A 1 313 ? 0.128 -0.623 18.481 1.00 97.00 313 LEU A C 1
ATOM 2546 O O . LEU A 1 313 ? 0.894 -1.341 19.119 1.00 97.00 313 LEU A O 1
ATOM 2550 N N . GLU A 1 314 ? 0.500 -0.013 17.353 1.00 96.81 314 GLU A N 1
ATOM 2551 C CA . GLU A 1 314 ? 1.863 -0.105 16.824 1.00 96.81 314 GLU A CA 1
ATOM 2552 C C . GLU A 1 314 ? 2.892 0.348 17.865 1.00 96.81 314 GLU A C 1
ATOM 2554 O O . GLU A 1 314 ? 3.832 -0.392 18.160 1.00 96.81 314 GLU A O 1
ATOM 2559 N N . LYS A 1 315 ? 2.688 1.527 18.465 1.00 96.56 315 LYS A N 1
ATOM 2560 C CA . LYS A 1 315 ? 3.568 2.060 19.508 1.00 96.56 315 LYS A CA 1
ATOM 2561 C C . LYS A 1 315 ? 3.684 1.082 20.676 1.00 96.56 315 LYS A C 1
ATOM 2563 O O . LYS A 1 315 ? 4.801 0.773 21.086 1.00 96.56 315 LYS A O 1
ATOM 2568 N N . LYS A 1 316 ? 2.562 0.531 21.155 1.00 97.88 316 LYS A N 1
ATOM 2569 C CA . LYS A 1 316 ? 2.566 -0.404 22.285 1.00 97.88 316 LYS A CA 1
ATOM 2570 C C . LYS A 1 316 ? 3.277 -1.720 21.962 1.00 97.88 316 LYS A C 1
ATOM 2572 O O . LYS A 1 316 ? 4.050 -2.203 22.783 1.00 97.88 316 LYS A O 1
ATOM 2577 N N . ILE A 1 317 ? 3.075 -2.275 20.764 1.00 98.12 317 ILE A N 1
ATOM 2578 C CA . ILE A 1 317 ? 3.799 -3.472 20.302 1.00 98.12 317 ILE A CA 1
ATOM 2579 C C . ILE A 1 317 ? 5.303 -3.195 20.240 1.00 98.12 317 ILE A C 1
ATOM 2581 O O . ILE A 1 317 ? 6.094 -4.029 20.672 1.00 98.12 317 ILE A O 1
ATOM 2585 N N . ILE A 1 318 ? 5.709 -2.033 19.719 1.00 97.69 318 ILE A N 1
ATOM 2586 C CA . ILE A 1 318 ? 7.124 -1.656 19.614 1.00 97.69 318 ILE A CA 1
ATOM 2587 C C . ILE A 1 318 ? 7.754 -1.481 21.001 1.00 97.69 318 ILE A C 1
ATOM 2589 O O . ILE A 1 318 ? 8.883 -1.923 21.199 1.00 97.69 318 ILE A O 1
ATOM 2593 N N . GLU A 1 319 ? 7.052 -0.863 21.952 1.00 97.06 319 GLU A N 1
ATOM 2594 C CA . GLU A 1 319 ?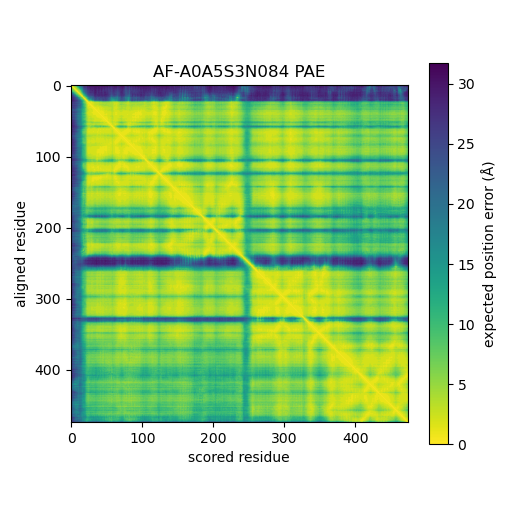 7.505 -0.738 23.345 1.00 97.06 319 GLU A CA 1
ATOM 2595 C C . GLU A 1 319 ? 7.730 -2.112 23.989 1.00 97.06 319 GLU A C 1
ATOM 2597 O O . GLU A 1 319 ? 8.824 -2.376 24.481 1.00 97.06 319 GLU A O 1
ATOM 2602 N N . ILE A 1 320 ? 6.739 -3.009 23.907 1.00 96.81 320 ILE A N 1
ATOM 2603 C CA . ILE A 1 320 ? 6.834 -4.381 24.435 1.00 96.81 320 ILE A CA 1
ATOM 2604 C C . ILE A 1 320 ? 7.985 -5.135 23.764 1.00 96.81 320 ILE A C 1
ATOM 2606 O O . ILE A 1 320 ? 8.758 -5.819 24.429 1.00 96.81 320 ILE A O 1
ATOM 2610 N N . PHE A 1 321 ? 8.131 -5.002 22.445 1.00 95.56 321 PHE A N 1
ATOM 2611 C CA . PHE A 1 321 ? 9.220 -5.646 21.723 1.00 95.56 321 PHE A CA 1
ATOM 2612 C C . PHE A 1 321 ? 10.586 -5.148 22.199 1.00 95.56 321 PHE A C 1
ATOM 2614 O O . PHE A 1 321 ? 11.448 -5.964 22.494 1.00 95.56 321 PHE A O 1
ATOM 2621 N N . LYS A 1 322 ? 10.783 -3.832 22.333 1.00 93.44 322 LYS A N 1
ATOM 2622 C CA . LYS A 1 322 ? 12.034 -3.263 22.860 1.00 93.44 322 LYS A CA 1
ATOM 2623 C C . LYS A 1 322 ? 12.342 -3.743 24.275 1.00 93.44 322 LYS A C 1
ATOM 2625 O O . LYS A 1 322 ? 13.492 -4.046 24.563 1.00 93.44 322 LYS A O 1
ATOM 2630 N N . GLU A 1 323 ? 11.328 -3.850 25.126 1.00 93.62 323 GLU A N 1
ATOM 2631 C CA . GLU A 1 323 ? 11.494 -4.387 26.476 1.00 93.62 323 GLU A CA 1
ATOM 2632 C C . GLU A 1 323 ? 11.950 -5.854 26.450 1.00 93.62 323 GLU A C 1
ATOM 2634 O O . GLU A 1 323 ? 12.929 -6.199 27.104 1.00 93.62 323 GLU A O 1
ATOM 2639 N N . TYR A 1 324 ? 11.311 -6.696 25.630 1.00 91.81 324 TYR A N 1
ATOM 2640 C CA . TYR A 1 324 ? 11.686 -8.107 25.464 1.00 91.81 324 TYR A CA 1
ATOM 2641 C C . TYR A 1 324 ? 13.127 -8.288 24.964 1.00 91.81 324 TYR A C 1
ATOM 2643 O O . TYR A 1 324 ? 13.836 -9.216 25.354 1.00 91.81 324 TYR A O 1
ATOM 2651 N N . LEU A 1 325 ? 13.580 -7.392 24.084 1.00 87.69 325 LEU A N 1
ATOM 2652 C CA . LEU A 1 325 ? 14.936 -7.443 23.546 1.00 87.69 325 LEU A CA 1
ATOM 2653 C C . LEU A 1 325 ? 16.004 -7.195 24.616 1.00 87.69 325 LEU A C 1
ATOM 2655 O O . LEU A 1 325 ? 17.079 -7.781 24.532 1.00 87.69 325 LEU A O 1
ATOM 2659 N N . ASN A 1 326 ? 15.700 -6.373 25.622 1.00 83.69 326 ASN A N 1
ATOM 2660 C CA . ASN A 1 326 ? 16.624 -6.067 26.712 1.00 83.69 326 ASN A CA 1
ATOM 2661 C C . ASN A 1 326 ? 16.745 -7.208 27.734 1.00 83.69 326 ASN A C 1
ATOM 2663 O O . ASN A 1 326 ? 17.718 -7.239 28.482 1.00 83.69 326 ASN A O 1
ATOM 2667 N N . THR A 1 327 ? 15.773 -8.124 27.794 1.00 78.50 327 THR A N 1
ATOM 2668 C CA . THR A 1 327 ? 15.722 -9.173 28.823 1.00 78.50 327 THR A CA 1
ATOM 2669 C C . THR A 1 327 ? 16.274 -10.515 28.350 1.00 78.50 327 THR A C 1
ATOM 2671 O O . THR A 1 327 ? 17.010 -11.157 29.093 1.00 78.50 327 THR A O 1
ATOM 2674 N N . GLU A 1 328 ? 15.938 -10.964 27.136 1.00 66.38 328 GLU A N 1
ATOM 2675 C CA . GLU A 1 328 ? 16.180 -12.364 26.743 1.00 66.38 328 GLU A CA 1
ATOM 2676 C C . GLU A 1 328 ? 16.766 -12.571 25.336 1.00 66.38 328 GLU A C 1
ATOM 2678 O O . GLU A 1 328 ? 17.052 -13.708 24.950 1.00 66.38 328 GLU A O 1
ATOM 2683 N N . PHE A 1 329 ? 16.943 -11.526 24.524 1.00 65.06 329 PHE A N 1
ATOM 2684 C CA . PHE A 1 329 ? 17.166 -11.733 23.094 1.00 65.06 329 PHE A CA 1
ATOM 2685 C C . PHE A 1 329 ? 18.636 -11.747 22.662 1.00 65.06 329 PHE A C 1
ATOM 2687 O O . PHE A 1 329 ? 19.359 -10.763 22.793 1.00 65.06 329 PHE A O 1
ATOM 2694 N N . LYS A 1 330 ? 19.048 -12.846 22.019 1.00 65.62 330 LYS A N 1
ATOM 2695 C CA . LYS A 1 330 ? 20.280 -12.932 21.223 1.00 65.62 330 LYS A CA 1
ATOM 2696 C C . LYS A 1 330 ? 19.943 -13.409 19.814 1.00 65.62 330 LYS A C 1
ATOM 2698 O O . LYS A 1 330 ? 19.327 -14.457 19.636 1.00 65.62 330 LYS A O 1
ATOM 2703 N N . ILE A 1 331 ? 20.349 -12.645 18.803 1.00 68.31 331 ILE A N 1
ATOM 2704 C CA . ILE A 1 331 ? 20.257 -13.073 17.401 1.00 68.31 331 ILE A CA 1
ATOM 2705 C C . ILE A 1 331 ? 21.494 -13.885 17.081 1.00 68.31 331 ILE A C 1
ATOM 2707 O O . ILE A 1 331 ? 22.597 -13.350 17.095 1.00 68.31 331 ILE A O 1
ATOM 2711 N N . GLU A 1 332 ? 21.291 -15.159 16.760 1.00 69.12 332 GLU A N 1
ATOM 2712 C CA . GLU A 1 332 ? 22.375 -16.088 16.426 1.00 69.12 332 GLU A CA 1
ATOM 2713 C C . GLU A 1 332 ? 23.148 -15.646 15.167 1.00 69.12 332 GLU A C 1
ATOM 2715 O O . GLU A 1 332 ? 24.364 -15.792 15.111 1.00 69.12 332 GLU A O 1
ATOM 2720 N N . GLU A 1 333 ? 22.469 -15.053 14.173 1.00 78.12 333 GLU A N 1
ATOM 2721 C CA . GLU A 1 333 ? 23.095 -14.603 12.921 1.00 78.12 333 GLU A CA 1
ATOM 2722 C C . GLU A 1 333 ? 22.560 -13.231 12.463 1.00 78.12 333 GLU A C 1
ATOM 2724 O O . GLU A 1 333 ? 21.454 -13.098 11.913 1.00 78.12 333 GLU A O 1
ATOM 2729 N N . ILE A 1 334 ? 23.363 -12.184 12.681 1.00 84.38 334 ILE A N 1
ATOM 2730 C CA . ILE A 1 334 ? 23.054 -10.823 12.228 1.00 84.38 334 ILE A CA 1
ATOM 2731 C C . ILE A 1 334 ? 23.206 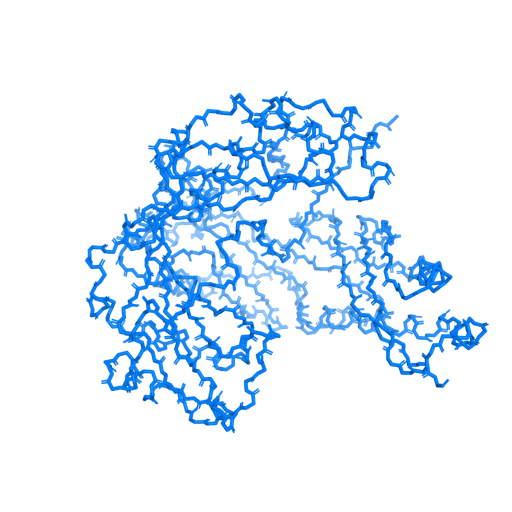-10.753 10.710 1.00 84.38 334 ILE A C 1
ATOM 2733 O O . ILE A 1 334 ? 24.270 -10.998 10.145 1.00 84.38 334 ILE A O 1
ATOM 2737 N N . ASN A 1 335 ? 22.141 -10.339 10.032 1.00 89.50 335 ASN A N 1
ATOM 2738 C CA . ASN A 1 335 ? 22.174 -10.032 8.613 1.00 89.50 335 ASN A CA 1
ATOM 2739 C C . ASN A 1 335 ? 21.560 -8.656 8.372 1.00 89.50 335 ASN A C 1
ATOM 2741 O O . ASN A 1 335 ? 20.342 -8.492 8.330 1.00 89.50 335 ASN A O 1
ATOM 2745 N N . THR A 1 336 ? 22.428 -7.672 8.148 1.00 90.69 336 THR A N 1
ATOM 2746 C CA . THR A 1 336 ? 22.055 -6.266 7.923 1.00 90.69 336 THR A CA 1
ATOM 2747 C C . THR A 1 336 ? 21.309 -6.024 6.608 1.00 90.69 336 THR A C 1
ATOM 2749 O O . THR A 1 336 ? 20.844 -4.916 6.342 1.00 90.69 336 THR A O 1
ATOM 2752 N N . LEU A 1 337 ? 21.207 -7.045 5.752 1.00 92.00 337 LEU A N 1
ATOM 2753 C CA . LEU A 1 337 ? 20.504 -7.014 4.470 1.00 92.00 337 LEU A CA 1
ATOM 2754 C C . LEU A 1 337 ? 19.171 -7.767 4.524 1.00 92.00 337 LEU A C 1
ATOM 2756 O O . LEU A 1 337 ? 18.604 -8.094 3.474 1.00 92.00 337 LEU A O 1
ATOM 2760 N N . ALA A 1 338 ? 18.680 -8.050 5.730 1.00 91.38 338 ALA A N 1
ATOM 2761 C CA . ALA A 1 338 ? 17.439 -8.759 5.950 1.00 91.38 338 ALA A CA 1
ATOM 2762 C C . ALA A 1 338 ? 16.403 -7.933 6.715 1.00 91.38 338 ALA A C 1
ATOM 2764 O O . ALA A 1 338 ? 16.719 -7.230 7.672 1.00 91.38 338 ALA A O 1
ATOM 2765 N N . ASN A 1 339 ? 15.149 -8.062 6.285 1.00 92.00 339 ASN A N 1
ATOM 2766 C CA . ASN A 1 339 ? 13.981 -7.645 7.043 1.00 92.00 339 ASN A CA 1
ATOM 2767 C C . ASN A 1 339 ? 13.558 -8.839 7.894 1.00 92.00 339 ASN A C 1
ATOM 2769 O O . ASN A 1 339 ? 13.206 -9.895 7.359 1.00 92.00 339 ASN A O 1
ATOM 2773 N N . TYR A 1 340 ? 13.622 -8.667 9.203 1.00 91.69 340 TYR A N 1
ATOM 2774 C CA . TYR A 1 340 ? 13.152 -9.642 10.164 1.00 91.69 340 TYR A CA 1
ATOM 2775 C C . TYR A 1 340 ? 11.683 -9.386 10.457 1.00 91.69 340 TYR A C 1
ATOM 2777 O O . TYR A 1 340 ? 11.234 -8.239 10.458 1.00 91.69 340 TYR A O 1
ATOM 2785 N N . PHE A 1 341 ? 10.920 -10.447 10.687 1.00 92.44 341 PHE A N 1
ATOM 2786 C CA . PHE A 1 341 ? 9.503 -10.317 10.975 1.00 92.44 341 PHE A CA 1
ATOM 2787 C C . PHE A 1 341 ? 8.969 -11.438 11.856 1.00 92.44 341 PHE A C 1
ATOM 2789 O O . PHE A 1 341 ? 9.471 -12.560 11.859 1.00 92.44 341 PHE A O 1
ATOM 2796 N N . THR A 1 342 ? 7.906 -11.149 12.590 1.00 92.50 342 THR A N 1
ATOM 2797 C CA . THR A 1 342 ? 7.131 -12.155 13.315 1.00 92.50 342 THR A CA 1
ATOM 2798 C C . THR A 1 342 ? 5.667 -11.758 13.341 1.00 92.50 342 THR A C 1
ATOM 2800 O O . THR A 1 342 ? 5.328 -10.586 13.171 1.00 92.50 342 THR A O 1
ATOM 2803 N N . THR A 1 343 ? 4.792 -12.742 13.505 1.00 94.69 343 THR A N 1
ATOM 2804 C CA . THR A 1 343 ? 3.378 -12.463 13.775 1.00 94.69 343 THR A CA 1
ATOM 2805 C C . THR A 1 343 ? 3.244 -11.968 15.216 1.00 94.69 343 THR A C 1
ATOM 2807 O O . THR A 1 343 ? 4.068 -12.322 16.052 1.00 94.69 343 THR A O 1
ATOM 2810 N N . ILE A 1 344 ? 2.265 -11.112 15.489 1.00 97.06 344 ILE A N 1
ATOM 2811 C CA . ILE A 1 344 ? 1.952 -10.609 16.834 1.00 97.06 344 ILE A CA 1
ATOM 2812 C C . ILE A 1 344 ? 0.515 -10.966 17.194 1.00 97.06 344 ILE A C 1
ATOM 2814 O O . ILE A 1 344 ? 0.268 -11.530 18.254 1.00 97.06 344 ILE A O 1
ATOM 2818 N N . LEU A 1 345 ? -0.422 -10.673 16.290 1.00 96.75 345 LEU A N 1
ATOM 2819 C CA . LEU A 1 345 ? -1.832 -11.029 16.419 1.00 96.75 345 LEU A CA 1
ATOM 2820 C C . LEU A 1 345 ? -2.285 -11.786 15.175 1.00 96.75 345 LEU A C 1
ATOM 2822 O O . LEU A 1 345 ? -1.906 -11.410 14.063 1.00 96.75 345 LEU A O 1
ATOM 2826 N N . SER A 1 346 ? -3.142 -12.782 15.362 1.00 95.25 346 SER A N 1
ATOM 2827 C CA . SER A 1 346 ? -3.734 -13.567 14.280 1.00 95.25 346 SER A CA 1
ATOM 2828 C C . SER A 1 346 ? -5.217 -13.792 14.502 1.00 95.25 346 SER A C 1
ATOM 2830 O O . SER A 1 346 ? -5.648 -14.080 15.614 1.00 95.25 346 SER A O 1
ATOM 2832 N N . TYR A 1 347 ? -5.989 -13.749 13.425 1.00 94.56 347 TYR A N 1
ATOM 2833 C CA . TYR A 1 347 ? -7.400 -14.097 13.413 1.00 94.56 347 TYR A CA 1
ATOM 2834 C C . TYR A 1 347 ? -7.590 -15.561 13.019 1.00 94.56 347 TYR A C 1
ATOM 2836 O O . TYR A 1 347 ? -7.299 -15.964 11.886 1.00 94.56 347 TYR A O 1
ATOM 2844 N N . LYS A 1 348 ? -8.083 -16.365 13.963 1.00 92.62 348 LYS A N 1
ATOM 2845 C CA . LYS A 1 348 ? -8.364 -17.794 13.794 1.00 92.62 348 LYS A CA 1
ATOM 2846 C C . LYS A 1 348 ? -9.685 -18.138 14.469 1.00 92.62 348 LYS A C 1
ATOM 2848 O O . LYS A 1 348 ? -9.950 -17.688 15.577 1.00 92.62 348 LYS A O 1
ATOM 2853 N N . ASN A 1 349 ? -10.502 -18.955 13.806 1.00 91.69 349 ASN A N 1
ATOM 2854 C CA . ASN A 1 349 ? -11.758 -19.480 14.356 1.00 91.69 349 ASN A CA 1
ATOM 2855 C C . ASN A 1 349 ? -12.661 -18.388 14.966 1.00 91.69 349 ASN A C 1
ATOM 2857 O O . ASN A 1 349 ? -13.171 -18.534 16.073 1.00 91.69 349 ASN A O 1
ATOM 2861 N N . GLY A 1 350 ? -12.804 -17.258 14.268 1.00 91.69 350 GLY A N 1
ATOM 2862 C CA . GLY A 1 350 ? -13.659 -16.159 14.718 1.00 91.69 350 GLY A CA 1
ATOM 2863 C C . GLY A 1 350 ? -13.040 -15.221 15.760 1.00 91.69 350 GLY A C 1
ATOM 2864 O O . GLY A 1 350 ? -13.690 -14.251 16.137 1.00 91.69 350 GLY A O 1
ATOM 2865 N N . LYS A 1 351 ? -11.812 -15.474 16.235 1.00 94.69 351 LYS A N 1
ATOM 2866 C CA . LYS A 1 351 ? -11.186 -14.712 17.326 1.00 94.69 351 LYS A CA 1
ATOM 2867 C C . LYS A 1 351 ? -9.774 -14.254 16.977 1.00 94.69 351 LYS A C 1
ATOM 2869 O O . LYS A 1 351 ? -9.032 -14.948 16.282 1.00 94.69 351 LYS A O 1
ATOM 2874 N N . THR A 1 352 ? -9.391 -13.100 17.513 1.00 96.00 352 THR A N 1
ATOM 2875 C CA . THR A 1 352 ? -8.000 -12.641 17.496 1.00 96.00 352 THR A CA 1
ATOM 2876 C C . THR A 1 352 ? -7.246 -13.233 18.680 1.00 96.00 352 THR A C 1
ATOM 2878 O O . THR A 1 352 ? -7.690 -13.112 19.820 1.00 96.00 352 THR A O 1
ATOM 2881 N N . ILE A 1 353 ? -6.097 -13.844 18.409 1.00 95.44 353 ILE A N 1
ATOM 2882 C CA . ILE A 1 353 ? -5.188 -14.409 19.409 1.00 95.44 353 ILE A CA 1
ATOM 2883 C C . ILE A 1 353 ? -3.794 -13.799 19.272 1.00 95.44 353 ILE A C 1
ATOM 2885 O O . ILE A 1 353 ? -3.397 -13.391 18.178 1.00 95.44 353 ILE A O 1
ATOM 2889 N N . VAL A 1 354 ? -3.046 -13.764 20.375 1.00 97.00 354 VAL A N 1
ATOM 2890 C CA . VAL A 1 354 ? -1.621 -13.419 20.363 1.00 97.00 354 VAL A CA 1
ATOM 2891 C C . VAL A 1 354 ? -0.831 -14.658 19.963 1.00 97.00 354 VAL A C 1
ATOM 2893 O O . VAL A 1 354 ? -0.946 -15.706 20.594 1.00 97.00 354 VAL A O 1
ATOM 2896 N N . GLU A 1 355 ? -0.033 -14.559 18.905 1.00 94.25 355 GLU A N 1
ATOM 2897 C CA . GLU A 1 355 ? 0.878 -15.634 18.524 1.00 94.25 355 GLU A CA 1
ATOM 2898 C C . GLU A 1 355 ? 2.069 -15.108 17.728 1.00 94.25 355 GLU A C 1
ATOM 2900 O O . GLU A 1 355 ? 1.923 -14.310 16.802 1.00 94.25 355 GLU A O 1
ATOM 2905 N N . THR A 1 356 ? 3.255 -15.611 18.059 1.00 93.50 356 THR A N 1
ATOM 2906 C CA . THR A 1 356 ? 4.508 -15.253 17.391 1.00 93.50 356 THR A CA 1
ATOM 2907 C C . THR A 1 356 ? 5.167 -16.486 16.779 1.00 93.50 356 THR A C 1
ATOM 2909 O O . THR A 1 356 ? 4.786 -17.621 17.068 1.00 93.50 356 THR A O 1
ATOM 2912 N N . PHE A 1 357 ? 6.132 -16.304 15.880 1.00 89.44 357 PHE A N 1
ATOM 2913 C CA . PHE A 1 357 ? 6.949 -17.422 15.400 1.00 89.44 357 PHE A CA 1
ATOM 2914 C C . PHE A 1 357 ? 7.948 -17.878 16.467 1.00 89.44 357 PHE A C 1
ATOM 2916 O O . PHE A 1 357 ? 8.410 -17.073 17.269 1.00 89.44 357 PHE A O 1
ATOM 2923 N N . ASN A 1 358 ? 8.335 -19.156 16.429 1.00 85.12 358 ASN A N 1
ATOM 2924 C CA . ASN A 1 358 ? 9.409 -19.688 17.281 1.00 85.12 358 ASN A CA 1
ATOM 2925 C C . ASN A 1 358 ? 10.764 -19.021 17.017 1.00 85.12 358 ASN A C 1
ATOM 2927 O O . ASN A 1 358 ? 11.541 -18.803 17.941 1.00 85.12 358 ASN A O 1
ATOM 2931 N N . LYS A 1 359 ? 11.041 -18.706 15.750 1.00 85.38 359 LYS A N 1
ATOM 2932 C CA . LYS A 1 359 ? 12.199 -17.927 15.313 1.00 85.38 359 LYS A CA 1
ATOM 2933 C C . LYS A 1 359 ? 11.722 -16.802 14.405 1.00 85.38 359 LYS A C 1
ATOM 2935 O O . LYS A 1 359 ? 10.773 -16.981 13.638 1.00 85.38 359 LYS A O 1
ATOM 2940 N N . PHE A 1 360 ? 12.387 -15.650 14.462 1.00 87.00 360 PHE A N 1
ATOM 2941 C CA . PHE A 1 360 ? 12.062 -14.538 13.572 1.00 87.00 360 PHE A CA 1
ATOM 2942 C C . PHE A 1 360 ? 12.190 -14.965 12.104 1.00 87.00 360 PHE A C 1
ATOM 2944 O O . PHE A 1 360 ? 13.198 -15.523 11.668 1.00 87.00 360 PHE A O 1
ATOM 2951 N N . GLY A 1 361 ? 11.141 -14.678 11.337 1.00 87.19 361 GLY A N 1
ATOM 2952 C CA . GLY A 1 361 ? 11.144 -14.736 9.887 1.00 87.19 361 GLY A CA 1
ATOM 2953 C C . GLY A 1 361 ? 12.188 -13.794 9.314 1.00 87.19 361 GLY A C 1
ATOM 2954 O O . GLY A 1 361 ? 12.406 -12.718 9.857 1.00 87.19 361 GLY A O 1
ATOM 2955 N N . LYS A 1 362 ? 12.811 -14.183 8.202 1.00 87.50 362 LYS A N 1
ATOM 2956 C CA . LYS A 1 362 ? 13.817 -13.382 7.504 1.00 87.50 362 LYS A CA 1
ATOM 2957 C C . LYS A 1 362 ? 13.470 -13.266 6.026 1.00 87.50 362 LYS A C 1
ATOM 2959 O O . LYS A 1 362 ? 13.179 -14.273 5.372 1.00 87.50 362 LYS A O 1
ATOM 2964 N N . GLU A 1 363 ? 13.522 -12.049 5.499 1.00 89.50 363 GLU A N 1
ATOM 2965 C CA . GLU A 1 363 ? 13.375 -11.762 4.073 1.00 89.50 363 GLU A CA 1
ATOM 2966 C C . GLU A 1 363 ? 14.558 -10.930 3.581 1.00 89.50 363 GLU A C 1
ATOM 2968 O O . GLU A 1 363 ? 14.934 -9.945 4.210 1.00 89.50 363 GLU A O 1
ATOM 2973 N N . THR A 1 364 ? 15.143 -11.295 2.443 1.00 90.06 364 THR A N 1
ATOM 2974 C CA . THR A 1 364 ? 16.233 -10.540 1.814 1.00 90.06 364 THR A CA 1
ATOM 2975 C C . THR A 1 364 ? 15.860 -10.169 0.390 1.00 90.06 364 THR A C 1
ATOM 2977 O O . THR A 1 364 ? 15.153 -10.894 -0.313 1.00 90.06 364 THR A O 1
ATOM 2980 N N . THR A 1 365 ? 16.375 -9.039 -0.078 1.00 90.38 365 THR A N 1
ATOM 2981 C CA . THR A 1 365 ? 16.279 -8.680 -1.495 1.00 90.38 365 THR A CA 1
ATOM 2982 C C . THR A 1 365 ? 17.423 -9.290 -2.296 1.00 90.38 365 THR A C 1
ATOM 2984 O O . THR A 1 365 ? 18.481 -9.543 -1.719 1.00 90.38 365 THR A O 1
ATOM 2987 N N . PRO A 1 366 ? 17.267 -9.467 -3.620 1.00 93.19 366 PRO A N 1
ATOM 2988 C CA . PRO A 1 366 ? 18.380 -9.847 -4.473 1.00 93.19 366 PRO A CA 1
ATOM 2989 C C . PRO A 1 366 ? 19.574 -8.907 -4.321 1.00 93.19 366 PRO A C 1
ATOM 2991 O O . PRO A 1 366 ? 19.410 -7.683 -4.281 1.00 93.19 366 PRO A O 1
ATOM 2994 N N . ILE A 1 367 ? 20.772 -9.484 -4.249 1.00 95.25 367 ILE A N 1
ATOM 2995 C CA . ILE A 1 367 ? 22.023 -8.749 -4.050 1.00 95.25 367 ILE A CA 1
ATOM 2996 C C . ILE A 1 367 ? 22.854 -8.854 -5.323 1.00 95.25 367 ILE A C 1
ATOM 2998 O O . ILE A 1 367 ? 23.265 -9.941 -5.730 1.00 95.25 367 ILE A O 1
ATOM 3002 N N . PHE A 1 368 ? 23.088 -7.706 -5.956 1.00 95.81 368 PHE A N 1
ATOM 3003 C CA . PHE A 1 368 ? 23.931 -7.604 -7.143 1.00 95.81 368 PHE A CA 1
ATOM 3004 C C . PHE A 1 368 ? 25.402 -7.863 -6.769 1.00 95.81 368 PHE A C 1
ATOM 3006 O O . PHE A 1 368 ? 25.802 -7.508 -5.652 1.00 95.81 368 PHE A O 1
ATOM 3013 N N . PRO A 1 369 ? 26.228 -8.433 -7.665 1.00 95.94 369 PRO A N 1
ATOM 3014 C CA . PRO A 1 369 ? 27.661 -8.582 -7.422 1.00 95.94 369 PRO A CA 1
ATOM 3015 C C . PRO A 1 369 ? 28.320 -7.276 -6.949 1.00 95.94 369 PRO A C 1
ATOM 3017 O O . PRO A 1 369 ? 28.127 -6.213 -7.539 1.00 95.94 369 PRO A O 1
ATOM 3020 N N . GLY A 1 370 ? 29.069 -7.352 -5.845 1.00 93.88 370 GLY A N 1
ATOM 3021 C CA . GLY A 1 370 ? 29.700 -6.193 -5.198 1.00 93.88 370 GLY A CA 1
ATOM 3022 C C . GLY A 1 370 ? 28.822 -5.423 -4.200 1.00 93.88 370 GLY A C 1
ATOM 3023 O O . GLY A 1 370 ? 29.307 -4.483 -3.580 1.00 93.88 370 GLY A O 1
ATOM 3024 N N . CYS A 1 371 ? 27.559 -5.813 -3.990 1.00 95.00 371 CYS A N 1
ATOM 3025 C CA . CYS A 1 371 ? 26.656 -5.167 -3.023 1.00 95.00 371 CYS A CA 1
ATOM 3026 C C . CYS A 1 371 ? 26.535 -5.908 -1.677 1.00 95.00 371 CYS A C 1
ATOM 3028 O O . CYS A 1 371 ? 25.695 -5.552 -0.855 1.00 95.00 371 CYS A O 1
ATOM 3030 N N . GLY A 1 372 ? 27.351 -6.942 -1.435 1.00 90.69 372 GLY A N 1
ATOM 3031 C CA . GLY A 1 372 ? 27.281 -7.760 -0.214 1.00 90.69 372 GLY A CA 1
ATOM 3032 C C . GLY A 1 372 ? 27.605 -7.005 1.080 1.00 90.69 372 GLY A C 1
ATOM 3033 O O . GLY A 1 372 ? 27.144 -7.406 2.139 1.00 90.69 372 GLY A O 1
ATOM 3034 N N . GLN A 1 373 ? 28.339 -5.893 0.985 1.00 89.50 373 GLN A N 1
ATOM 3035 C CA . GLN A 1 373 ? 28.760 -5.066 2.125 1.00 89.50 373 GLN A CA 1
ATOM 3036 C C . GLN A 1 373 ? 27.836 -3.865 2.390 1.00 89.50 373 GLN A C 1
ATOM 3038 O O . GLN A 1 373 ? 28.201 -2.937 3.117 1.00 89.50 373 GLN A O 1
ATOM 3043 N N . SER A 1 374 ? 26.649 -3.841 1.776 1.00 91.56 374 SER A N 1
ATOM 3044 C CA . SER A 1 374 ? 25.688 -2.758 1.985 1.00 91.56 374 SER A CA 1
ATOM 3045 C C . SER A 1 374 ? 25.270 -2.627 3.454 1.00 91.56 374 SER A C 1
ATOM 3047 O O . SER A 1 374 ? 25.166 -3.604 4.195 1.00 91.56 374 SER A O 1
ATOM 3049 N N . LYS A 1 375 ? 25.017 -1.388 3.889 1.00 88.50 375 LYS A N 1
ATOM 3050 C CA . LYS A 1 375 ? 24.733 -1.088 5.308 1.00 88.50 375 LYS A CA 1
ATOM 3051 C C . LYS A 1 375 ? 23.290 -1.390 5.728 1.00 88.50 375 LYS A C 1
ATOM 3053 O O . LYS A 1 375 ? 23.019 -1.495 6.915 1.00 88.50 375 LYS A O 1
ATOM 3058 N N . SER A 1 376 ? 22.370 -1.458 4.769 1.00 90.00 376 SER A N 1
ATOM 3059 C CA . SER A 1 376 ? 20.936 -1.693 4.983 1.00 90.00 376 SER A CA 1
ATOM 3060 C C . SER A 1 376 ? 20.293 -2.258 3.720 1.00 90.00 376 SER A C 1
ATOM 3062 O O . SER A 1 376 ? 20.877 -2.192 2.632 1.00 90.00 376 SER A O 1
ATOM 3064 N N . ILE A 1 377 ? 19.042 -2.708 3.819 1.00 90.88 377 ILE A N 1
ATOM 3065 C CA . ILE A 1 377 ? 18.248 -3.124 2.652 1.00 90.88 377 ILE A CA 1
ATOM 3066 C C . ILE A 1 377 ? 18.090 -1.967 1.656 1.00 90.88 377 ILE A C 1
ATOM 3068 O O . ILE A 1 377 ? 18.158 -2.157 0.439 1.00 90.88 377 ILE A O 1
ATOM 3072 N N . SER A 1 378 ? 17.875 -0.748 2.160 1.00 90.25 378 SER A N 1
ATOM 3073 C CA . SER A 1 378 ? 17.746 0.458 1.332 1.00 90.25 378 SER A CA 1
ATOM 3074 C C . SER A 1 378 ? 19.019 0.727 0.528 1.00 90.25 378 SER A C 1
ATOM 3076 O O . SER A 1 378 ? 18.957 0.995 -0.676 1.00 90.25 378 SER A O 1
ATOM 3078 N N . ASP A 1 379 ? 20.180 0.595 1.170 1.00 92.38 379 ASP A N 1
ATOM 3079 C CA . ASP A 1 379 ? 21.476 0.727 0.510 1.00 92.38 379 ASP A CA 1
ATOM 3080 C C . ASP A 1 379 ? 21.717 -0.398 -0.508 1.00 92.38 379 ASP A C 1
ATOM 3082 O O . ASP A 1 379 ? 22.094 -0.121 -1.646 1.00 92.38 379 ASP A O 1
ATOM 3086 N N . ALA A 1 380 ? 21.376 -1.646 -0.172 1.00 92.75 380 ALA A N 1
ATOM 3087 C CA . ALA A 1 380 ? 21.490 -2.775 -1.095 1.00 92.75 380 ALA A CA 1
ATOM 3088 C C . ALA A 1 380 ? 20.627 -2.586 -2.353 1.00 92.75 380 ALA A C 1
ATOM 3090 O O . ALA A 1 380 ? 21.102 -2.806 -3.467 1.00 92.75 380 ALA A O 1
ATOM 3091 N N . LYS A 1 381 ? 19.390 -2.085 -2.213 1.00 91.62 381 LYS A N 1
ATOM 3092 C CA . LYS A 1 381 ? 18.519 -1.732 -3.351 1.00 91.62 381 LYS A CA 1
ATOM 3093 C C . LYS A 1 381 ? 19.133 -0.636 -4.226 1.00 91.62 381 LYS A C 1
ATOM 3095 O O . LYS A 1 381 ? 19.096 -0.737 -5.454 1.00 91.62 381 LYS A O 1
ATOM 3100 N N . LYS A 1 382 ? 19.719 0.404 -3.619 1.00 93.50 382 LYS A N 1
ATOM 3101 C CA . LYS A 1 382 ? 20.426 1.470 -4.354 1.00 93.50 382 LYS A CA 1
ATOM 3102 C C . LYS A 1 382 ? 21.672 0.932 -5.056 1.00 93.50 382 LYS A C 1
ATOM 3104 O O . LYS A 1 382 ? 21.919 1.284 -6.207 1.00 93.50 382 LYS A O 1
ATOM 3109 N N . CYS A 1 383 ? 22.448 0.082 -4.392 1.00 95.44 383 CYS A N 1
ATOM 3110 C CA . CYS A 1 383 ? 23.621 -0.569 -4.961 1.00 95.44 383 CYS A CA 1
ATOM 3111 C C . CYS A 1 383 ? 23.246 -1.463 -6.150 1.00 95.44 383 CYS A C 1
ATOM 3113 O O . CYS A 1 383 ? 23.842 -1.324 -7.216 1.00 95.44 383 CYS A O 1
ATOM 3115 N N . PHE A 1 384 ? 22.195 -2.279 -6.017 1.00 94.75 384 PHE A N 1
ATOM 3116 C CA . PHE A 1 384 ? 21.648 -3.092 -7.103 1.00 94.75 384 PHE A CA 1
ATOM 3117 C C . PHE A 1 384 ? 21.263 -2.222 -8.303 1.00 94.75 384 PHE A C 1
ATOM 3119 O O . PHE A 1 384 ? 21.718 -2.467 -9.417 1.00 94.75 384 PHE A O 1
ATOM 3126 N N . SER A 1 385 ? 20.492 -1.153 -8.066 1.00 94.19 385 SER A N 1
ATOM 3127 C CA . SER 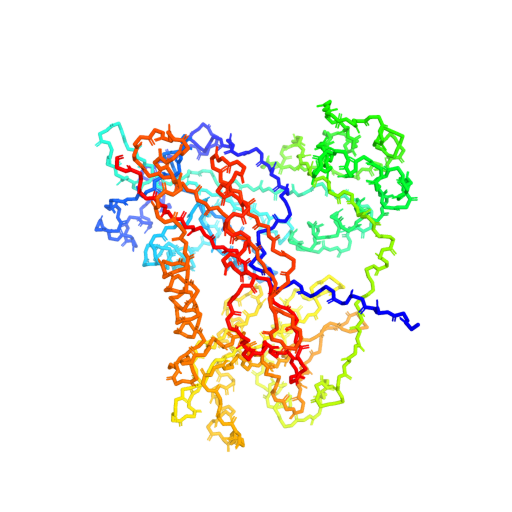A 1 385 ? 20.082 -0.206 -9.110 1.00 94.19 385 SER A CA 1
ATOM 3128 C C . SER A 1 385 ? 21.283 0.395 -9.855 1.00 94.19 385 SER A C 1
ATOM 3130 O O . SER A 1 385 ? 21.327 0.377 -11.086 1.00 94.19 385 SER A O 1
ATOM 3132 N N . ARG A 1 386 ? 22.310 0.844 -9.116 1.00 95.19 386 ARG A N 1
ATOM 3133 C CA . ARG A 1 386 ? 23.571 1.344 -9.690 1.00 95.19 386 ARG A CA 1
ATOM 3134 C C . ARG A 1 386 ? 24.336 0.263 -10.454 1.00 95.19 386 ARG A C 1
ATOM 3136 O O . ARG A 1 386 ? 24.963 0.566 -11.462 1.00 95.19 386 ARG A O 1
ATOM 3143 N N . GLY A 1 387 ? 24.325 -0.982 -9.982 1.00 96.00 387 GLY A N 1
ATOM 3144 C CA . GLY A 1 387 ? 24.937 -2.125 -10.661 1.00 96.00 387 GLY A CA 1
ATOM 3145 C C . GLY A 1 387 ? 24.327 -2.358 -12.040 1.00 96.00 387 GLY A C 1
ATOM 3146 O O . GLY A 1 387 ? 25.048 -2.354 -13.037 1.00 96.00 387 GLY A O 1
ATOM 3147 N N . VAL A 1 388 ? 22.997 -2.440 -12.102 1.00 95.56 388 VAL A N 1
ATOM 3148 C CA . VAL A 1 388 ? 22.257 -2.581 -13.364 1.00 95.56 388 VAL A CA 1
ATOM 3149 C C . VAL A 1 388 ? 22.497 -1.381 -14.279 1.00 95.56 388 VAL A C 1
ATOM 3151 O O . VAL A 1 388 ? 22.754 -1.564 -15.464 1.00 95.56 388 VAL A O 1
ATOM 3154 N N . GLN A 1 389 ? 22.467 -0.156 -13.746 1.00 94.44 389 GLN A N 1
ATOM 3155 C CA . GLN A 1 389 ? 22.721 1.049 -14.537 1.00 94.44 389 GLN A CA 1
ATOM 3156 C C . GLN A 1 389 ? 24.137 1.062 -15.129 1.00 94.44 389 GLN A C 1
ATOM 3158 O O . GLN A 1 389 ? 24.293 1.328 -16.316 1.00 94.44 389 GLN A O 1
ATOM 3163 N N . ARG A 1 390 ? 25.167 0.729 -14.338 1.00 95.50 390 ARG A N 1
ATOM 3164 C CA . ARG A 1 390 ? 26.554 0.633 -14.826 1.00 95.50 390 ARG A CA 1
ATOM 3165 C C . ARG A 1 390 ? 26.697 -0.425 -15.913 1.00 95.50 390 ARG A C 1
ATOM 3167 O O . ARG A 1 390 ? 27.354 -0.170 -16.917 1.00 95.50 390 ARG A O 1
ATOM 3174 N N . HIS A 1 391 ? 26.080 -1.592 -15.723 1.00 96.00 391 HIS A N 1
ATOM 3175 C CA . HIS A 1 391 ? 26.049 -2.638 -16.744 1.00 96.00 391 HIS A CA 1
ATOM 3176 C C . HIS A 1 391 ? 25.387 -2.134 -18.026 1.00 96.00 391 HIS A C 1
ATOM 3178 O O . HIS A 1 391 ? 25.945 -2.304 -19.104 1.00 96.00 391 HIS A O 1
ATOM 3184 N N . PHE A 1 392 ? 24.243 -1.461 -17.907 1.00 94.50 392 PHE A N 1
ATOM 3185 C CA . PHE A 1 392 ? 23.528 -0.900 -19.046 1.00 94.50 392 PHE A CA 1
ATOM 3186 C C . PHE A 1 392 ? 24.384 0.110 -19.818 1.00 94.50 392 PHE A C 1
ATOM 3188 O O . PHE A 1 392 ? 24.585 -0.055 -21.015 1.00 94.50 392 PHE A O 1
ATOM 3195 N N . THR A 1 393 ? 24.957 1.105 -19.135 1.00 92.69 393 THR A N 1
ATOM 3196 C CA . THR A 1 393 ? 25.794 2.141 -19.763 1.00 92.69 393 THR A CA 1
ATOM 3197 C C . THR A 1 393 ? 27.022 1.568 -20.473 1.00 92.69 393 THR A C 1
ATOM 3199 O O . THR A 1 393 ? 27.406 2.089 -21.511 1.00 92.69 393 THR A O 1
ATOM 3202 N N . ARG A 1 394 ? 27.636 0.504 -19.940 1.00 95.25 394 ARG A N 1
ATOM 3203 C CA . ARG A 1 394 ? 28.830 -0.118 -20.540 1.00 95.25 394 ARG A CA 1
ATOM 3204 C C . ARG A 1 394 ? 28.532 -0.976 -21.767 1.00 95.25 394 ARG A C 1
ATOM 3206 O O . ARG A 1 394 ? 29.418 -1.159 -22.589 1.00 95.25 394 ARG A O 1
ATOM 3213 N N . ASN A 1 395 ? 27.331 -1.544 -21.852 1.00 96.12 395 ASN A N 1
ATOM 3214 C CA . ASN A 1 395 ? 27.012 -2.575 -22.841 1.00 96.12 395 ASN A CA 1
ATOM 3215 C C . ASN A 1 395 ? 26.007 -2.125 -23.909 1.00 96.12 395 ASN A C 1
ATOM 3217 O O . ASN A 1 395 ? 25.836 -2.842 -24.888 1.00 96.12 395 ASN A O 1
ATOM 3221 N N . PHE A 1 396 ? 25.326 -0.993 -23.717 1.00 95.50 396 PHE A N 1
ATOM 3222 C CA . PHE A 1 396 ? 24.370 -0.448 -24.681 1.00 95.50 396 PHE A CA 1
ATOM 3223 C C . PHE A 1 396 ? 25.083 0.221 -25.864 1.00 95.50 396 PHE A C 1
ATOM 3225 O O . PHE A 1 396 ? 25.954 1.066 -25.651 1.00 95.50 396 PHE A O 1
ATOM 3232 N N . ASP A 1 397 ? 24.679 -0.099 -27.099 1.00 94.69 397 ASP A N 1
ATOM 3233 C CA . ASP A 1 397 ? 25.163 0.586 -28.308 1.00 94.69 397 ASP A CA 1
ATOM 3234 C C . ASP A 1 397 ? 24.757 2.074 -28.310 1.00 94.69 397 ASP A C 1
ATOM 3236 O O . ASP A 1 397 ? 23.661 2.459 -28.726 1.00 94.69 397 ASP A O 1
ATOM 3240 N N . SER A 1 398 ? 25.667 2.945 -27.870 1.00 91.06 398 SER A N 1
ATOM 3241 C CA . SER A 1 398 ? 25.454 4.395 -27.826 1.00 91.06 398 SER A CA 1
ATOM 3242 C C . SER A 1 398 ? 25.341 5.046 -29.210 1.00 91.06 398 SER A C 1
ATOM 3244 O O . SER A 1 398 ? 24.836 6.165 -29.306 1.00 91.06 398 SER A O 1
ATOM 3246 N N . LYS A 1 399 ? 25.751 4.358 -30.287 1.00 93.00 399 LYS A N 1
ATOM 3247 C CA . LYS A 1 399 ? 25.614 4.837 -31.673 1.00 93.00 399 LYS A CA 1
ATOM 3248 C C . LYS A 1 399 ? 24.245 4.495 -32.268 1.00 93.00 399 LYS A C 1
ATOM 3250 O O . LYS A 1 399 ? 23.827 5.149 -33.227 1.00 93.00 399 LYS A O 1
ATOM 3255 N N . LEU A 1 400 ? 23.524 3.526 -31.696 1.00 93.81 400 LEU A N 1
ATOM 3256 C CA . LEU A 1 400 ? 22.212 3.078 -32.176 1.00 93.81 400 LEU A CA 1
ATOM 3257 C C . LEU A 1 400 ? 21.187 4.224 -32.285 1.00 93.81 400 LEU A C 1
ATOM 3259 O O . LEU A 1 400 ? 20.587 4.355 -33.350 1.00 93.81 400 LEU A O 1
ATOM 3263 N N . PRO A 1 401 ? 21.005 5.116 -31.287 1.00 93.19 401 PRO A N 1
ATOM 3264 C CA . PRO A 1 401 ? 20.055 6.223 -31.414 1.00 93.19 401 PRO A CA 1
ATOM 3265 C C . PRO A 1 401 ? 20.326 7.146 -32.611 1.00 93.19 401 PRO A C 1
ATOM 3267 O O . PRO A 1 401 ? 19.381 7.580 -33.269 1.00 93.19 401 PRO A O 1
ATOM 3270 N N . LYS A 1 402 ? 21.606 7.412 -32.916 1.00 90.81 402 LYS A N 1
ATOM 3271 C CA . LYS A 1 402 ? 22.022 8.238 -34.059 1.00 90.81 402 LYS A CA 1
ATOM 3272 C C . LYS A 1 402 ? 21.775 7.518 -35.386 1.00 90.81 402 LYS A C 1
ATOM 3274 O O . LYS A 1 402 ? 21.251 8.123 -36.315 1.00 90.81 402 LYS A O 1
ATOM 3279 N N . ARG A 1 403 ? 22.089 6.218 -35.460 1.00 94.25 403 ARG A N 1
ATOM 3280 C CA . ARG A 1 403 ? 21.816 5.369 -36.637 1.00 94.25 403 ARG A CA 1
ATOM 3281 C C . ARG A 1 403 ? 20.322 5.313 -36.970 1.00 94.25 403 ARG A C 1
ATOM 3283 O O . ARG A 1 403 ? 19.953 5.364 -38.135 1.00 94.25 403 ARG A O 1
ATOM 3290 N N . LEU A 1 404 ? 19.482 5.309 -35.938 1.00 93.81 404 LEU A N 1
ATOM 3291 C CA . LEU A 1 404 ? 18.022 5.352 -36.037 1.00 93.81 404 LEU A CA 1
ATOM 3292 C C . LEU A 1 404 ? 17.440 6.750 -36.284 1.00 93.81 404 LEU A C 1
ATOM 3294 O O . LEU A 1 404 ? 16.220 6.896 -36.312 1.00 93.81 404 LEU A O 1
ATOM 3298 N N . ARG A 1 405 ? 18.286 7.783 -36.410 1.00 93.12 405 ARG A N 1
ATOM 3299 C CA . ARG A 1 405 ? 17.876 9.185 -36.603 1.00 93.12 405 ARG A CA 1
ATOM 3300 C C . ARG A 1 405 ? 16.824 9.640 -35.582 1.00 93.12 405 ARG A C 1
ATOM 3302 O O . ARG A 1 405 ? 15.892 10.374 -35.911 1.00 93.12 405 ARG A O 1
ATOM 3309 N N . LEU A 1 406 ? 16.946 9.183 -34.332 1.00 92.44 406 LEU A N 1
ATOM 3310 C CA . LEU A 1 406 ? 16.027 9.605 -33.277 1.00 92.44 406 LEU A CA 1
ATOM 3311 C C . LEU A 1 406 ? 16.195 11.103 -33.026 1.00 92.44 406 LEU A C 1
ATOM 3313 O O . LEU A 1 406 ? 17.312 11.607 -33.002 1.00 92.44 406 LEU A O 1
ATOM 3317 N N . SER A 1 407 ? 15.088 11.811 -32.793 1.00 92.38 407 SER A N 1
ATOM 3318 C CA . SER A 1 407 ? 15.166 13.246 -32.518 1.00 92.38 407 SER A CA 1
ATOM 3319 C C . SER A 1 407 ? 16.002 13.536 -31.262 1.00 92.38 407 SER A C 1
ATOM 3321 O O . SER A 1 407 ? 15.922 12.748 -30.307 1.00 92.38 407 SER A O 1
ATOM 3323 N N . PRO A 1 408 ? 16.740 14.658 -31.217 1.00 91.94 408 PRO A N 1
ATOM 3324 C CA . PRO A 1 408 ? 17.548 15.025 -30.061 1.00 91.94 408 PRO A CA 1
ATOM 3325 C C . PRO A 1 408 ? 16.764 15.071 -28.744 1.00 91.94 408 PRO A C 1
ATOM 3327 O O . PRO A 1 408 ? 15.530 15.178 -28.692 1.00 91.94 408 PRO A O 1
ATOM 3330 N N . GLY A 1 409 ? 17.503 14.977 -27.643 1.00 91.31 409 GLY A N 1
ATOM 3331 C CA . GLY A 1 409 ? 16.994 15.120 -26.287 1.00 91.31 409 GLY A CA 1
ATOM 3332 C C . GLY A 1 409 ? 16.794 13.805 -25.533 1.00 91.31 409 GLY A C 1
ATOM 3333 O O . GLY A 1 409 ? 17.294 12.734 -25.882 1.00 91.31 409 GLY A O 1
ATOM 3334 N N . ARG A 1 410 ? 16.075 13.900 -24.410 1.00 91.88 410 ARG A N 1
ATOM 3335 C CA . ARG A 1 410 ? 15.946 12.813 -23.429 1.00 91.88 410 ARG A CA 1
ATOM 3336 C C . ARG A 1 410 ? 14.900 11.796 -23.877 1.00 91.88 410 ARG A C 1
ATOM 3338 O O . ARG A 1 410 ? 13.708 12.104 -23.895 1.00 91.88 410 ARG A O 1
ATOM 3345 N N . LYS A 1 411 ? 15.313 10.555 -24.139 1.00 90.19 411 LYS A N 1
ATOM 3346 C CA . LYS A 1 411 ? 14.393 9.438 -24.405 1.00 90.19 411 LYS A CA 1
ATOM 3347 C C . LYS A 1 411 ? 14.300 8.540 -23.179 1.00 90.19 411 LYS A C 1
ATOM 3349 O O . LYS A 1 411 ? 15.307 8.061 -22.662 1.00 90.19 411 LYS A O 1
ATOM 3354 N N . ARG A 1 412 ? 13.075 8.336 -22.689 1.00 91.50 412 ARG A N 1
ATOM 3355 C CA . ARG A 1 412 ? 12.799 7.455 -21.546 1.00 91.50 412 ARG A CA 1
ATOM 3356 C C . ARG A 1 412 ? 12.623 6.020 -22.024 1.00 91.50 412 ARG A C 1
ATOM 3358 O O . ARG A 1 412 ? 11.858 5.766 -22.950 1.00 91.50 412 ARG A O 1
ATOM 3365 N N . ILE A 1 413 ? 13.280 5.104 -21.332 1.00 92.56 413 ILE A N 1
ATOM 3366 C CA . ILE A 1 413 ? 13.180 3.662 -21.528 1.00 92.56 413 ILE A CA 1
ATOM 3367 C C . ILE A 1 413 ? 12.647 3.076 -20.226 1.00 92.56 413 ILE A C 1
ATOM 3369 O O . ILE A 1 413 ? 13.191 3.336 -19.158 1.00 92.56 413 ILE A O 1
ATOM 3373 N N . PHE A 1 414 ? 11.583 2.290 -20.291 1.00 92.56 414 PHE A N 1
ATOM 3374 C CA . PHE A 1 414 ? 11.068 1.560 -19.138 1.00 92.56 414 PHE A CA 1
ATOM 3375 C C . PHE A 1 414 ? 11.432 0.095 -19.282 1.00 92.56 414 PHE A C 1
ATOM 3377 O O . PHE A 1 414 ? 11.035 -0.536 -20.256 1.00 92.56 414 PHE A O 1
ATOM 3384 N N . ILE A 1 415 ? 12.162 -0.438 -18.310 1.00 93.62 415 ILE A N 1
ATOM 3385 C CA . ILE A 1 415 ? 12.615 -1.826 -18.294 1.00 93.62 415 ILE A CA 1
ATOM 3386 C C . ILE A 1 415 ? 11.944 -2.524 -17.123 1.00 93.62 415 ILE A C 1
ATOM 3388 O O . ILE A 1 415 ? 11.886 -1.974 -16.025 1.00 93.62 415 ILE A O 1
ATOM 3392 N N . SER A 1 416 ? 11.464 -3.742 -17.331 1.00 93.44 416 SER A N 1
ATOM 3393 C CA . SER A 1 416 ? 11.093 -4.643 -16.247 1.00 93.44 416 SER A CA 1
ATOM 3394 C C . SER A 1 416 ? 11.652 -6.031 -16.499 1.00 93.44 416 SER A C 1
ATOM 3396 O O . SER A 1 416 ? 11.599 -6.501 -17.627 1.00 93.44 416 SER A O 1
ATOM 3398 N N . PHE A 1 417 ? 12.142 -6.691 -15.462 1.00 94.25 417 PHE A N 1
ATOM 3399 C CA . PHE A 1 417 ? 12.663 -8.055 -15.528 1.00 94.25 417 PHE A CA 1
ATOM 3400 C C . PHE A 1 417 ? 12.439 -8.750 -14.185 1.00 94.25 417 PHE A C 1
ATOM 3402 O O . PHE A 1 417 ? 12.045 -8.119 -13.199 1.00 94.25 417 PHE A O 1
ATOM 3409 N N . LYS A 1 418 ? 12.677 -10.054 -14.134 1.00 91.94 418 LYS A N 1
ATOM 3410 C CA . LYS A 1 418 ? 12.559 -10.880 -12.936 1.00 91.94 418 LYS A CA 1
ATOM 3411 C C . LYS A 1 418 ? 13.919 -11.481 -12.608 1.00 91.94 418 LYS A C 1
ATOM 3413 O O . LYS A 1 418 ? 14.585 -12.008 -13.485 1.00 91.94 418 LYS A O 1
ATOM 3418 N N . VAL A 1 419 ? 14.318 -11.395 -11.345 1.00 92.56 419 VAL A N 1
ATOM 3419 C CA . VAL A 1 419 ? 15.389 -12.217 -10.782 1.00 92.56 419 VAL A CA 1
ATOM 3420 C C . VAL A 1 419 ? 14.740 -13.505 -10.295 1.00 92.56 419 VAL A C 1
ATOM 3422 O O . VAL A 1 419 ? 13.845 -13.443 -9.449 1.00 92.56 419 VAL A O 1
ATOM 3425 N N . ASN A 1 420 ? 15.130 -14.654 -10.834 1.00 92.00 420 ASN A N 1
ATOM 3426 C CA . ASN A 1 420 ? 14.532 -15.937 -10.476 1.00 92.00 420 ASN A CA 1
ATOM 3427 C C . ASN A 1 420 ? 15.153 -16.536 -9.196 1.00 92.00 420 ASN A C 1
ATOM 3429 O O . ASN A 1 420 ? 16.011 -15.932 -8.552 1.00 92.00 420 ASN A O 1
ATOM 3433 N N . LYS A 1 421 ? 14.696 -17.730 -8.794 1.00 92.94 421 LYS A N 1
ATOM 3434 C CA . LYS A 1 421 ? 15.175 -18.405 -7.570 1.00 92.94 421 LYS A CA 1
ATOM 3435 C C . LYS A 1 421 ? 16.646 -18.837 -7.651 1.00 92.94 421 LYS A C 1
ATOM 3437 O O . LYS A 1 421 ? 17.274 -19.003 -6.613 1.00 92.94 421 LYS A O 1
ATOM 3442 N N . ALA A 1 422 ? 17.181 -18.997 -8.861 1.00 94.94 422 ALA A N 1
ATOM 3443 C CA . ALA A 1 422 ? 18.588 -19.288 -9.109 1.00 94.94 422 ALA A CA 1
ATOM 3444 C C . ALA A 1 422 ? 19.445 -18.013 -9.203 1.00 94.94 422 ALA A C 1
ATOM 3446 O O . ALA A 1 422 ? 20.665 -18.116 -9.304 1.00 94.94 422 ALA A O 1
ATOM 3447 N N . GLY A 1 423 ? 18.840 -16.819 -9.148 1.00 93.69 423 GLY A N 1
ATOM 3448 C CA . GLY A 1 423 ? 19.554 -15.550 -9.288 1.00 93.69 423 GLY A CA 1
ATOM 3449 C C . GLY A 1 423 ? 19.782 -15.106 -10.735 1.00 93.69 423 GLY A C 1
ATOM 3450 O O . GLY A 1 423 ? 20.596 -14.219 -10.985 1.00 93.69 423 GLY A O 1
ATOM 3451 N N . GLU A 1 424 ? 19.088 -15.715 -11.693 1.00 96.56 424 GLU A N 1
ATOM 3452 C CA . GLU A 1 424 ? 19.186 -15.387 -13.117 1.00 96.56 424 GLU A CA 1
ATOM 3453 C C . GLU A 1 424 ? 18.127 -14.360 -13.520 1.00 96.56 424 GLU A C 1
ATOM 3455 O O . GLU A 1 424 ? 17.088 -14.222 -12.865 1.00 96.56 424 GLU A O 1
ATOM 3460 N N . ILE A 1 425 ? 18.392 -13.636 -14.609 1.00 96.00 425 ILE A N 1
ATOM 3461 C CA . ILE A 1 425 ? 17.492 -12.614 -15.141 1.00 96.00 425 ILE A CA 1
ATOM 3462 C C . ILE A 1 425 ? 16.583 -13.220 -16.213 1.00 96.00 425 ILE A C 1
ATOM 3464 O O . ILE A 1 425 ? 17.052 -13.699 -17.241 1.00 96.00 425 ILE A O 1
ATOM 3468 N N . GLU A 1 426 ? 15.273 -13.143 -15.998 1.00 94.00 426 GLU A N 1
ATOM 3469 C CA . GLU A 1 426 ? 14.238 -13.656 -16.900 1.00 94.00 426 GLU A CA 1
ATOM 3470 C C . GLU A 1 426 ? 13.077 -12.656 -17.069 1.00 94.00 426 GLU A C 1
ATOM 3472 O O . GLU A 1 426 ? 13.069 -11.576 -16.470 1.00 94.00 426 GLU A O 1
ATOM 3477 N N . ASP A 1 427 ? 12.088 -12.996 -17.904 1.00 91.69 427 ASP A N 1
ATOM 3478 C CA . ASP A 1 427 ? 10.868 -12.202 -18.140 1.00 91.69 427 ASP A CA 1
ATOM 3479 C C . ASP A 1 427 ? 11.126 -10.717 -18.480 1.00 91.69 427 ASP A C 1
ATOM 3481 O O . ASP A 1 427 ? 10.408 -9.815 -18.029 1.00 91.69 427 ASP A O 1
ATOM 3485 N N . ILE A 1 428 ? 12.169 -10.450 -19.271 1.00 94.25 428 ILE A N 1
ATOM 3486 C CA . ILE A 1 428 ? 12.587 -9.092 -19.631 1.00 94.25 428 ILE A CA 1
ATOM 3487 C C . ILE A 1 428 ? 11.555 -8.465 -20.573 1.00 94.25 428 ILE A C 1
ATOM 3489 O O . ILE A 1 428 ? 11.189 -9.026 -21.604 1.00 94.25 428 ILE A O 1
ATOM 3493 N N . LYS A 1 429 ? 11.102 -7.263 -20.229 1.00 92.12 429 LYS A N 1
ATOM 3494 C CA . LYS A 1 429 ? 10.239 -6.414 -21.051 1.00 92.12 429 LYS A CA 1
ATOM 3495 C C . LYS A 1 429 ? 10.817 -5.012 -21.069 1.00 92.12 429 LYS A C 1
ATOM 3497 O O . LYS A 1 429 ? 11.187 -4.486 -20.020 1.00 92.12 429 LYS A O 1
ATOM 3502 N N . ALA A 1 430 ? 10.833 -4.392 -22.239 1.00 94.19 430 ALA A N 1
ATOM 3503 C CA . ALA A 1 430 ? 11.233 -3.004 -22.389 1.00 94.19 430 ALA A CA 1
ATOM 3504 C C . ALA A 1 430 ? 10.185 -2.211 -23.177 1.00 94.19 430 ALA A C 1
ATOM 3506 O O . ALA A 1 430 ? 9.455 -2.748 -24.009 1.00 94.19 430 ALA A O 1
ATOM 3507 N N . LYS A 1 431 ? 10.092 -0.916 -22.877 1.00 93.06 431 LYS A N 1
ATOM 3508 C CA . LYS A 1 431 ? 9.283 0.064 -23.602 1.00 93.06 431 LYS A CA 1
ATOM 3509 C C . LYS A 1 431 ? 10.139 1.298 -23.855 1.00 93.06 431 LYS A C 1
ATOM 3511 O O . LYS A 1 431 ? 10.548 1.961 -22.903 1.00 93.06 431 LYS A O 1
ATOM 3516 N N . ALA A 1 432 ? 10.380 1.603 -25.121 1.00 92.25 432 ALA A N 1
ATOM 3517 C CA . ALA A 1 432 ? 11.176 2.739 -25.576 1.00 92.25 432 ALA A CA 1
ATOM 3518 C C . ALA A 1 432 ? 10.481 3.444 -26.754 1.00 92.25 432 ALA A C 1
ATOM 3520 O O . ALA A 1 432 ? 9.400 3.032 -27.172 1.00 92.25 432 ALA A O 1
ATOM 3521 N N . SER A 1 433 ? 11.093 4.511 -27.274 1.00 90.31 433 SER A N 1
ATOM 3522 C CA . SER A 1 433 ? 10.575 5.275 -28.418 1.00 90.31 433 SER A CA 1
ATOM 3523 C C . SER A 1 433 ? 10.699 4.555 -29.764 1.00 90.31 433 SER A C 1
ATOM 3525 O O . SER A 1 433 ? 10.049 4.976 -30.710 1.00 90.31 433 SER A O 1
ATOM 3527 N N . HIS A 1 434 ? 11.530 3.512 -29.862 1.00 93.44 434 HIS A N 1
ATOM 3528 C CA . HIS A 1 434 ? 11.787 2.785 -31.106 1.00 93.44 434 HIS A CA 1
ATOM 3529 C C . HIS A 1 434 ? 11.955 1.275 -30.842 1.00 93.44 434 HIS A C 1
ATOM 3531 O O . HIS A 1 434 ? 12.578 0.937 -29.829 1.00 93.44 434 HIS A O 1
ATOM 3537 N N . PRO A 1 435 ? 11.449 0.374 -31.711 1.00 94.12 435 PRO A N 1
ATOM 3538 C CA . PRO A 1 435 ? 11.580 -1.079 -31.548 1.00 94.12 435 PRO A CA 1
ATOM 3539 C C . PRO A 1 435 ? 13.028 -1.569 -31.422 1.00 94.12 435 PRO A C 1
ATOM 3541 O O . PRO A 1 435 ? 13.344 -2.261 -30.467 1.00 94.12 435 PRO A O 1
ATOM 3544 N N . GLU A 1 436 ? 13.947 -1.111 -32.272 1.00 94.81 436 GLU A N 1
ATOM 3545 C CA . GLU A 1 436 ? 15.358 -1.536 -32.172 1.00 94.81 436 GLU A CA 1
ATOM 3546 C C . GLU A 1 436 ? 16.031 -1.138 -30.845 1.00 94.81 436 GLU A C 1
ATOM 3548 O O . GLU A 1 436 ? 16.894 -1.850 -30.335 1.00 94.81 436 GLU A O 1
ATOM 3553 N N . ILE A 1 437 ? 15.599 -0.032 -30.224 1.00 95.12 437 ILE A N 1
ATOM 3554 C CA . ILE A 1 437 ? 16.058 0.331 -28.875 1.00 95.12 437 ILE A CA 1
ATOM 3555 C C . ILE A 1 437 ? 15.517 -0.670 -27.849 1.00 95.12 437 ILE A C 1
ATOM 3557 O O . ILE A 1 437 ? 16.212 -0.996 -26.893 1.00 95.12 437 ILE A O 1
ATOM 3561 N N . VAL A 1 438 ? 14.284 -1.158 -28.023 1.00 95.50 438 VAL A N 1
ATOM 3562 C CA . VAL A 1 438 ? 13.707 -2.206 -27.166 1.00 95.50 438 VAL A CA 1
ATOM 3563 C C . VAL A 1 438 ? 14.540 -3.485 -27.265 1.00 95.50 438 VAL A C 1
ATOM 3565 O O . VAL A 1 438 ? 14.890 -4.039 -26.223 1.00 95.50 438 VAL A O 1
ATOM 3568 N N . ASP A 1 439 ? 14.908 -3.908 -28.473 1.00 96.81 439 ASP A N 1
ATOM 3569 C CA . ASP A 1 439 ? 15.673 -5.140 -28.697 1.00 96.81 439 ASP A CA 1
ATOM 3570 C C . ASP A 1 439 ? 17.085 -5.059 -28.109 1.00 96.81 439 ASP A C 1
ATOM 3572 O O . ASP A 1 439 ? 17.510 -5.957 -27.375 1.00 96.81 439 ASP A O 1
ATOM 3576 N N . GLU A 1 440 ? 17.785 -3.943 -28.333 1.00 96.50 440 GLU A N 1
ATOM 3577 C CA . GLU A 1 440 ? 19.109 -3.714 -27.750 1.00 96.50 440 GLU A CA 1
ATOM 3578 C C . GLU A 1 440 ? 19.045 -3.661 -26.217 1.00 96.50 440 GLU A C 1
ATOM 3580 O O . GLU A 1 440 ? 19.852 -4.286 -25.527 1.00 96.50 440 GLU A O 1
ATOM 3585 N N . VAL A 1 441 ? 18.036 -2.994 -25.649 1.00 96.25 441 VAL A N 1
ATOM 3586 C CA . VAL A 1 441 ? 17.823 -2.974 -24.195 1.00 96.25 441 VAL A CA 1
ATOM 3587 C C . VAL A 1 441 ? 17.610 -4.387 -23.650 1.00 96.25 441 VAL A C 1
ATOM 3589 O O . VAL A 1 441 ? 18.215 -4.747 -22.639 1.00 96.25 441 VAL A O 1
ATOM 3592 N N . ILE A 1 442 ? 16.773 -5.203 -24.298 1.00 96.81 442 ILE A N 1
ATOM 3593 C CA . ILE A 1 442 ? 16.525 -6.588 -23.877 1.00 96.81 442 ILE A CA 1
ATOM 3594 C C . ILE A 1 442 ? 17.827 -7.395 -23.918 1.00 96.81 442 ILE A C 1
ATOM 3596 O O . ILE A 1 442 ? 18.150 -8.082 -22.946 1.00 96.81 442 ILE A O 1
ATOM 3600 N N . LYS A 1 443 ? 18.604 -7.272 -24.998 1.00 97.19 443 LYS A N 1
ATOM 3601 C CA . LYS A 1 443 ? 19.900 -7.943 -25.170 1.00 97.19 443 LYS A CA 1
ATOM 3602 C C . LYS A 1 443 ? 20.900 -7.562 -24.077 1.00 97.19 443 LYS A C 1
ATOM 3604 O O . LYS A 1 443 ? 21.538 -8.447 -23.507 1.00 97.19 443 LYS A O 1
ATOM 3609 N N . VAL A 1 444 ? 21.011 -6.277 -23.744 1.00 97.25 444 VAL A N 1
ATOM 3610 C CA . VAL A 1 444 ? 21.908 -5.779 -22.688 1.00 97.25 444 VAL A CA 1
ATOM 3611 C C . VAL A 1 444 ? 21.511 -6.315 -21.314 1.00 97.25 444 VAL A C 1
ATOM 3613 O O . VAL A 1 444 ? 22.363 -6.802 -20.568 1.00 97.25 444 VAL A O 1
ATOM 3616 N N . ILE A 1 445 ? 20.219 -6.267 -20.982 1.00 97.19 445 ILE A N 1
ATOM 3617 C CA . ILE A 1 445 ? 19.700 -6.713 -19.681 1.00 97.19 445 ILE A CA 1
ATOM 3618 C C . ILE A 1 445 ? 19.808 -8.234 -19.522 1.00 97.19 445 ILE A C 1
ATOM 3620 O O . ILE A 1 445 ? 20.105 -8.709 -18.429 1.00 97.19 445 ILE A O 1
ATOM 3624 N N . LYS A 1 446 ? 19.659 -9.004 -20.607 1.00 96.62 446 LYS A N 1
ATOM 3625 C CA . LYS A 1 446 ? 19.854 -10.463 -20.598 1.00 96.62 446 LYS A CA 1
ATOM 3626 C C . LYS A 1 446 ? 21.282 -10.870 -20.215 1.00 96.62 446 LYS A C 1
ATOM 3628 O O . LYS A 1 446 ? 21.481 -11.961 -19.697 1.00 96.62 446 LYS A O 1
ATOM 3633 N N . ARG A 1 447 ? 22.266 -9.994 -20.449 1.00 96.62 447 ARG A N 1
ATOM 3634 C CA . ARG A 1 447 ? 23.688 -10.209 -20.123 1.00 96.62 447 ARG A CA 1
ATOM 3635 C C . ARG A 1 447 ? 24.083 -9.733 -18.724 1.00 96.62 447 ARG A C 1
ATOM 3637 O O . ARG A 1 447 ? 25.272 -9.709 -18.418 1.00 96.62 447 ARG A O 1
ATOM 3644 N N . LEU A 1 448 ? 23.133 -9.291 -17.897 1.00 96.88 448 LEU A N 1
ATOM 3645 C CA . LEU A 1 448 ? 23.433 -8.955 -16.505 1.00 96.88 448 LEU A CA 1
ATOM 3646 C C . LEU A 1 448 ? 24.073 -10.161 -15.798 1.00 96.88 448 LEU A C 1
ATOM 3648 O O . LEU A 1 448 ? 23.679 -11.300 -16.060 1.00 96.88 448 LEU A O 1
ATOM 3652 N N . PRO A 1 449 ? 25.032 -9.932 -14.887 1.00 96.12 449 PRO A N 1
ATOM 3653 C CA . PRO A 1 449 ? 25.643 -11.022 -14.149 1.00 96.12 449 PRO A CA 1
ATOM 3654 C C . PRO A 1 449 ? 24.611 -11.701 -13.245 1.00 96.12 449 PRO A C 1
ATOM 3656 O O . PRO A 1 449 ? 23.646 -11.077 -12.791 1.00 96.12 449 PRO A O 1
ATOM 3659 N N . LYS A 1 450 ? 24.859 -12.975 -12.935 1.00 96.00 450 LYS A N 1
ATOM 3660 C CA . LYS A 1 450 ? 24.081 -13.717 -11.942 1.00 96.00 450 LYS A CA 1
ATOM 3661 C C . LYS A 1 450 ? 24.124 -12.980 -10.600 1.00 96.00 450 LYS A C 1
ATOM 3663 O O . LYS A 1 450 ? 25.189 -12.563 -10.144 1.00 96.00 450 LYS A O 1
ATOM 3668 N N . VAL A 1 451 ? 22.965 -12.803 -9.975 1.00 95.31 451 VAL A N 1
ATOM 3669 C CA . VAL A 1 451 ? 22.825 -12.109 -8.685 1.00 95.31 451 VAL A CA 1
ATOM 3670 C C . VAL A 1 451 ? 22.534 -13.115 -7.575 1.00 95.31 451 VAL A C 1
ATOM 3672 O O . VAL A 1 451 ? 22.036 -14.207 -7.836 1.00 95.31 451 VAL A O 1
ATOM 3675 N N . LYS A 1 452 ? 22.784 -12.763 -6.311 1.00 95.19 452 LYS A N 1
ATOM 3676 C CA . LYS A 1 452 ? 22.264 -13.571 -5.196 1.00 95.19 452 LYS A CA 1
ATOM 3677 C C . LYS A 1 452 ? 20.738 -13.396 -5.157 1.00 95.19 452 LYS A C 1
ATOM 3679 O O . LYS A 1 452 ? 20.295 -12.243 -5.158 1.00 95.19 452 LYS A O 1
ATOM 3684 N N . PRO A 1 453 ? 19.928 -14.470 -5.143 1.00 93.31 453 PRO A N 1
ATOM 3685 C CA . PRO A 1 453 ? 18.473 -14.354 -5.149 1.00 93.31 453 PRO A CA 1
ATOM 3686 C C . PRO A 1 453 ? 17.950 -13.732 -3.849 1.00 93.31 453 PRO A C 1
ATOM 3688 O O . PRO A 1 453 ? 18.617 -13.739 -2.812 1.00 93.31 453 PRO A O 1
ATOM 3691 N N . GLY A 1 454 ? 16.732 -13.195 -3.912 1.00 90.69 454 GLY A N 1
ATOM 3692 C CA . GLY A 1 454 ? 16.001 -12.788 -2.717 1.00 90.69 454 GLY A CA 1
ATOM 3693 C C . GLY A 1 454 ? 15.511 -14.014 -1.956 1.00 90.69 454 GLY A C 1
ATOM 3694 O O . GLY A 1 454 ? 15.207 -15.041 -2.564 1.00 90.69 454 GLY A O 1
ATOM 3695 N N . LEU A 1 455 ? 15.428 -13.905 -0.636 1.00 88.19 455 LEU A N 1
ATOM 3696 C CA . LEU A 1 455 ? 14.928 -14.961 0.234 1.00 88.19 455 LEU A CA 1
ATOM 3697 C C . LEU A 1 455 ? 13.645 -14.494 0.916 1.00 88.19 455 LEU A C 1
ATOM 3699 O O . LEU A 1 455 ? 13.528 -13.334 1.296 1.00 88.19 455 LEU A O 1
ATOM 3703 N N . GLN A 1 456 ? 12.707 -15.407 1.124 1.00 83.00 456 GLN A N 1
ATOM 3704 C CA . GLN A 1 456 ? 11.561 -15.217 2.002 1.00 83.00 456 GLN A CA 1
ATOM 3705 C C . GLN A 1 456 ? 11.426 -16.459 2.866 1.00 83.00 456 GLN A C 1
ATOM 3707 O O . GLN A 1 456 ? 11.350 -17.566 2.330 1.00 83.00 456 GLN A O 1
ATOM 3712 N N . LYS A 1 457 ? 11.415 -16.297 4.195 1.00 82.81 457 LYS A N 1
ATOM 3713 C CA . LYS A 1 457 ? 11.403 -17.443 5.121 1.00 82.81 457 LYS A CA 1
ATOM 3714 C C . LYS A 1 457 ? 12.543 -18.423 4.800 1.00 82.81 457 LYS A C 1
ATOM 3716 O O . LYS A 1 457 ? 12.332 -19.629 4.702 1.00 82.81 457 LYS A O 1
ATOM 3721 N N . ASN A 1 458 ? 13.730 -17.871 4.532 1.00 81.12 458 ASN A N 1
ATOM 3722 C CA . ASN A 1 458 ? 14.938 -18.583 4.089 1.00 81.12 458 ASN A CA 1
ATOM 3723 C C . ASN A 1 458 ? 14.819 -19.373 2.769 1.00 81.12 458 ASN A C 1
ATOM 3725 O O . ASN A 1 458 ? 15.770 -20.037 2.370 1.00 81.12 458 ASN A O 1
ATOM 3729 N N . LYS A 1 459 ? 13.699 -19.276 2.042 1.00 84.69 459 LYS A N 1
ATOM 3730 C CA . LYS A 1 459 ? 13.522 -19.916 0.734 1.00 84.69 459 LYS A CA 1
ATOM 3731 C C . LYS A 1 459 ? 13.781 -18.911 -0.389 1.00 84.69 459 LYS A C 1
ATOM 3733 O O . LYS A 1 459 ? 13.272 -17.791 -0.314 1.00 84.69 459 LYS A O 1
ATOM 3738 N N . PRO A 1 460 ? 14.518 -19.283 -1.449 1.00 87.44 460 PRO A N 1
ATOM 3739 C CA . PRO A 1 460 ? 14.720 -18.401 -2.586 1.00 87.44 460 PRO A CA 1
ATOM 3740 C C . PRO A 1 460 ? 13.394 -18.107 -3.285 1.00 87.44 460 PRO A C 1
ATOM 3742 O O . PRO A 1 460 ? 12.613 -19.006 -3.616 1.00 87.44 460 PRO A O 1
ATOM 3745 N N . VAL A 1 461 ? 13.151 -16.823 -3.523 1.00 85.31 461 VAL A N 1
ATOM 3746 C CA . VAL A 1 461 ? 11.959 -16.311 -4.195 1.00 85.31 461 VAL A CA 1
ATOM 3747 C C . VAL A 1 461 ? 12.348 -15.494 -5.410 1.00 85.31 461 VAL A C 1
ATOM 3749 O O . VAL A 1 461 ? 13.413 -14.882 -5.476 1.00 85.31 461 VAL A O 1
ATOM 3752 N N . SER A 1 462 ? 11.459 -15.488 -6.398 1.00 85.50 462 SER A N 1
ATOM 3753 C CA . SER A 1 462 ? 11.638 -14.622 -7.548 1.00 85.50 462 SER A CA 1
ATOM 3754 C C . SER A 1 462 ? 11.185 -13.203 -7.241 1.00 85.50 462 SER A C 1
ATOM 3756 O O . SER A 1 462 ? 10.125 -13.008 -6.653 1.00 85.50 462 SER A O 1
ATOM 3758 N N . VAL A 1 463 ? 11.951 -12.215 -7.692 1.00 86.44 463 VAL A N 1
ATOM 3759 C CA . VAL A 1 463 ? 11.682 -10.799 -7.426 1.00 86.44 463 VAL A CA 1
ATOM 3760 C C . VAL A 1 463 ? 11.650 -10.028 -8.735 1.00 86.44 463 VAL A C 1
ATOM 3762 O O . VAL A 1 463 ? 12.571 -10.107 -9.545 1.00 86.44 463 VAL A O 1
ATOM 3765 N N . LYS A 1 464 ? 10.575 -9.268 -8.951 1.00 88.94 464 LYS A N 1
ATOM 3766 C CA . LYS A 1 464 ? 10.403 -8.431 -10.139 1.00 88.94 464 LYS A CA 1
ATOM 3767 C C . LYS A 1 464 ? 10.997 -7.043 -9.909 1.00 88.94 464 LYS A C 1
ATOM 3769 O O . LYS A 1 464 ? 10.701 -6.402 -8.905 1.00 88.94 464 LYS A O 1
ATOM 3774 N N . TYR A 1 465 ? 11.760 -6.560 -10.880 1.00 88.62 465 TYR A N 1
ATOM 3775 C CA . TYR A 1 465 ? 12.287 -5.202 -10.935 1.00 88.62 465 TYR A CA 1
ATOM 3776 C C . TYR A 1 465 ? 11.639 -4.429 -12.079 1.00 88.62 465 TYR A C 1
ATOM 3778 O O . TYR A 1 465 ? 11.362 -4.986 -13.141 1.00 88.62 465 TYR A O 1
ATOM 3786 N N . SER A 1 466 ? 11.427 -3.133 -11.856 1.00 89.50 466 SER A N 1
ATOM 3787 C CA . SER A 1 466 ? 10.993 -2.171 -12.870 1.00 89.50 466 SER A CA 1
ATOM 3788 C C . SER A 1 466 ? 11.804 -0.891 -12.701 1.00 89.50 466 SER A C 1
ATOM 3790 O O . SER A 1 466 ? 11.793 -0.296 -11.624 1.00 89.50 466 SER A O 1
ATOM 3792 N N . MET A 1 467 ? 12.521 -0.474 -13.740 1.00 87.94 467 MET A N 1
ATOM 3793 C CA . MET A 1 467 ? 13.484 0.623 -13.682 1.00 87.94 467 MET A CA 1
ATOM 3794 C C . MET A 1 467 ? 13.325 1.536 -14.906 1.00 87.94 467 MET A C 1
ATOM 3796 O O . MET A 1 467 ? 13.382 1.049 -16.039 1.00 87.94 467 MET A O 1
ATOM 3800 N N . PRO A 1 468 ? 13.111 2.851 -14.715 1.00 89.19 468 PRO A N 1
ATOM 3801 C CA . PRO A 1 468 ? 13.189 3.810 -15.804 1.00 89.19 468 PRO A CA 1
ATOM 3802 C C . PRO A 1 468 ? 14.649 4.209 -16.054 1.00 89.19 468 PRO A C 1
ATOM 3804 O O . PRO A 1 468 ? 15.335 4.661 -15.139 1.00 89.19 468 PRO A O 1
ATOM 3807 N N . PHE A 1 469 ? 15.098 4.109 -17.300 1.00 88.56 469 PHE A N 1
ATOM 3808 C CA . PHE A 1 469 ? 16.353 4.675 -17.787 1.00 88.56 469 PHE A CA 1
ATOM 3809 C C . PHE A 1 469 ? 16.097 5.845 -18.727 1.00 88.56 469 PHE A C 1
ATOM 3811 O O . PHE A 1 469 ? 15.008 6.017 -19.281 1.00 88.56 469 PHE A O 1
ATOM 3818 N N . ILE A 1 470 ? 17.114 6.687 -18.872 1.00 89.50 470 ILE A N 1
ATOM 3819 C CA . ILE A 1 470 ? 17.102 7.822 -19.784 1.00 89.50 470 ILE A CA 1
ATOM 3820 C C . ILE A 1 470 ? 18.369 7.738 -20.615 1.00 89.50 470 ILE A C 1
ATOM 3822 O O . ILE A 1 470 ? 19.461 7.707 -20.054 1.00 89.50 470 ILE A O 1
ATOM 3826 N N . ILE A 1 471 ? 18.203 7.736 -21.932 1.00 89.81 471 ILE A N 1
ATOM 3827 C CA . ILE A 1 471 ? 19.289 7.998 -22.873 1.00 89.81 471 ILE A CA 1
ATOM 3828 C C . ILE A 1 471 ? 19.152 9.434 -23.378 1.00 89.81 471 ILE A C 1
ATOM 3830 O O . ILE A 1 471 ? 18.041 9.970 -23.470 1.00 89.81 471 ILE A O 1
ATOM 3834 N N . ILE A 1 472 ? 20.283 10.070 -23.659 1.00 88.69 472 ILE A N 1
ATOM 3835 C CA . ILE A 1 472 ? 20.339 11.407 -24.245 1.00 88.69 472 ILE A CA 1
ATOM 3836 C C . ILE A 1 472 ? 20.794 11.220 -25.685 1.00 88.69 472 ILE A C 1
ATOM 3838 O O . ILE A 1 472 ? 21.861 10.661 -25.920 1.00 88.69 472 ILE A O 1
ATOM 3842 N N . VAL A 1 473 ? 19.952 11.634 -26.627 1.00 89.00 473 VAL A N 1
ATOM 3843 C CA . VAL A 1 473 ? 20.299 11.681 -28.048 1.00 89.00 473 VAL A CA 1
ATOM 3844 C C . VAL A 1 473 ? 20.825 13.080 -28.329 1.00 89.00 473 VAL A C 1
ATOM 3846 O O . VAL A 1 473 ? 20.156 14.053 -27.969 1.00 89.00 473 VAL A O 1
ATOM 3849 N N . GLN A 1 474 ? 22.035 13.156 -28.876 1.00 81.19 474 GLN A N 1
ATOM 3850 C CA . GLN A 1 474 ? 22.676 14.408 -29.274 1.00 81.19 474 GLN A CA 1
ATOM 3851 C C . GLN A 1 474 ? 22.236 14.809 -30.673 1.00 81.19 474 GLN A C 1
ATOM 3853 O O . GLN A 1 474 ? 22.139 13.898 -31.529 1.00 81.19 474 GLN A O 1
#

pLDDT: mean 86.83, std 16.78, range [20.42, 98.12]

Mean predicted aligned error: 8.26 Å

Organism: NCBI:txid2304626

InterPro domains:
  IPR037682 TonB, C-terminal [PF03544] (413-469)

Foldseek 3Di:
DDDDDDDDAPDPPPDQDQDPDLDPDQVVPQVWDCPDPLNVLLPVQDDQVQQPPWDDDPPDFWKKWKWAAFPVRATFPIDISDDGDPVRSVSVVVSVRPDDVVQLVLPDGFQQKMKMWTQWGQDPVRGIGGTIGNHIKIKHAQAAPQQPPARHNVLRVVRVLCLLQVLLQVVFDLVVVVVVCVVPVFDKWKWKQFQFQQIGTDDDPPSVRCVVSSNPDDGGPGAMDMSNHHDITIHMGGHDSDPDPPDDPPPPDPQQDWDCPDPLNVLCVVQPDVVCQVRQSADPRRFFKKWKWAAFPVGDTDPTFIPTRDPVNGVSVVVSVVVVCVPDDDDPDHDQQKIWMWTQWGDDPNGIGGITGPDTWIKGAWAAPPLRPARHNVRRVVVVLVLLVVLCVVQFDLCVCVVVVPDFFKWKKKWKWKQALQQATHPIFMDTPDPVSRVSSSVSNNPGDRINAIDTSNGGHMYMDMDMDIDGDD

Radius of gyration: 24.91 Å; Cα contacts (8 Å, |Δi|>4): 848; chains: 1; bounding box: 59×66×66 Å

Sequence (474 aa):
MKIKLTLIVLLILSIEGFSQKNNFDYLKNSNPNQKNELSLHFRNAIPFRLLKNIKYPRATYTLNVFFYVNKLGEAYDISTSFKVNKELGDTIKKALLDFPLEKLNLGELDSKKRYSFQIIASTVDFENIIYCSSIVISETLPVCKACEDLEYYQDIKSCINLEINNYFNQNIDSSEVKIVKKETKSLKAKLKINKKGKLILLKGKNSELFLEATSSFPLFDSPAKINGKPIVYNYTFYPSTSKKNIFLNTDVNSDFKTNPTNKFTKFITEKLDSKYIKNSGLNRINKNIYLNFEINKIGEPFNIKTNARSYSLEKKIIEIFKEYLNTEFKIEEINTLANYFTTILSYKNGKTIVETFNKFGKETTPIFPGCGQSKSISDAKKCFSRGVQRHFTRNFDSKLPKRLRLSPGRKRIFISFKVNKAGEIEDIKAKASHPEIVDEVIKVIKRLPKVKPGLQKNKPVSVKYSMPFIIIVQ

Nearest PDB structures (foldseek):
  6sly-assembly1_A  TM=6.928E-01  e=3.937E-03  Helicobacter pylori
  7zc8-assembly1_B  TM=6.667E-01  e=3.654E-02  Pectobacterium carotovorum
  2x9a-assembly1_D  TM=6.827E-01  e=3.590E-01  Escherichia coli
  1s62-assembly1_A  TM=5.695E-01  e=7.679E-02  Escherichia coli
  3qdr-assembly1_A  TM=5.858E-01  e=4.777E-01  Escherichia coli K-12